Protein 7P41 (pdb70)

Structure (mmCIF, N/CA/C/O backbone):
data_7P41
#
_entry.id   7P41
#
_cell.length_a   61.063
_cell.length_b   74.887
_cell.length_c   111.164
_cell.angle_alpha   90.000
_cell.angle_beta   90.000
_cell.angle_gamma   90.000
#
_symmetry.space_group_name_H-M   'P 21 21 21'
#
loop_
_entity.id
_entity.type
_entity.pdbx_description
1 polymer 'Mitochondrial amidoxime-reducing component 1,Endolysin,Mitochondrial amidoxime-reducing component 1'
2 non-polymer oxidanyl(oxidanylidene)molybdenum
3 non-polymer 'PHOSPHONIC ACIDMONO-(2-AMINO-5,6-DIMERCAPTO-4-OXO-3,7,8A,9,10,10A-HEXAHYDRO-4H-8-OXA-1,3,9,10-TETRAAZA-ANTHRACEN-7-YLMETHYL)ESTER'
4 non-polymer 2-[3-(2-HYDROXY-1,1-DIHYDROXYMETHYL-ETHYLAMINO)-PROPYLAMINO]-2-HYDROXYMETHYL-PROPANE-1,3-DIOL
5 non-polymer 'CHLORIDE ION'
6 water water
#
loop_
_atom_site.group_PDB
_atom_site.id
_atom_site.type_symbol
_atom_site.label_atom_id
_atom_site.label_alt_id
_atom_site.label_comp_id
_atom_site.label_asym_id
_atom_site.label_entity_id
_atom_site.label_seq_id
_atom_site.pdbx_PDB_ins_code
_atom_site.Cartn_x
_atom_site.Cartn_y
_atom_site.Cartn_z
_atom_site.occupancy
_atom_site.B_iso_or_equiv
_atom_site.auth_seq_id
_atom_site.auth_comp_id
_atom_site.auth_asym_id
_atom_site.auth_atom_id
_atom_site.pdbx_PDB_model_num
ATOM 1 N N . MET A 1 5 ? 10.279 -29.647 -24.320 1.00 56.30 52 MET D N 1
ATOM 2 C CA . MET A 1 5 ? 11.032 -28.928 -25.339 1.00 61.17 52 MET D CA 1
ATOM 3 C C . MET A 1 5 ? 12.245 -28.242 -24.717 1.00 44.27 52 MET D C 1
ATOM 4 O O . MET A 1 5 ? 13.133 -28.882 -24.140 1.00 49.33 52 MET D O 1
ATOM 6 N N . GLN A 1 6 ? 12.255 -26.929 -24.820 1.00 39.74 53 GLN D N 1
ATOM 7 C CA . GLN A 1 6 ? 13.303 -26.091 -24.263 1.00 33.45 53 GLN D CA 1
ATOM 8 C C . GLN A 1 6 ? 12.712 -25.231 -23.147 1.00 27.40 53 GLN D C 1
ATOM 9 O O . GLN A 1 6 ? 11.698 -24.545 -23.338 1.00 26.38 53 GLN D O 1
ATOM 22 N N . GLN A 1 7 ? 13.348 -25.276 -21.985 1.00 23.43 54 GLN D N 1
ATOM 23 C CA . GLN A 1 7 ? 12.901 -24.464 -20.866 1.00 21.16 54 GLN D CA 1
ATOM 24 C C . GLN A 1 7 ? 13.236 -23.008 -21.128 1.00 24.16 54 GLN D C 1
ATOM 25 O O . GLN A 1 7 ? 14.372 -22.670 -21.466 1.00 22.36 54 GLN D O 1
ATOM 39 N N . VAL A 1 8 ? 12.256 -22.123 -20.930 1.00 20.97 55 VAL D N 1
ATOM 40 C CA . VAL A 1 8 ? 12.461 -20.702 -21.114 1.00 20.50 55 VAL D CA 1
ATOM 41 C C . VAL A 1 8 ? 12.245 -19.914 -19.835 1.00 23.62 55 VAL D C 1
ATOM 42 O O . VAL A 1 8 ? 12.517 -18.710 -19.819 1.00 22.21 55 VAL D O 1
ATOM 55 N N . GLY A 1 9 ? 11.816 -20.564 -18.756 1.00 22.43 56 GLY D N 1
ATOM 56 C CA . GLY A 1 9 ? 11.665 -19.880 -17.479 1.00 22.73 56 GLY D CA 1
ATOM 57 C C . GLY A 1 9 ? 11.170 -20.842 -16.422 1.00 19.06 56 GLY D C 1
ATOM 58 O O . GLY A 1 9 ? 11.130 -22.048 -16.630 1.00 18.66 56 GLY D O 1
ATOM 62 N N . THR A 1 10 ? 10.788 -20.278 -15.272 1.00 21.08 57 THR D N 1
ATOM 63 C CA . THR A 1 10 ? 10.256 -21.022 -14.140 1.00 18.44 57 THR D CA 1
ATOM 64 C C . THR A 1 10 ? 9.096 -20.207 -13.579 1.00 17.39 57 THR D C 1
ATOM 65 O O . THR A 1 10 ? 9.142 -18.982 -13.583 1.00 19.29 57 THR D O 1
ATOM 76 N N . VAL A 1 11 ? 8.052 -20.892 -13.131 1.00 17.65 58 VAL D N 1
ATOM 77 C CA . VAL A 1 11 ? 6.945 -20.208 -12.463 1.00 16.34 58 VAL D CA 1
ATOM 78 C C . VAL A 1 11 ? 7.449 -19.667 -11.136 1.00 15.44 58 VAL D C 1
ATOM 79 O O . VAL A 1 11 ? 7.938 -20.427 -10.301 1.00 17.90 58 VAL D O 1
ATOM 92 N N . ALA A 1 12 ? 7.309 -18.357 -10.934 1.00 16.19 59 ALA D N 1
ATOM 93 C CA . ALA A 1 12 ? 7.744 -17.674 -9.723 1.00 18.05 59 ALA D CA 1
ATOM 94 C C . ALA A 1 12 ? 6.593 -17.284 -8.819 1.00 16.96 59 ALA D C 1
ATOM 95 O O . ALA A 1 12 ? 6.696 -17.419 -7.601 1.00 19.05 59 ALA D O 1
ATOM 102 N N . GLN A 1 13 ? 5.498 -16.825 -9.397 1.00 17.04 60 GLN D N 1
ATOM 103 C CA . GLN A 1 13 ? 4.331 -16.458 -8.614 1.00 16.57 60 GLN D CA 1
ATOM 104 C C . GLN A 1 13 ? 3.057 -16.895 -9.314 1.00 13.76 60 GLN D C 1
ATOM 105 O O . GLN A 1 13 ? 2.962 -16.858 -10.538 1.00 15.06 60 GLN D O 1
ATOM 119 N N . LEU A 1 14 ? 2.047 -17.230 -8.510 1.00 13.80 61 LEU D N 1
ATOM 120 C CA . LEU A 1 14 ? 0.685 -17.475 -8.983 1.00 13.63 61 LEU D CA 1
ATOM 121 C C . LEU A 1 14 ? -0.248 -16.608 -8.154 1.00 13.97 61 LEU D C 1
ATOM 122 O O . LEU A 1 14 ? -0.134 -16.568 -6.928 1.00 14.97 61 LEU D O 1
ATOM 138 N N . TRP A 1 15 ? -1.159 -15.926 -8.829 1.00 14.23 62 TRP D N 1
ATOM 139 C CA . TRP A 1 15 ? -2.079 -14.996 -8.204 1.00 14.79 62 TRP D CA 1
ATOM 140 C C . TRP A 1 15 ? -3.493 -15.247 -8.700 1.00 12.81 62 TRP D C 1
ATOM 141 O O . TRP A 1 15 ? -3.732 -15.330 -9.917 1.00 14.39 62 TRP D O 1
ATOM 162 N N . ILE A 1 16 ? -4.423 -15.336 -7.754 1.00 12.43 63 ILE D N 1
ATOM 163 C CA . ILE A 1 16 ? -5.848 -15.380 -8.042 1.00 15.09 63 ILE D CA 1
ATOM 164 C C . ILE A 1 16 ? -6.457 -14.113 -7.464 1.00 12.74 63 ILE D C 1
ATOM 165 O O . ILE A 1 16 ? -6.147 -13.749 -6.321 1.00 13.81 63 ILE D O 1
ATOM 181 N N . TYR A 1 17 ? -7.282 -13.435 -8.255 1.00 13.79 64 TYR D N 1
ATOM 182 C CA . TYR A 1 17 ? -7.981 -12.232 -7.805 1.00 13.79 64 TYR D CA 1
ATOM 183 C C . TYR A 1 17 ? -9.457 -12.578 -7.687 1.00 14.30 64 TYR D C 1
ATOM 184 O O . TYR A 1 17 ? -10.207 -12.399 -8.656 1.00 15.01 64 TYR D O 1
ATOM 202 N N . PRO A 1 18 ? -9.893 -13.165 -6.561 1.00 12.49 65 PRO D N 1
ATOM 203 C CA . PRO A 1 18 ? -11.247 -13.731 -6.557 1.00 12.40 65 PRO D CA 1
ATOM 204 C C . PRO A 1 18 ? -12.288 -12.678 -6.845 1.00 13.28 65 PRO D C 1
ATOM 205 O O . PRO A 1 18 ? -13.238 -12.961 -7.602 1.00 13.43 65 PRO D O 1
ATOM 216 N N . VAL A 1 19 ? -12.191 -11.506 -6.202 1.00 13.51 66 VAL D N 1
ATOM 217 C CA . VAL A 1 19 ? -13.091 -10.404 -6.495 1.00 12.79 66 VAL D CA 1
ATOM 218 C C . VAL A 1 19 ? -12.442 -9.450 -7.493 1.00 12.26 66 VAL D C 1
ATOM 219 O O . VAL A 1 19 ? -11.319 -8.965 -7.295 1.00 13.54 66 VAL D O 1
ATOM 232 N N . LYS A 1 20 ? -13.179 -9.113 -8.526 1.00 12.60 67 LYS D N 1
ATOM 233 C CA . LYS A 1 20 ? -12.703 -8.156 -9.492 1.00 12.67 67 LYS D CA 1
ATOM 234 C C . LYS A 1 20 ? -12.263 -6.870 -8.790 1.00 15.06 67 LYS D C 1
ATOM 235 O O . LYS A 1 20 ? -12.974 -6.318 -7.942 1.00 15.07 67 LYS D O 1
ATOM 254 N N . SER A 1 21 ? -11.072 -6.414 -9.149 1.00 15.29 68 SER D N 1
ATOM 255 C CA . SER A 1 21 ? -10.427 -5.196 -8.697 1.00 13.41 68 SER D CA 1
ATOM 256 C C . SER A 1 21 ? -9.974 -5.211 -7.238 1.00 16.06 68 SER D C 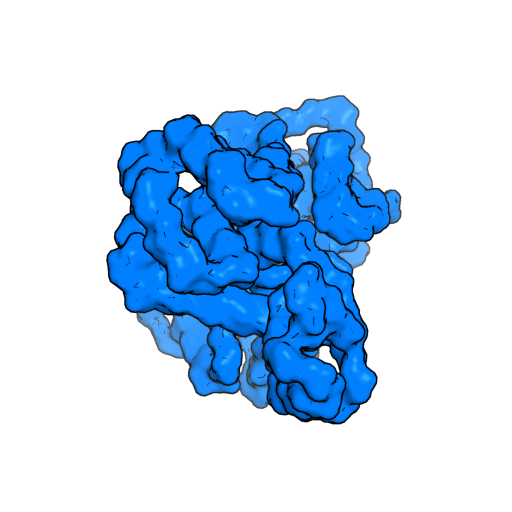1
ATOM 257 O O . SER A 1 21 ? -9.453 -4.193 -6.753 1.00 19.12 68 SER D O 1
ATOM 265 N N . CYS A 1 22 ? -10.105 -6.316 -6.536 1.00 13.20 69 CYS D N 1
ATOM 266 C CA . CYS A 1 22 ? -9.659 -6.404 -5.161 1.00 13.81 69 CYS D CA 1
ATOM 267 C C . CYS A 1 22 ? -8.300 -7.121 -5.064 1.00 14.20 69 CYS D C 1
ATOM 268 O O . CYS A 1 22 ? -7.643 -7.451 -6.057 1.00 15.52 69 CYS D O 1
ATOM 276 N N . LYS A 1 23 ? -7.845 -7.320 -3.831 1.00 14.29 70 LYS D N 1
ATOM 277 C CA . LYS A 1 23 ? -6.487 -7.799 -3.606 1.00 15.14 70 LYS D CA 1
ATOM 278 C C . LYS A 1 23 ? -6.298 -9.203 -4.145 1.00 14.70 70 LYS D C 1
ATOM 279 O O . LYS A 1 23 ? -7.206 -10.040 -4.107 1.00 15.58 70 LYS D O 1
ATOM 298 N N . GLY A 1 24 ? -5.089 -9.453 -4.646 1.00 16.30 71 GLY D N 1
ATOM 299 C CA . GLY A 1 24 ? -4.730 -10.780 -5.090 1.00 15.17 71 GLY D CA 1
ATOM 300 C C . GLY A 1 24 ? -4.413 -11.721 -3.938 1.00 14.40 71 GLY D C 1
ATOM 301 O O . GLY A 1 24 ? -3.963 -11.309 -2.854 1.00 16.56 71 GLY D O 1
ATOM 305 N N . VAL A 1 25 ? -4.651 -13.003 -4.187 1.00 15.10 72 VAL D N 1
ATOM 306 C CA . VAL A 1 25 ? -4.351 -14.104 -3.283 1.00 13.80 72 VAL D CA 1
ATOM 307 C C . VAL A 1 25 ? -3.155 -14.856 -3.850 1.00 12.97 72 VAL D C 1
ATOM 308 O O . VAL A 1 25 ? -3.262 -15.434 -4.936 1.00 14.23 72 VAL D O 1
ATOM 321 N N . PRO A 1 26 ? -1.998 -14.821 -3.187 1.00 14.50 73 PRO D N 1
ATOM 322 C CA . PRO A 1 26 ? -0.846 -15.597 -3.668 1.00 14.28 73 PRO D CA 1
ATOM 323 C C . PRO A 1 26 ? -1.045 -17.060 -3.332 1.00 16.24 73 PRO D C 1
ATOM 324 O O . PRO A 1 26 ? -1.469 -17.397 -2.225 1.00 16.14 73 PRO D O 1
ATOM 335 N N . VAL A 1 27 ? -0.686 -17.945 -4.271 1.00 13.97 74 VAL D N 1
ATOM 336 C CA . VAL A 1 27 ? -0.816 -19.374 -4.035 1.00 13.84 74 VAL D CA 1
ATOM 337 C C . VAL A 1 27 ? 0.411 -20.092 -4.577 1.00 14.02 74 VAL D C 1
ATOM 338 O O . VAL A 1 27 ? 1.087 -19.608 -5.476 1.00 16.06 74 VAL D O 1
ATOM 351 N N . SER A 1 28 ? 0.696 -21.271 -4.004 1.00 14.94 75 SER D N 1
ATOM 352 C CA . SER A 1 28 ? 1.837 -22.041 -4.449 1.00 14.70 75 SER D CA 1
ATOM 353 C C . SER A 1 28 ? 1.466 -23.004 -5.562 1.00 17.32 75 SER D C 1
ATOM 354 O O . SER A 1 28 ? 2.365 -23.503 -6.253 1.00 16.56 75 SER D O 1
ATOM 362 N N . GLU A 1 29 ? 0.169 -23.303 -5.723 1.00 16.97 76 GLU D N 1
ATOM 363 C CA A GLU A 1 29 ? -0.325 -24.248 -6.716 0.62 18.06 76 GLU D CA 1
ATOM 364 C CA B GLU A 1 29 ? -0.328 -24.255 -6.702 0.38 18.10 76 GLU D CA 1
ATOM 365 C C . GLU A 1 29 ? -1.706 -23.775 -7.127 1.00 16.90 76 GLU D C 1
ATOM 366 O O . GLU A 1 29 ? -2.434 -23.199 -6.314 1.00 16.10 76 GLU D O 1
ATOM 387 N N . ALA A 1 30 ? -2.072 -24.032 -8.387 1.00 13.72 77 ALA D N 1
ATOM 388 C CA . ALA A 1 30 ? -3.409 -23.675 -8.843 1.00 12.73 77 ALA D CA 1
ATOM 389 C C . ALA A 1 30 ? -3.814 -24.570 -9.998 1.00 17.40 77 ALA D C 1
ATOM 390 O O . ALA A 1 30 ? -2.975 -24.964 -10.809 1.00 17.93 77 ALA D O 1
ATOM 397 N N . GLU A 1 31 ? -5.114 -24.873 -10.073 1.00 15.15 78 GLU D N 1
ATOM 398 C CA . GLU A 1 31 ? -5.644 -25.486 -11.278 1.00 15.70 78 GLU D CA 1
ATOM 399 C C . GLU A 1 31 ? -5.822 -24.427 -12.364 1.00 16.49 78 GLU D C 1
ATOM 400 O O . GLU A 1 31 ? -6.243 -23.289 -12.094 1.00 17.76 78 GLU D O 1
ATOM 412 N N . CYS A 1 32 ? -5.463 -24.788 -13.597 1.00 15.98 79 CYS D N 1
ATOM 413 C CA . CYS A 1 32 ? -5.724 -23.955 -14.757 1.00 13.63 79 CYS D CA 1
ATOM 414 C C . CYS A 1 32 ? -7.001 -24.474 -15.383 1.00 17.46 79 CYS D C 1
ATOM 415 O O . CYS A 1 32 ? -7.024 -25.601 -15.890 1.00 20.97 79 CYS D O 1
ATOM 423 N N . THR A 1 33 ? -8.062 -23.681 -15.310 1.00 16.45 80 THR D N 1
ATOM 424 C CA . THR A 1 33 ? -9.324 -23.980 -15.968 1.00 15.64 80 THR D CA 1
ATOM 425 C C . THR A 1 33 ? -9.448 -23.107 -17.210 1.00 15.92 80 THR D C 1
ATOM 426 O O . THR A 1 33 ? -8.708 -22.151 -17.403 1.00 15.27 80 THR D O 1
ATOM 437 N N . ALA A 1 34 ? -10.424 -23.437 -18.061 1.00 17.52 81 ALA D N 1
ATOM 438 C CA . ALA A 1 34 ? -10.605 -22.648 -19.267 1.00 17.95 81 ALA D CA 1
ATOM 439 C C . ALA A 1 34 ? -10.921 -21.183 -18.962 1.00 17.51 81 ALA D C 1
ATOM 440 O O . ALA A 1 34 ? -10.633 -20.316 -19.789 1.00 18.88 81 ALA D O 1
ATOM 447 N N . MET A 1 35 ? -11.445 -20.896 -17.764 1.00 16.98 82 MET D N 1
ATOM 448 C CA . MET A 1 35 ? -11.837 -19.554 -17.394 1.00 14.80 82 MET D CA 1
ATOM 449 C C . MET A 1 35 ? -10.742 -18.837 -16.611 1.00 15.21 82 MET D C 1
ATOM 450 O O . MET A 1 35 ? -10.885 -17.643 -16.308 1.00 16.29 82 MET D O 1
ATOM 464 N N . GLY A 1 36 ? -9.654 -19.548 -16.260 1.00 14.84 83 GLY D N 1
ATOM 465 C CA . GLY A 1 36 ? -8.616 -18.945 -15.445 1.00 15.74 83 GLY D CA 1
ATOM 466 C C . GLY A 1 36 ? -8.200 -19.846 -14.288 1.00 14.63 83 GLY D C 1
ATOM 467 O O . GLY A 1 36 ? -8.573 -21.014 -14.198 1.00 15.46 83 GLY D O 1
ATOM 471 N N . LEU A 1 37 ? -7.430 -19.299 -13.362 1.00 13.12 84 LEU D N 1
ATOM 472 C CA . LEU A 1 37 ? -6.904 -20.082 -12.254 1.00 13.86 84 LEU D CA 1
ATOM 473 C C . LEU A 1 37 ? -7.979 -20.396 -11.223 1.00 15.07 84 LEU D C 1
ATOM 474 O O . LEU A 1 37 ? -8.902 -19.623 -10.994 1.00 14.08 84 LEU D O 1
ATOM 490 N N . ARG A 1 38 ? -7.818 -21.530 -10.549 1.00 13.31 85 ARG D N 1
ATOM 491 C CA . ARG A 1 38 ? -8.711 -21.969 -9.486 1.00 14.06 85 ARG D CA 1
ATOM 492 C C . ARG A 1 38 ? -7.830 -22.527 -8.384 1.00 15.90 85 ARG D C 1
ATOM 493 O O . ARG A 1 38 ? -6.910 -23.307 -8.660 1.00 17.51 85 ARG D O 1
ATOM 514 N N . SER A 1 39 ? -8.136 -22.172 -7.145 1.00 14.48 86 SER D N 1
ATOM 515 C CA . SER A 1 39 ? -7.544 -22.821 -5.974 1.00 13.89 86 SER D CA 1
ATOM 516 C C . SER A 1 39 ? -8.688 -23.120 -5.014 1.00 15.67 86 SER D C 1
ATOM 517 O O . SER A 1 39 ? -9.193 -22.221 -4.347 1.00 16.22 86 SER D O 1
ATOM 525 N N . GLY A 1 40 ? -9.104 -24.364 -4.951 1.00 16.40 87 GLY D N 1
ATOM 526 C CA . GLY A 1 40 ? -10.225 -24.698 -4.099 1.00 16.51 87 GLY D CA 1
ATOM 527 C C . GLY A 1 40 ? -11.452 -23.939 -4.525 1.00 17.46 87 GLY D C 1
ATOM 528 O O . GLY A 1 40 ? -11.893 -23.998 -5.675 1.00 19.34 87 GLY D O 1
ATOM 532 N N . ASN A 1 41 ? -11.998 -23.199 -3.574 1.00 17.23 88 ASN D N 1
ATOM 533 C CA . ASN A 1 41 ? -13.210 -22.434 -3.791 1.00 19.22 88 ASN D CA 1
ATOM 534 C C . ASN A 1 41 ? -12.963 -21.062 -4.377 1.00 18.51 88 ASN D C 1
ATOM 535 O O . ASN A 1 41 ? -13.929 -20.370 -4.722 1.00 18.67 88 ASN D O 1
ATOM 546 N N . LEU A 1 42 ? -11.715 -20.646 -4.515 1.00 15.76 89 LEU D N 1
ATOM 547 C CA . LEU A 1 42 ? -11.389 -19.361 -5.105 1.00 14.23 89 LEU D CA 1
ATOM 548 C C . LEU A 1 42 ? -11.105 -19.518 -6.592 1.00 15.29 89 LEU D C 1
ATOM 549 O O . LEU A 1 42 ? -10.246 -20.295 -7.002 1.00 18.26 89 LEU D O 1
ATOM 565 N N . ARG A 1 43 ? -11.831 -18.780 -7.401 1.00 12.93 90 ARG D N 1
ATOM 566 C CA . ARG A 1 43 ? -11.624 -18.739 -8.838 1.00 14.66 90 ARG D CA 1
ATOM 567 C C . ARG A 1 43 ? -11.430 -17.291 -9.253 1.00 13.25 90 ARG D C 1
ATOM 568 O O . ARG A 1 43 ? -11.998 -16.385 -8.639 1.00 13.39 90 ARG D O 1
ATOM 589 N N . ASP A 1 44 ? -10.618 -17.089 -10.290 1.00 13.91 91 ASP D N 1
ATOM 590 C CA . ASP A 1 44 ? -10.163 -15.771 -10.694 1.00 13.00 91 ASP D CA 1
ATOM 591 C C . ASP A 1 44 ? -11.327 -14.931 -11.206 1.00 13.92 91 ASP D C 1
ATOM 592 O O . ASP A 1 44 ? -11.998 -15.300 -12.168 1.00 15.40 91 ASP D O 1
ATOM 601 N N . ARG A 1 45 ? -11.524 -13.768 -10.586 1.00 13.15 92 ARG D N 1
ATOM 602 C CA . ARG A 1 45 ? -12.622 -12.846 -10.912 1.00 13.10 92 ARG D CA 1
ATOM 603 C C . ARG A 1 45 ? -13.947 -13.593 -11.050 1.00 13.19 92 ARG D C 1
ATOM 604 O O . ARG A 1 45 ? -14.708 -13.404 -12.002 1.00 14.86 92 ARG D O 1
ATOM 625 N N . PHE A 1 46 ? -14.262 -14.419 -10.043 1.00 12.10 93 PHE D N 1
ATOM 626 C CA . PHE A 1 46 ? -15.589 -15.025 -9.926 1.00 12.85 93 PHE D CA 1
ATOM 627 C C . PHE A 1 46 ? -16.511 -14.256 -8.973 1.00 11.19 93 PHE D C 1
ATOM 628 O O . PHE A 1 46 ? -17.658 -14.664 -8.801 1.00 13.73 93 PHE D O 1
ATOM 645 N N . TRP A 1 47 ? -16.019 -13.172 -8.350 1.00 11.17 94 TRP D N 1
ATOM 646 C CA . TRP A 1 47 ? -16.872 -12.260 -7.589 1.00 11.79 94 TRP D CA 1
ATOM 647 C C . TRP A 1 47 ? -16.736 -10.855 -8.159 1.00 12.66 94 TRP D C 1
ATOM 648 O O . TRP A 1 47 ? -15.722 -10.503 -8.754 1.00 12.89 94 TRP D O 1
ATOM 669 N N . LEU A 1 48 ? -17.789 -10.063 -7.977 1.00 13.73 95 LEU D N 1
ATOM 670 C CA . LEU A 1 48 ? -17.904 -8.744 -8.591 1.00 13.74 95 LEU D CA 1
ATOM 671 C C . LEU A 1 48 ? -18.659 -7.845 -7.632 1.00 12.36 95 LEU D C 1
ATOM 672 O O . LEU A 1 48 ? -19.688 -8.253 -7.089 1.00 14.67 95 LEU D O 1
ATOM 688 N N . VAL A 1 49 ? -18.173 -6.610 -7.472 1.00 11.96 96 VAL D N 1
ATOM 689 C CA . VAL A 1 49 ? -18.911 -5.558 -6.769 1.00 13.12 96 VAL D CA 1
ATOM 690 C C . VAL A 1 49 ? -19.753 -4.821 -7.809 1.00 13.91 96 VAL D C 1
ATOM 691 O O . VAL A 1 49 ? -19.250 -4.461 -8.877 1.00 14.73 96 VAL D O 1
ATOM 704 N N . ILE A 1 50 ? -21.040 -4.642 -7.522 1.00 12.81 97 ILE D N 1
ATOM 705 C CA . ILE A 1 50 ? -21.944 -3.917 -8.414 1.00 12.96 97 ILE D CA 1
ATOM 706 C C . ILE A 1 50 ? -22.625 -2.772 -7.694 1.00 16.42 97 ILE D C 1
ATOM 707 O O . ILE A 1 50 ? -22.811 -2.769 -6.479 1.00 15.52 97 ILE D O 1
ATOM 723 N N . ASN A 1 51 ? -23.044 -1.806 -8.485 1.00 15.20 98 ASN D N 1
ATOM 724 C CA . ASN A 1 51 ? -23.824 -0.702 -7.961 1.00 15.95 98 ASN D CA 1
ATOM 725 C C . ASN A 1 51 ? -25.316 -1.002 -8.143 1.00 17.41 98 ASN D C 1
ATOM 726 O O . ASN A 1 51 ? -25.734 -2.060 -8.606 1.00 19.37 98 ASN D O 1
ATOM 737 N N . GLN A 1 52 ? -26.149 -0.024 -7.761 1.00 19.03 99 GLN D N 1
ATOM 738 C CA . GLN A 1 52 ? -27.576 -0.277 -7.696 1.00 23.24 99 GLN D CA 1
ATOM 739 C C . GLN A 1 52 ? -28.179 -0.540 -9.077 1.00 22.01 99 GLN D C 1
ATOM 740 O O . GLN A 1 52 ? -29.232 -1.178 -9.167 1.00 24.18 99 GLN D O 1
ATOM 754 N N . GLU A 1 53 ? -27.536 -0.036 -10.120 1.00 22.60 100 GLU D N 1
ATOM 755 C CA . GLU A 1 53 ? -27.917 -0.227 -11.509 1.00 24.96 100 GLU D CA 1
ATOM 756 C C . GLU A 1 53 ? -27.422 -1.561 -12.063 1.00 23.81 100 GLU D C 1
ATOM 757 O O . GLU A 1 53 ? -27.696 -1.861 -13.231 1.00 28.10 100 GLU D O 1
ATOM 769 N N . GLY A 1 54 ? -26.695 -2.360 -11.269 1.00 21.28 101 GLY D N 1
ATOM 770 C CA . GLY A 1 54 ? -26.126 -3.596 -11.738 1.00 22.57 101 GLY D CA 1
ATOM 771 C C . GLY A 1 54 ? -24.808 -3.467 -12.465 1.00 19.19 101 GLY D C 1
ATOM 772 O O . GLY A 1 54 ? -24.289 -4.469 -12.972 1.00 20.22 101 GLY D O 1
ATOM 776 N N . ASN A 1 55 ? -24.230 -2.295 -12.528 1.00 18.95 102 ASN D N 1
ATOM 777 C CA A ASN A 1 55 ? -22.996 -2.125 -13.260 0.50 16.70 102 ASN D CA 1
ATOM 778 C CA B ASN A 1 55 ? -22.993 -2.109 -13.261 0.50 16.71 102 ASN D CA 1
ATOM 779 C C . ASN A 1 55 ? -21.802 -2.437 -12.373 1.00 15.46 102 ASN D C 1
ATOM 780 O O . ASN A 1 55 ? -21.820 -2.217 -11.149 1.00 14.87 102 ASN D O 1
ATOM 799 N N . MET A 1 56 ? -20.758 -2.949 -13.012 1.00 15.50 103 MET D N 1
ATOM 800 C CA . MET A 1 56 ? -19.548 -3.249 -12.299 1.00 15.58 103 MET D CA 1
ATOM 801 C C . MET A 1 56 ? -19.042 -2.013 -11.566 1.00 17.21 103 MET D C 1
ATOM 802 O O . MET A 1 56 ? -19.153 -0.881 -12.061 1.00 18.73 103 MET D O 1
ATOM 816 N N . VAL A 1 57 ? -18.377 -2.257 -10.441 1.00 15.52 104 VAL D N 1
ATOM 817 C CA . VAL A 1 57 ? -17.582 -1.253 -9.744 1.00 14.98 104 VAL D CA 1
ATOM 818 C C . VAL A 1 57 ? -16.162 -1.774 -9.747 1.00 15.42 104 VAL D C 1
ATOM 819 O O . VAL A 1 57 ? -15.906 -2.869 -9.223 1.00 17.25 104 VAL D O 1
ATOM 832 N N . THR A 1 58 ? -15.250 -1.025 -10.354 1.00 15.52 105 THR D N 1
ATOM 833 C CA . THR A 1 58 ? -13.861 -1.445 -10.462 1.00 14.51 105 THR D CA 1
ATOM 834 C C . THR A 1 58 ? -12.977 -0.440 -9.763 1.00 17.03 105 THR D C 1
ATOM 835 O O . THR A 1 58 ? -13.450 0.590 -9.291 1.00 17.42 105 THR D O 1
ATOM 846 N N . ALA A 1 59 ? -11.686 -0.736 -9.732 1.00 17.43 106 ALA D N 1
ATOM 847 C CA . ALA A 1 59 ? -10.758 0.168 -9.062 1.00 19.58 106 ALA D CA 1
ATOM 848 C C . ALA A 1 59 ? -10.565 1.458 -9.833 1.00 22.19 106 ALA D C 1
ATOM 849 O O . ALA A 1 59 ? -9.939 2.375 -9.294 1.00 23.92 106 ALA D O 1
ATOM 856 N N . ARG A 1 60 ? -11.079 1.567 -11.063 1.00 20.15 107 ARG D N 1
ATOM 857 C CA . ARG A 1 60 ? -11.109 2.881 -11.714 1.00 20.58 107 ARG D CA 1
ATOM 858 C C . ARG A 1 60 ? -12.079 3.826 -11.021 1.00 24.37 107 ARG D C 1
ATOM 859 O O . ARG A 1 60 ? -11.827 5.035 -10.976 1.00 29.92 107 ARG D O 1
ATOM 880 N N . GLN A 1 61 ? -13.188 3.302 -10.484 1.00 21.93 108 GLN D N 1
ATOM 881 C CA . GLN A 1 61 ? -14.209 4.050 -9.754 1.00 22.31 108 GLN D CA 1
ATOM 882 C C . GLN A 1 61 ? -13.866 4.127 -8.268 1.00 21.36 108 GLN D C 1
ATOM 883 O O . GLN A 1 61 ? -14.053 5.166 -7.609 1.00 21.27 108 GLN D O 1
ATOM 897 N N . GLU A 1 62 ? -13.368 3.020 -7.733 1.00 18.37 109 GLU D N 1
ATOM 898 C CA . GLU A 1 62 ? -13.153 2.848 -6.291 1.00 16.04 109 GLU D CA 1
ATOM 899 C C . GLU A 1 62 ? -11.788 2.211 -6.085 1.00 16.61 109 GLU D C 1
ATOM 900 O O . GLU A 1 62 ? -11.660 1.000 -5.878 1.00 17.84 109 GLU D O 1
ATOM 912 N N . PRO A 1 63 ? -10.723 2.987 -6.183 1.00 16.64 110 PRO D N 1
ATOM 913 C CA . PRO A 1 63 ? -9.387 2.388 -6.022 1.00 16.77 110 PRO D CA 1
ATOM 914 C C . PRO A 1 63 ? -9.172 1.674 -4.693 1.00 17.39 110 PRO D C 1
ATOM 915 O O . PRO A 1 63 ? -8.337 0.756 -4.634 1.00 17.18 110 PRO D O 1
ATOM 926 N N . ARG A 1 64 ? -9.932 2.009 -3.645 1.00 15.84 111 ARG D N 1
ATOM 927 C CA . ARG A 1 64 ? -9.783 1.300 -2.380 1.00 15.87 111 ARG D CA 1
ATOM 928 C C . ARG A 1 64 ? -10.291 -0.133 -2.429 1.00 14.52 111 ARG D C 1
ATOM 929 O O . ARG A 1 64 ? -10.036 -0.879 -1.482 1.00 15.05 111 ARG D O 1
ATOM 950 N N . LEU A 1 65 ? -10.923 -0.555 -3.529 1.00 15.27 112 LEU D N 1
ATOM 951 C CA . LEU A 1 65 ? -11.191 -1.991 -3.671 1.00 14.33 112 LEU D CA 1
ATOM 952 C C . LEU A 1 65 ? -9.924 -2.821 -3.541 1.00 15.00 112 LEU D C 1
ATOM 953 O O . LEU A 1 65 ? -9.996 -3.955 -3.088 1.00 14.66 112 LEU D O 1
ATOM 969 N N . VAL A 1 66 ? -8.764 -2.289 -3.941 1.00 15.16 113 VAL D N 1
ATOM 970 C CA . VAL A 1 66 ? -7.567 -3.110 -3.894 1.00 15.77 113 VAL D CA 1
ATOM 971 C C . VAL A 1 66 ? -7.171 -3.460 -2.465 1.00 17.91 113 VAL D C 1
ATOM 972 O O . VAL A 1 66 ? -6.383 -4.393 -2.260 1.00 16.08 113 VAL D O 1
ATOM 985 N N . LEU A 1 67 ? -7.728 -2.763 -1.477 1.00 13.91 114 LEU D N 1
ATOM 986 C CA . LEU A 1 67 ? -7.438 -3.046 -0.080 1.00 14.34 114 LEU D CA 1
ATOM 987 C C . LEU A 1 67 ? -8.237 -4.214 0.458 1.00 15.43 114 LEU D C 1
ATOM 988 O O . LEU A 1 67 ? -7.881 -4.746 1.519 1.00 15.53 114 LEU D O 1
ATOM 1004 N N . ILE A 1 68 ? -9.316 -4.583 -0.229 1.00 15.21 115 ILE D N 1
ATOM 1005 C CA . ILE A 1 68 ? -10.197 -5.662 0.216 1.00 15.08 115 ILE D CA 1
ATOM 1006 C C . ILE A 1 68 ? -9.616 -6.989 -0.206 1.00 14.79 115 ILE D C 1
ATOM 1007 O O . ILE A 1 68 ? -9.298 -7.171 -1.382 1.00 15.37 115 ILE D O 1
ATOM 1023 N N . SER A 1 69 ? -9.516 -7.936 0.740 1.00 14.34 116 SER D N 1
ATOM 1024 C CA . SER A 1 69 ? -9.130 -9.295 0.404 1.00 13.55 116 SER D CA 1
ATOM 1025 C C . SER A 1 69 ? -10.282 -10.248 0.721 1.00 16.35 116 SER D C 1
ATOM 1026 O O . SER A 1 69 ? -10.997 -10.083 1.717 1.00 15.85 116 SER D O 1
ATOM 1034 N N . LEU A 1 70 ? -10.479 -11.209 -0.170 1.00 15.73 117 LEU D N 1
ATOM 1035 C CA . LEU A 1 70 ? -11.352 -12.355 0.035 1.00 14.20 117 LEU D CA 1
ATOM 1036 C C . LEU A 1 70 ? -10.450 -13.582 0.029 1.00 16.05 117 LEU D C 1
ATOM 1037 O O . LEU A 1 70 ? -9.771 -13.843 -0.972 1.00 16.24 117 LEU D O 1
ATOM 1053 N N . THR A 1 71 ? -10.371 -14.270 1.156 1.00 15.16 118 THR D N 1
ATOM 1054 C CA . THR A 1 71 ? -9.517 -15.442 1.271 1.00 15.32 118 THR D CA 1
ATOM 1055 C C . THR A 1 71 ? -10.377 -16.593 1.739 1.00 16.58 118 THR D C 1
ATOM 1056 O O . THR A 1 71 ? -11.498 -16.397 2.196 1.00 16.75 118 THR D O 1
ATOM 1067 N N . CYS A 1 72 ? -9.851 -17.811 1.608 1.00 17.10 119 CYS D N 1
ATOM 1068 C CA . CYS A 1 72 ? -10.597 -19.000 1.988 1.00 18.65 119 CYS D CA 1
ATOM 1069 C C . CYS A 1 72 ? -9.694 -19.950 2.734 1.00 21.81 119 CYS D C 1
ATOM 1070 O O . CYS A 1 72 ? -8.590 -20.243 2.278 1.00 22.82 119 CYS D O 1
ATOM 1078 N N . ASP A 1 73 ? -10.194 -20.438 3.863 1.00 22.47 120 ASP D N 1
ATOM 1079 C CA . ASP A 1 73 ? -9.556 -21.464 4.686 1.00 31.88 120 ASP D CA 1
ATOM 1080 C C . ASP A 1 73 ? -10.549 -22.613 4.635 1.00 39.72 120 ASP D C 1
ATOM 1081 O O . ASP A 1 73 ? -11.439 -22.697 5.485 1.00 46.03 120 ASP D O 1
ATOM 1090 N N . GLY A 1 74 ? -10.464 -23.409 3.570 1.00 38.95 121 GLY D N 1
ATOM 1091 C CA . GLY A 1 74 ? -11.265 -24.604 3.420 1.00 46.99 121 GLY D CA 1
ATOM 1092 C C . GLY A 1 74 ? -12.757 -24.431 3.573 1.00 37.87 121 GLY D C 1
ATOM 1093 O O . GLY A 1 74 ? -13.513 -24.651 2.626 1.00 55.88 121 GLY D O 1
ATOM 1097 N N . ASP A 1 75 ? -13.192 -24.042 4.762 1.00 36.66 122 ASP D N 1
ATOM 1098 C CA . ASP A 1 75 ? -14.593 -24.083 5.135 1.00 41.34 122 ASP D CA 1
ATOM 1099 C C . ASP A 1 75 ? -15.247 -22.711 5.209 1.00 44.64 122 ASP D C 1
ATOM 1100 O O . ASP A 1 75 ? -16.480 -22.634 5.249 1.00 45.14 122 ASP D O 1
ATOM 1109 N N . THR A 1 76 ? -14.472 -21.636 5.157 1.00 26.41 123 THR D N 1
ATOM 1110 C CA . THR A 1 76 ? -14.982 -20.312 5.464 1.00 22.90 123 THR D CA 1
ATOM 1111 C C . THR A 1 76 ? -14.278 -19.300 4.570 1.00 19.54 123 THR D C 1
ATOM 1112 O O . THR A 1 76 ? -13.085 -19.441 4.310 1.00 23.39 123 THR D O 1
ATOM 1123 N N . LEU A 1 77 ? -15.032 -18.317 4.067 1.00 17.45 124 LEU D N 1
ATOM 1124 C CA . LEU A 1 77 ? -14.458 -17.190 3.358 1.00 17.31 124 LEU D CA 1
ATOM 1125 C C . LEU A 1 77 ? -14.293 -16.052 4.349 1.00 19.11 124 LEU D C 1
ATOM 1126 O O . LEU A 1 77 ? -15.113 -15.877 5.255 1.00 18.04 124 LEU D O 1
ATOM 1142 N N . THR A 1 78 ? -13.213 -15.302 4.210 1.00 14.38 125 THR D N 1
ATOM 1143 C CA . THR A 1 78 ? -13.000 -14.120 5.037 1.00 14.77 125 THR D CA 1
ATOM 1144 C C . THR A 1 78 ? -12.857 -12.910 4.137 1.00 16.28 125 THR D C 1
ATOM 1145 O O . THR A 1 78 ? -12.016 -12.911 3.233 1.00 15.86 125 THR D O 1
ATOM 1156 N N . LEU A 1 79 ? -13.628 -11.871 4.425 1.00 15.75 126 LEU D N 1
ATOM 1157 C CA . LEU A 1 79 ? -13.404 -10.541 3.858 1.00 12.82 126 LEU D CA 1
ATOM 1158 C C . LEU A 1 79 ? -12.678 -9.675 4.886 1.00 14.47 126 LEU D C 1
ATOM 1159 O O . LEU A 1 79 ? -13.109 -9.578 6.035 1.00 14.68 126 LEU D O 1
ATOM 1175 N N . SER A 1 80 ? -11.612 -9.014 4.454 1.00 14.08 127 SER D N 1
ATOM 1176 C CA . SER A 1 80 ? -10.788 -8.174 5.308 1.00 15.55 127 SER D CA 1
ATOM 1177 C C . SER A 1 80 ? -10.338 -6.969 4.503 1.00 13.58 127 SER D C 1
ATOM 1178 O O . SER A 1 80 ? -10.146 -7.056 3.291 1.00 15.75 127 SER D O 1
ATOM 1186 N N . ALA A 1 81 ? -10.170 -5.846 5.179 1.00 15.65 128 ALA D N 1
ATOM 1187 C CA . ALA A 1 81 ? -9.764 -4.631 4.495 1.00 15.36 128 ALA D CA 1
ATOM 1188 C C . ALA A 1 81 ? -8.713 -3.836 5.236 1.00 19.41 128 ALA D C 1
ATOM 1189 O O . ALA A 1 81 ? -8.380 -2.736 4.787 1.00 21.65 128 ALA D O 1
ATOM 1196 N N . MET A 1 82 ? -8.211 -4.329 6.356 1.00 15.63 129 MET D N 1
ATOM 1197 C CA . MET A 1 82 ? -7.385 -3.503 7.209 1.00 14.99 129 MET D CA 1
ATOM 1198 C C . MET A 1 82 ? -5.916 -3.753 6.907 1.00 15.48 129 MET D C 1
ATOM 1199 O O . MET A 1 82 ? -5.525 -4.848 6.515 1.00 17.63 129 MET D O 1
ATOM 1213 N N . ASN A 1 83 ? -5.106 -2.718 7.147 1.00 14.69 130 ASN D N 1
ATOM 1214 C CA . ASN A 1 83 ? -3.648 -2.769 7.158 1.00 15.57 130 ASN D CA 1
ATOM 1215 C C . ASN A 1 83 ? -3.203 -1.527 7.916 1.00 12.95 130 ASN D C 1
ATOM 1216 O O . ASN A 1 83 ? -4.039 -0.760 8.408 1.00 14.42 130 ASN D O 1
ATOM 1227 N N . ILE A 1 84 ? -1.890 -1.323 8.003 1.00 14.60 131 ILE D N 1
ATOM 1228 C CA . ILE A 1 84 ? -1.398 -0.225 8.845 1.00 14.27 131 ILE D CA 1
ATOM 1229 C C . ILE A 1 84 ? -1.918 1.130 8.364 1.00 15.19 131 ILE D C 1
ATOM 1230 O O . ILE A 1 84 ? -2.232 1.999 9.178 1.00 14.87 131 ILE D O 1
ATOM 1246 N N . PHE A 1 85 ? -2.002 1.346 7.049 1.00 13.84 132 PHE D N 1
ATOM 1247 C CA . PHE A 1 85 ? -2.416 2.651 6.553 1.00 12.92 132 PHE D CA 1
ATOM 1248 C C . PHE A 1 85 ? -3.858 2.917 6.944 1.00 15.36 132 PHE D C 1
ATOM 1249 O O . PHE A 1 85 ? -4.203 4.006 7.411 1.00 15.21 132 PHE D O 1
ATOM 1266 N N . GLU A 1 86 ? -4.735 1.928 6.766 1.00 14.32 133 GLU D N 1
ATOM 1267 C CA . GLU A 1 86 ? -6.119 2.141 7.145 1.00 15.07 133 GLU D CA 1
ATOM 1268 C C . GLU A 1 86 ? -6.278 2.330 8.654 1.00 15.04 133 GLU D C 1
ATOM 1269 O O . GLU A 1 86 ? -7.097 3.154 9.097 1.00 16.90 133 GLU D O 1
ATOM 1281 N N . MET A 1 87 ? -5.530 1.570 9.445 1.00 13.46 134 MET D N 1
ATOM 1282 C CA . MET A 1 87 ? -5.590 1.685 10.900 1.00 13.78 134 MET D CA 1
ATOM 1283 C C . MET A 1 87 ? -5.227 3.100 11.350 1.00 14.73 134 MET D C 1
ATOM 1284 O O . MET A 1 87 ? -5.929 3.726 12.157 1.00 14.11 134 MET D O 1
ATOM 1298 N N . LEU A 1 88 ? -4.157 3.652 10.780 1.00 13.93 135 LEU D N 1
ATOM 1299 C CA . LEU A 1 88 ? -3.744 4.990 11.156 1.00 14.66 135 LEU D CA 1
ATOM 1300 C C . LEU A 1 88 ? -4.644 6.074 10.568 1.00 17.44 135 LEU D C 1
ATOM 1301 O O . LEU A 1 88 ? -4.772 7.151 11.169 1.00 17.26 135 LEU D O 1
ATOM 1317 N N . ARG A 1 89 ? -5.253 5.846 9.397 1.00 14.66 136 ARG D N 1
ATOM 1318 C CA . ARG A 1 89 ? -6.245 6.800 8.914 1.00 15.44 136 ARG D CA 1
ATOM 1319 C C . ARG A 1 89 ? -7.353 6.947 9.941 1.00 14.64 136 ARG D C 1
ATOM 1320 O O . ARG A 1 89 ? -7.828 8.066 10.232 1.00 17.90 136 ARG D O 1
ATOM 1341 N N . ILE A 1 90 ? -7.825 5.817 10.478 1.00 15.16 137 ILE D N 1
ATOM 1342 C CA . ILE A 1 90 ? -8.897 5.855 11.450 1.00 15.13 137 ILE D CA 1
ATOM 1343 C C . ILE A 1 90 ? -8.459 6.607 12.704 1.00 16.14 137 ILE D C 1
ATOM 1344 O O . ILE A 1 90 ? -9.222 7.407 13.270 1.00 19.33 137 ILE D O 1
ATOM 1360 N N . ASP A 1 91 ? -7.240 6.353 13.166 1.00 15.05 138 ASP D N 1
ATOM 1361 C CA . ASP A 1 91 ? -6.805 6.897 14.443 1.00 15.77 138 ASP D CA 1
ATOM 1362 C C . ASP A 1 91 ? -6.275 8.311 14.337 1.00 16.15 138 ASP D C 1
ATOM 1363 O O . ASP A 1 91 ? -6.323 9.045 15.336 1.00 20.53 138 ASP D O 1
ATOM 1372 N N . GLU A 1 92 ? -5.756 8.695 13.172 1.00 16.39 139 GLU D N 1
ATOM 1373 C CA . GLU A 1 92 ? -5.144 10.023 13.005 1.00 16.69 139 GLU D CA 1
ATOM 1374 C C . GLU A 1 92 ? -6.051 11.051 12.326 1.00 18.18 139 GLU D C 1
ATOM 1375 O O . GLU A 1 92 ? -5.819 12.264 12.474 1.00 20.69 139 GLU D O 1
ATOM 1387 N N . GLY A 1 93 ? -7.049 10.636 11.589 1.00 18.68 140 GLY D N 1
ATOM 1388 C CA . GLY A 1 93 ? -7.898 11.569 10.893 1.00 22.18 140 GLY D CA 1
ATOM 1389 C C . GLY A 1 93 ? -7.243 12.227 9.691 1.00 19.42 140 GLY D C 1
ATOM 1390 O O . GLY A 1 93 ? -6.183 11.848 9.233 1.00 20.50 140 GLY D O 1
ATOM 1394 N N . LEU A 1 94 ? -7.936 13.239 9.173 1.00 19.76 141 LEU D N 1
ATOM 1395 C CA . LEU A 1 94 ? -7.491 13.925 7.964 1.00 16.79 141 LEU D CA 1
ATOM 1396 C C . LEU A 1 94 ? -7.894 15.386 8.077 1.00 19.00 141 LEU D C 1
ATOM 1397 O O . LEU A 1 94 ? -9.078 15.686 8.262 1.00 23.03 141 LEU D O 1
ATOM 1413 N N . ARG A 1 95 ? -6.909 16.286 7.982 1.00 20.63 142 ARG D N 1
ATOM 1414 C CA . ARG A 1 95 ? -7.171 17.726 7.952 1.00 22.24 142 ARG D CA 1
ATOM 1415 C C . ARG A 1 95 ? -6.323 18.328 6.846 1.00 21.52 142 ARG D C 1
ATOM 1416 O O . ARG A 1 95 ? -5.127 18.039 6.737 1.00 24.01 142 ARG D O 1
ATOM 1437 N N . LEU A 1 96 ? -6.959 19.137 5.988 1.00 22.39 143 LEU D N 1
ATOM 1438 C CA . LEU A 1 96 ? -6.303 19.649 4.794 1.00 20.27 143 LEU D CA 1
ATOM 1439 C C . LEU A 1 96 ? -5.721 21.041 5.009 1.00 23.24 143 LEU D C 1
ATOM 1440 O O . LEU A 1 96 ? -5.020 21.543 4.124 1.00 25.99 143 LEU D O 1
ATOM 1456 N N . LYS A 1 97 ? -5.986 21.640 6.163 1.00 19.68 144 LYS D N 1
ATOM 1457 C CA . LYS A 1 97 ? -5.470 22.952 6.555 1.00 22.25 144 LYS D CA 1
ATOM 1458 C C . LYS A 1 97 ? -4.595 22.809 7.793 1.00 24.01 144 LYS D C 1
ATOM 1459 O O . LYS A 1 97 ? -4.816 21.933 8.639 1.00 24.09 144 LYS D O 1
ATOM 1478 N N . ILE A 1 98 ? -3.591 23.679 7.911 1.00 21.07 145 ILE D N 1
ATOM 1479 C CA . ILE A 1 98 ? -2.759 23.659 9.097 1.00 18.82 145 ILE D CA 1
ATOM 1480 C C . ILE A 1 98 ? -3.629 23.801 10.338 1.00 20.48 145 ILE D C 1
ATOM 1481 O O . ILE A 1 98 ? -4.505 24.681 10.422 1.00 22.35 145 ILE D O 1
ATOM 1497 N N . TYR A 1 99 ? -3.385 22.935 11.311 1.00 22.10 146 TYR D N 1
ATOM 1498 C CA . TYR A 1 99 ? -4.081 22.960 12.582 1.00 22.47 146 TYR D CA 1
ATOM 1499 C C . TYR A 1 99 ? -3.062 22.731 13.685 1.00 19.36 146 TYR D C 1
ATOM 1500 O O . TYR A 1 99 ? -1.881 22.443 13.437 1.00 22.48 146 TYR D O 1
ATOM 1518 N N . LYS A 1 100 ? -3.503 22.892 14.937 1.00 22.23 147 LYS D N 1
ATOM 1519 C CA . LYS A 1 100 ? -2.661 22.614 16.091 1.00 24.11 147 LYS D CA 1
ATOM 1520 C C . LYS A 1 100 ? -3.085 21.284 16.705 1.00 21.81 147 LYS D C 1
ATOM 1521 O O . LYS A 1 100 ? -4.281 21.061 16.928 1.00 24.35 147 LYS D O 1
ATOM 1540 N N . ASP A 1 101 ? -2.121 20.390 16.919 1.00 22.67 148 ASP D N 1
ATOM 1541 C CA . ASP A 1 101 ? -2.418 19.116 17.567 1.00 24.92 148 ASP D CA 1
ATOM 1542 C C . ASP A 1 101 ? -2.720 19.334 19.050 1.00 27.72 148 ASP D C 1
ATOM 1543 O O . ASP A 1 101 ? -2.747 20.460 19.558 1.00 25.54 148 ASP D O 1
ATOM 1552 N N . THR A 1 102 ? -2.988 18.240 19.757 1.00 25.83 149 THR D N 1
ATOM 1553 C CA . THR A 1 102 ? -3.439 18.392 21.136 1.00 27.68 149 THR D CA 1
ATOM 1554 C C . THR A 1 102 ? -2.346 18.953 22.038 1.00 25.53 149 THR D C 1
ATOM 1555 O O . THR A 1 102 ? -2.644 19.380 23.161 1.00 29.70 149 THR D O 1
ATOM 1566 N N . GLU A 1 103 ? -1.092 18.940 21.590 1.00 27.30 150 GLU D N 1
ATOM 1567 C CA . GLU A 1 103 ? 0.013 19.583 22.283 1.00 25.96 150 GLU D CA 1
ATOM 1568 C C . GLU A 1 103 ? 0.296 20.993 21.758 1.00 26.75 150 GLU D C 1
ATOM 1569 O O . GLU A 1 103 ? 1.315 21.586 22.129 1.00 28.78 150 GLU D O 1
ATOM 1581 N N . GLY A 1 104 ? -0.531 21.502 20.854 1.00 24.85 151 GLY D N 1
ATOM 1582 C CA . GLY A 1 104 ? -0.388 22.857 20.363 1.00 27.26 151 GLY D CA 1
ATOM 1583 C C . GLY A 1 104 ? 0.554 23.041 19.198 1.00 29.75 151 GLY D C 1
ATOM 1584 O O . GLY A 1 104 ? 0.795 24.187 18.800 1.00 28.50 151 GLY D O 1
ATOM 1588 N N . TYR A 1 105 ? 1.064 21.952 18.616 1.00 23.67 152 TYR D N 1
ATOM 1589 C CA . TYR A 1 105 ? 2.048 22.040 17.552 1.00 22.25 152 TYR D CA 1
ATOM 1590 C C . TYR A 1 105 ? 1.414 22.040 16.172 1.00 22.45 152 TYR D C 1
ATOM 1591 O O . TYR A 1 105 ? 0.461 21.304 15.913 1.00 21.63 152 TYR D O 1
ATOM 1609 N N . TYR A 1 106 ? 1.965 22.865 15.269 1.00 18.04 153 TYR D N 1
ATOM 1610 C CA . TYR A 1 106 ? 1.422 22.963 13.930 1.00 18.20 153 TYR D CA 1
ATOM 1611 C C . TYR A 1 106 ? 1.591 21.648 13.171 1.00 17.58 153 TYR D C 1
ATOM 1612 O O . TYR A 1 106 ? 2.697 21.097 13.100 1.00 19.63 153 TYR D O 1
ATOM 1630 N N . THR A 1 107 ? 0.484 21.217 12.566 1.00 18.61 154 THR D N 1
ATOM 1631 C CA . THR A 1 107 ? 0.301 19.893 11.963 1.00 18.50 154 THR D CA 1
ATOM 1632 C C . THR A 1 107 ? -0.597 20.036 10.745 1.00 21.35 154 THR D C 1
ATOM 1633 O O . THR A 1 107 ? -1.351 21.001 10.609 1.00 18.28 154 THR D O 1
ATOM 1644 N N . ILE A 1 108 ? -0.546 19.052 9.853 1.00 17.60 155 ILE D N 1
ATOM 1645 C CA . ILE A 1 108 ? -1.436 19.040 8.703 1.00 17.34 155 ILE D CA 1
ATOM 1646 C C . ILE A 1 108 ? -1.648 17.591 8.263 1.00 18.60 155 ILE D C 1
ATOM 1647 O O . ILE A 1 108 ? -0.902 16.700 8.643 1.00 17.66 155 ILE D O 1
ATOM 1663 N N . GLY A 1 109 ? -2.693 17.369 7.488 1.00 17.70 156 GLY D N 1
ATOM 1664 C CA . GLY A 1 109 ? -2.863 16.057 6.825 1.00 18.05 156 GLY D CA 1
ATOM 1665 C C . GLY A 1 109 ? -3.256 14.957 7.802 1.00 17.63 156 GLY D C 1
ATOM 1666 O O . GLY A 1 109 ? -4.192 15.092 8.600 1.00 17.62 156 GLY D O 1
ATOM 1670 N N . ILE A 1 110 ? -2.550 13.821 7.720 1.00 16.74 157 ILE D N 1
ATOM 1671 C CA . ILE A 1 110 ? -2.831 12.656 8.560 1.00 17.51 157 ILE D CA 1
ATOM 1672 C C . ILE A 1 110 ? -1.829 12.671 9.701 1.00 17.18 157 ILE D C 1
ATOM 1673 O O . ILE A 1 110 ? -0.857 11.922 9.723 1.00 17.16 157 ILE D O 1
ATOM 1689 N N . GLY A 1 111 ? -2.001 13.613 10.629 1.00 17.45 158 GLY D N 1
ATOM 1690 C CA . GLY A 1 111 ? -1.099 13.651 11.767 1.00 16.98 158 GLY D CA 1
ATOM 1691 C C . GLY A 1 111 ? 0.332 14.043 11.442 1.00 16.88 158 GLY D C 1
ATOM 1692 O O . GLY A 1 111 ? 1.252 13.650 12.169 1.00 17.39 158 GLY D O 1
ATOM 1696 N N . HIS A 1 112 ? 0.558 14.818 10.374 1.00 16.81 159 HIS D N 1
ATOM 1697 C CA . HIS A 1 112 ? 1.923 15.168 9.977 1.00 16.37 159 HIS D CA 1
ATOM 1698 C C . HIS A 1 112 ? 2.369 16.442 10.706 1.00 16.31 159 HIS D C 1
ATOM 1699 O O . HIS A 1 112 ? 1.926 17.549 10.363 1.00 18.08 159 HIS D O 1
ATOM 1713 N N . LEU A 1 113 ? 3.225 16.270 11.707 1.00 17.77 160 LEU D N 1
ATOM 1714 C CA . LEU A 1 113 ? 3.797 17.406 12.441 1.00 18.19 160 LEU D CA 1
ATOM 1715 C C . LEU A 1 113 ? 4.681 18.238 11.520 1.00 17.57 160 LEU D C 1
ATOM 1716 O O . LEU A 1 113 ? 5.576 17.698 10.855 1.00 20.37 160 LEU D O 1
ATOM 1732 N N . LEU A 1 114 ? 4.423 19.555 11.476 1.00 17.56 161 LEU D N 1
ATOM 1733 C CA . LEU A 1 114 ? 5.226 20.449 10.650 1.00 22.50 161 LEU D CA 1
ATOM 1734 C C . LEU A 1 114 ? 6.391 21.047 11.424 1.00 19.39 161 LEU D C 1
ATOM 1735 O O . LEU A 1 114 ? 7.522 21.074 10.933 1.00 22.46 161 LEU D O 1
ATOM 1751 N N . THR A 1 115 ? 6.142 21.465 12.648 1.00 21.33 162 THR D N 1
ATOM 1752 C CA . THR A 1 115 ? 7.170 22.078 13.479 1.00 22.06 162 THR D CA 1
ATOM 1753 C C . THR A 1 115 ? 6.631 22.158 14.894 1.00 20.57 162 THR D C 1
ATOM 1754 O O . THR A 1 115 ? 5.414 22.217 15.107 1.00 20.41 162 THR D O 1
ATOM 1765 N N . LYS A 1 116 ? 7.550 22.238 15.860 1.00 21.81 163 LYS D N 1
ATOM 1766 C CA . LYS A 1 116 ? 7.174 22.569 17.229 1.00 21.13 163 LYS D CA 1
ATOM 1767 C C . LYS A 1 116 ? 7.315 24.054 17.515 1.00 23.75 163 LYS D C 1
ATOM 1768 O O . LYS A 1 116 ? 6.887 24.512 18.578 1.00 27.62 163 LYS D O 1
ATOM 1787 N N . SER A 1 117 ? 7.850 24.810 16.570 1.00 26.09 164 SER D N 1
ATOM 1788 C CA . SER A 1 117 ? 7.955 26.252 16.733 1.00 26.80 164 SER D CA 1
ATOM 1789 C C . SER A 1 117 ? 6.580 26.901 16.860 1.00 28.26 164 SER D C 1
ATOM 1790 O O . SER A 1 117 ? 5.620 26.484 16.209 1.00 26.39 164 SER D O 1
ATOM 1798 N N . PRO A 1 118 ? 6.457 27.971 17.652 1.00 25.71 165 PRO D N 1
ATOM 1799 C CA . PRO A 1 118 ? 5.185 28.704 17.688 1.00 27.36 165 PRO D CA 1
ATOM 1800 C C . PRO A 1 118 ? 4.951 29.585 16.473 1.00 26.71 165 PRO D C 1
ATOM 1801 O O . PRO A 1 118 ? 3.880 30.197 16.370 1.00 33.17 165 PRO D O 1
ATOM 1812 N N . SER A 1 119 ? 5.901 29.607 15.546 1.00 26.69 166 SER D N 1
ATOM 1813 C CA . SER A 1 119 ? 5.859 30.464 14.369 1.00 28.61 166 SER D CA 1
ATOM 1814 C C . SER A 1 119 ? 5.060 29.813 13.250 1.00 25.25 166 SER D C 1
ATOM 1815 O O . SER A 1 119 ? 5.480 28.798 12.680 1.00 26.25 166 SER D O 1
ATOM 1823 N N . LEU A 1 120 ? 3.907 30.398 12.923 1.00 26.75 167 LEU D N 1
ATOM 1824 C CA . LEU A 1 120 ? 3.199 29.952 11.731 1.00 23.17 167 LEU D CA 1
ATOM 1825 C C . LEU A 1 120 ? 4.082 30.058 10.481 1.00 29.49 167 LEU D C 1
ATOM 1826 O O . LEU A 1 120 ? 4.008 29.208 9.585 1.00 24.08 167 LEU D O 1
ATOM 1842 N N . ASN A 1 121 ? 4.952 31.070 10.397 1.00 24.27 168 ASN D N 1
ATOM 1843 C CA . ASN A 1 121 ? 5.829 31.150 9.237 1.00 24.05 168 ASN D CA 1
ATOM 1844 C C . ASN A 1 121 ? 6.675 29.896 9.114 1.00 26.76 168 ASN D C 1
ATOM 1845 O O . ASN A 1 121 ? 6.883 29.379 8.013 1.00 23.96 168 ASN D O 1
ATOM 1856 N N . ALA A 1 122 ? 7.173 29.391 10.238 1.00 25.35 169 ALA D N 1
ATOM 1857 C CA . ALA A 1 122 ? 7.997 28.191 10.211 1.00 25.94 169 ALA D CA 1
ATOM 1858 C C . ALA A 1 122 ? 7.179 26.989 9.766 1.00 21.20 169 ALA D C 1
ATOM 1859 O O . ALA A 1 122 ? 7.659 26.173 8.972 1.00 26.58 169 ALA D O 1
ATOM 1866 N N . ALA A 1 123 ? 5.927 26.903 10.226 1.00 22.03 170 ALA D N 1
ATOM 1867 C CA . ALA A 1 123 ? 5.075 25.786 9.810 1.00 22.89 170 ALA D CA 1
ATOM 1868 C C . ALA A 1 123 ? 4.826 25.808 8.309 1.00 24.08 170 ALA D C 1
ATOM 1869 O O . ALA A 1 123 ? 4.849 24.755 7.653 1.00 20.91 170 ALA D O 1
ATOM 1876 N N . LYS A 1 124 ? 4.541 26.998 7.751 1.00 20.20 171 LYS D N 1
ATOM 1877 C CA . LYS A 1 124 ? 4.260 27.122 6.326 1.00 19.05 171 LYS D CA 1
ATOM 1878 C C . LYS A 1 124 ? 5.503 26.912 5.488 1.00 21.26 171 LYS D C 1
ATOM 1879 O O . LYS A 1 124 ? 5.426 26.397 4.362 1.00 21.58 171 LYS D O 1
ATOM 1898 N N . SER A 1 125 ? 6.656 27.328 5.995 1.00 21.95 172 SER D N 1
ATOM 1899 C CA . SER A 1 125 ? 7.890 27.046 5.279 1.00 21.86 172 SER D CA 1
ATOM 1900 C C . SER A 1 125 ? 8.155 25.546 5.230 1.00 23.99 172 SER D C 1
ATOM 1901 O O . SER A 1 125 ? 8.528 25.020 4.184 1.00 25.41 172 SER D O 1
ATOM 1909 N N . GLU A 1 126 ? 7.929 24.846 6.341 1.00 24.24 173 GLU D N 1
ATOM 1910 C CA . GLU A 1 126 ? 8.079 23.394 6.340 1.00 22.75 173 GLU D CA 1
ATOM 1911 C C . GLU A 1 126 ? 7.070 22.742 5.400 1.00 22.05 173 GLU D C 1
ATOM 1912 O O . GLU A 1 126 ? 7.402 21.797 4.670 1.00 26.11 173 GLU D O 1
ATOM 1924 N N . LEU A 1 127 ? 5.838 23.238 5.394 1.00 19.86 174 LEU D N 1
ATOM 1925 C CA . LEU A 1 127 ? 4.814 22.672 4.514 1.00 19.21 174 LEU D CA 1
ATOM 1926 C C . LEU A 1 127 ? 5.210 22.811 3.054 1.00 23.05 174 LEU D C 1
ATOM 1927 O O . LEU A 1 127 ? 5.141 21.846 2.282 1.00 22.81 174 LEU D O 1
ATOM 1943 N N . ASP A 1 128 ? 5.628 24.015 2.652 1.00 20.51 175 ASP D N 1
ATOM 1944 C CA . ASP A 1 128 ? 5.949 24.226 1.245 1.00 21.15 175 ASP D CA 1
ATOM 1945 C C . ASP A 1 128 ? 7.163 23.412 0.834 1.00 24.75 175 ASP D C 1
ATOM 1946 O O . ASP A 1 128 ? 7.256 22.968 -0.321 1.00 28.70 175 ASP D O 1
ATOM 1955 N N . LYS A 1 129 ? 8.100 23.222 1.755 1.00 24.37 176 LYS D N 1
ATOM 1956 C CA . LYS A 1 129 ? 9.259 22.384 1.488 1.00 23.53 176 LYS D CA 1
ATOM 1957 C C . LYS A 1 129 ? 8.844 20.934 1.308 1.00 28.47 176 LYS D C 1
ATOM 1958 O O . LYS A 1 129 ? 9.285 20.267 0.359 1.00 29.87 176 LYS D O 1
ATOM 1977 N N . ALA A 1 130 ? 7.971 20.440 2.193 1.00 25.05 177 ALA D N 1
ATOM 1978 C CA . ALA A 1 130 ? 7.573 19.035 2.129 1.00 23.94 177 ALA D CA 1
ATOM 1979 C C . ALA A 1 130 ? 6.704 18.729 0.915 1.00 24.83 177 ALA D C 1
ATOM 1980 O O . ALA A 1 130 ? 6.734 17.599 0.415 1.00 28.69 177 ALA D O 1
ATOM 1987 N N . ILE A 1 131 ? 5.955 19.696 0.400 1.00 25.04 178 ILE D N 1
ATOM 1988 C CA . ILE A 1 131 ? 5.021 19.438 -0.687 1.00 26.39 178 ILE D CA 1
ATOM 1989 C C . ILE A 1 131 ? 5.639 19.848 -2.016 1.00 34.16 178 ILE D C 1
ATOM 1990 O O . ILE A 1 131 ? 5.329 19.269 -3.058 1.00 32.40 178 ILE D O 1
ATOM 2006 N N . GLY A 1 132 ? 6.521 20.845 -1.989 1.00 27.73 179 GLY D N 1
ATOM 2007 C CA . GLY A 1 132 ? 7.170 21.302 -3.203 1.00 32.74 179 GLY D CA 1
ATOM 2008 C C . GLY A 1 132 ? 6.422 22.370 -3.965 1.00 31.85 179 GLY D C 1
ATOM 2009 O O . GLY A 1 132 ? 6.646 22.526 -5.171 1.00 34.83 179 GLY D O 1
ATOM 2013 N N . ARG A 1 133 ? 5.527 23.096 -3.313 1.00 29.14 180 ARG D N 1
ATOM 2014 C CA . ARG A 1 133 ? 4.790 24.176 -3.946 1.00 28.75 180 ARG D CA 1
ATOM 2015 C C . ARG A 1 133 ? 4.369 25.154 -2.856 1.00 29.81 180 ARG D C 1
ATOM 2016 O O . ARG A 1 133 ? 4.506 24.879 -1.660 1.00 26.66 180 ARG D O 1
ATOM 2037 N N . ASN A 1 134 ? 3.877 26.317 -3.285 1.00 29.43 181 ASN D N 1
ATOM 2038 C CA . ASN A 1 134 ? 3.320 27.323 -2.391 1.00 28.83 181 ASN D CA 1
ATOM 2039 C C . ASN A 1 134 ? 1.911 26.916 -2.005 1.00 29.26 181 ASN D C 1
ATOM 2040 O O . ASN A 1 134 ? 0.946 27.192 -2.721 1.00 29.12 181 ASN D O 1
ATOM 2051 N N . CYS A 1 135 ? 1.762 26.251 -0.844 1.00 26.01 182 CYS D N 1
ATOM 2052 C CA . CYS A 1 135 ? 0.432 25.795 -0.473 1.00 24.97 182 CYS D CA 1
ATOM 2053 C C . CYS A 1 135 ? -0.400 26.776 0.320 1.00 26.49 182 CYS D C 1
ATOM 2054 O O . CYS A 1 135 ? -1.602 26.547 0.485 1.00 25.07 182 CYS D O 1
ATOM 2062 N N . ASN A 1 136 ? 0.186 27.874 0.805 1.00 25.62 183 ASN D N 1
ATOM 2063 C CA . ASN A 1 136 ? -0.522 28.798 1.686 1.00 29.12 183 ASN D CA 1
ATOM 2064 C C . ASN A 1 136 ? -1.321 28.088 2.771 1.00 29.56 183 ASN D C 1
ATOM 2065 O O . ASN A 1 136 ? -2.484 28.434 3.024 1.00 30.12 183 ASN D O 1
ATOM 2076 N N . GLY A 1 137 ? -0.715 27.087 3.409 1.00 25.28 184 GLY D N 1
ATOM 2077 C CA . GLY A 1 137 ? -1.339 26.408 4.524 1.00 24.74 184 GLY D CA 1
ATOM 2078 C C . GLY A 1 137 ? -2.422 25.396 4.200 1.00 23.30 184 GLY D C 1
ATOM 2079 O O . GLY A 1 137 ? -3.150 24.996 5.122 1.00 23.27 184 GLY D O 1
ATOM 2083 N N . VAL A 1 138 ? -2.564 24.986 2.937 1.00 22.34 185 VAL D N 1
ATOM 2084 C CA . VAL A 1 138 ? -3.652 24.113 2.516 1.00 23.07 185 VAL D CA 1
ATOM 2085 C C . VAL A 1 138 ? -3.114 23.098 1.535 1.00 25.01 185 VAL D C 1
ATOM 2086 O O . VAL A 1 138 ? -2.395 23.455 0.603 1.00 25.15 185 VAL D O 1
ATOM 2099 N N . ILE A 1 139 ? -3.464 21.822 1.732 1.00 22.02 186 ILE D N 1
ATOM 2100 C CA . ILE A 1 139 ? -3.047 20.762 0.826 1.00 21.66 186 ILE D CA 1
ATOM 2101 C C . ILE A 1 139 ? -4.278 19.991 0.369 1.00 21.97 186 ILE D C 1
ATOM 2102 O O . ILE A 1 139 ? -5.379 20.167 0.884 1.00 22.46 186 ILE D O 1
ATOM 2118 N N . THR A 1 140 ? -4.068 19.154 -0.637 1.00 23.88 187 THR D N 1
ATOM 2119 C CA . THR A 1 140 ? -5.093 18.243 -1.112 1.00 25.62 187 THR D CA 1
ATOM 2120 C C . THR A 1 140 ? -4.987 16.914 -0.362 1.00 21.15 187 THR D C 1
ATOM 2121 O O . THR A 1 140 ? -3.978 16.604 0.275 1.00 21.13 187 THR D O 1
ATOM 2132 N N . LYS A 1 141 ? -6.042 16.112 -0.479 1.00 25.64 188 LYS D N 1
ATOM 2133 C CA . LYS A 1 141 ? -6.012 14.778 0.118 1.00 23.55 188 LYS D CA 1
ATOM 2134 C C . LYS A 1 141 ? -4.902 13.928 -0.482 1.00 23.72 188 LYS D C 1
ATOM 2135 O O . LYS A 1 141 ? -4.229 13.170 0.237 1.00 20.99 188 LYS D O 1
ATOM 2154 N N . ASP A 1 142 ? -4.692 14.027 -1.803 1.00 21.03 189 ASP D N 1
ATOM 2155 C CA . ASP A 1 142 ? -3.602 13.284 -2.428 1.00 23.55 189 ASP D CA 1
ATOM 2156 C C . ASP A 1 142 ? -2.264 13.670 -1.797 1.00 21.47 189 ASP D C 1
ATOM 2157 O O . ASP A 1 142 ? -1.406 12.815 -1.551 1.00 21.60 189 ASP D O 1
ATOM 2166 N N . GLU A 1 143 ? -2.054 14.971 -1.550 1.00 21.66 190 GLU D N 1
ATOM 2167 C CA . GLU A 1 143 ? -0.815 15.396 -0.910 1.00 19.88 190 GLU D CA 1
ATOM 2168 C C . GLU A 1 143 ? -0.723 14.903 0.528 1.00 18.12 190 GLU D C 1
ATOM 2169 O O . GLU A 1 143 ? 0.358 14.515 0.992 1.00 19.91 190 GLU D O 1
ATOM 2181 N N . ALA A 1 144 ? -1.840 14.910 1.246 1.00 19.30 191 ALA D N 1
ATOM 2182 C CA . ALA A 1 144 ? -1.843 14.386 2.609 1.00 16.04 191 ALA D CA 1
ATOM 2183 C C . ALA A 1 144 ? -1.498 12.897 2.608 1.00 18.22 191 ALA D C 1
ATOM 2184 O O . ALA A 1 144 ? -0.718 12.424 3.443 1.00 17.46 191 ALA D O 1
ATOM 2191 N N . GLU A 1 145 ? -2.032 12.150 1.640 1.00 19.62 192 GLU D N 1
ATOM 2192 C CA . GLU A 1 145 ? -1.708 10.717 1.574 1.00 19.65 192 GLU D CA 1
ATOM 2193 C C . GLU A 1 145 ? -0.246 10.476 1.198 1.00 18.51 192 GLU D C 1
ATOM 2194 O O . GLU A 1 145 ? 0.356 9.501 1.652 1.00 18.78 192 GLU D O 1
ATOM 2206 N N . LYS A 1 146 ? 0.340 11.325 0.352 1.00 20.60 193 LYS D N 1
ATOM 2207 C CA . LYS A 1 146 ? 1.758 11.185 0.037 1.00 20.79 193 LYS D CA 1
ATOM 2208 C C . LYS A 1 146 ? 2.625 11.377 1.273 1.00 18.31 193 LYS D C 1
ATOM 2209 O O . LYS A 1 146 ? 3.516 10.568 1.560 1.00 19.67 193 LYS D O 1
ATOM 2228 N N . LEU A 1 147 ? 2.378 12.452 2.039 1.00 16.89 194 LEU D N 1
ATOM 2229 C CA . LEU A 1 147 ? 3.142 12.635 3.259 1.00 18.05 194 LEU D CA 1
ATOM 2230 C C . LEU A 1 147 ? 2.937 11.457 4.211 1.00 17.62 194 LEU D C 1
ATOM 2231 O O . LEU A 1 147 ? 3.865 11.032 4.895 1.00 17.63 194 LEU D O 1
ATOM 2247 N N . PHE A 1 148 ? 1.697 10.952 4.282 1.00 17.32 195 PHE D N 1
ATOM 2248 C CA . PHE A 1 148 ? 1.367 9.838 5.167 1.00 18.13 195 PHE D CA 1
ATOM 2249 C C . PHE A 1 148 ? 2.165 8.596 4.809 1.00 17.21 195 PHE D C 1
ATOM 2250 O O . PHE A 1 148 ? 2.723 7.925 5.695 1.00 17.06 195 PHE D O 1
ATOM 2267 N N . ASN A 1 149 ? 2.247 8.277 3.514 1.00 18.21 196 ASN D N 1
ATOM 2268 C CA . ASN A 1 149 ? 3.009 7.091 3.111 1.00 17.03 196 ASN D CA 1
ATOM 2269 C C . ASN A 1 149 ? 4.464 7.254 3.499 1.00 20.02 196 ASN D C 1
ATOM 2270 O O . ASN A 1 149 ? 5.087 6.323 4.019 1.00 19.45 196 ASN D O 1
ATOM 2281 N N . GLN A 1 150 ? 5.005 8.471 3.328 1.00 18.71 197 GLN D N 1
ATOM 2282 C CA . GLN A 1 150 ? 6.380 8.721 3.743 1.00 19.42 197 GLN D CA 1
ATOM 2283 C C . GLN A 1 150 ? 6.545 8.521 5.237 1.00 17.62 197 GLN D C 1
ATOM 2284 O O . GLN A 1 150 ? 7.522 7.925 5.691 1.00 18.52 197 GLN D O 1
ATOM 2298 N N . ASP A 1 151 ? 5.600 9.039 6.025 1.00 18.71 198 ASP D N 1
ATOM 2299 C CA . ASP A 1 151 ? 5.707 8.963 7.474 1.00 19.33 198 ASP D CA 1
ATOM 2300 C C . ASP A 1 151 ? 5.597 7.525 7.986 1.00 16.50 198 ASP D C 1
ATOM 2301 O O . ASP A 1 151 ? 6.267 7.159 8.950 1.00 20.34 198 ASP D O 1
ATOM 2310 N N . VAL A 1 152 ? 4.712 6.719 7.392 1.00 16.69 199 VAL D N 1
ATOM 2311 C CA . VAL A 1 152 ? 4.583 5.331 7.815 1.00 17.25 199 VAL D CA 1
ATOM 2312 C C . VAL A 1 152 ? 5.858 4.563 7.481 1.00 18.11 199 VAL D C 1
ATOM 2313 O O . VAL A 1 152 ? 6.395 3.821 8.317 1.00 18.24 199 VAL D O 1
ATOM 2326 N N . ASP A 1 153 ? 6.375 4.746 6.267 1.00 19.26 200 ASP D N 1
ATOM 2327 C CA . ASP A 1 153 ? 7.617 4.061 5.906 1.00 22.69 200 ASP D CA 1
ATOM 2328 C C . ASP A 1 153 ? 8.735 4.453 6.854 1.00 23.75 200 ASP D C 1
ATOM 2329 O O . ASP A 1 153 ? 9.545 3.615 7.254 1.00 23.79 200 ASP D O 1
ATOM 2338 N N . ALA A 1 154 ? 8.800 5.734 7.226 1.00 21.39 201 ALA D N 1
ATOM 2339 C CA . ALA A 1 154 ? 9.829 6.170 8.162 1.00 25.68 201 ALA D CA 1
ATOM 2340 C C . ALA A 1 154 ? 9.671 5.524 9.533 1.00 24.86 201 ALA D C 1
ATOM 2341 O O . ALA A 1 154 ? 10.667 5.219 10.197 1.00 25.76 201 ALA D O 1
ATOM 2348 N N . ALA A 1 155 ? 8.429 5.342 9.993 1.00 19.71 202 ALA D N 1
ATOM 2349 C CA . ALA A 1 155 ? 8.207 4.723 11.282 1.00 17.43 202 ALA D CA 1
ATOM 2350 C C . ALA A 1 155 ? 8.709 3.290 11.269 1.00 19.82 202 ALA D C 1
ATOM 2351 O O . ALA A 1 155 ? 9.324 2.838 12.244 1.00 21.92 202 ALA D O 1
ATOM 2358 N N . VAL A 1 156 ? 8.436 2.557 10.183 1.00 18.33 203 VAL D N 1
ATOM 2359 C CA . VAL A 1 156 ? 8.851 1.155 10.104 1.00 17.54 203 VAL D CA 1
ATOM 2360 C C . VAL A 1 156 ? 10.369 1.065 10.002 1.00 22.04 203 VAL D C 1
ATOM 2361 O O . VAL A 1 156 ? 11.002 0.309 10.733 1.00 24.06 203 VAL D O 1
ATOM 2374 N N . ARG A 1 157 ? 10.975 1.840 9.096 1.00 26.69 204 ARG D N 1
ATOM 2375 C CA . ARG A 1 157 ? 12.438 1.873 9.027 1.00 28.54 204 ARG D CA 1
ATOM 2376 C C . ARG A 1 157 ? 13.044 2.155 10.400 1.00 27.04 204 ARG D C 1
ATOM 2377 O O . ARG A 1 157 ? 14.040 1.537 10.796 1.00 31.89 204 ARG D O 1
ATOM 2398 N N . GLY A 1 158 ? 12.456 3.099 11.145 1.00 22.49 205 GLY D N 1
ATOM 2399 C CA . GLY A 1 158 ? 12.939 3.406 12.473 1.00 27.80 205 GLY D CA 1
ATOM 2400 C C . GLY A 1 158 ? 12.830 2.248 13.447 1.00 34.26 205 GLY D C 1
ATOM 2401 O O . GLY A 1 158 ? 13.745 2.004 14.233 1.00 34.27 205 GLY D O 1
ATOM 2405 N N . ILE A 1 159 ? 11.700 1.539 13.437 1.00 24.56 206 ILE D N 1
ATOM 2406 C CA . ILE A 1 159 ? 11.560 0.376 14.302 1.00 22.68 206 ILE D CA 1
ATOM 2407 C C . ILE A 1 159 ? 12.657 -0.633 14.019 1.00 20.96 206 ILE D C 1
ATOM 2408 O O . ILE A 1 159 ? 13.217 -1.246 14.942 1.00 24.82 206 ILE D O 1
ATOM 2424 N N . LEU A 1 160 ? 12.936 -0.866 12.738 1.00 23.92 207 LEU D N 1
ATOM 2425 C CA . LEU A 1 160 ? 13.882 -1.907 12.348 1.00 23.00 207 LEU D CA 1
ATOM 2426 C C . LEU A 1 160 ? 15.317 -1.530 12.689 1.00 32.48 207 LEU D C 1
ATOM 2427 O O . LEU A 1 160 ? 16.178 -2.413 12.757 1.00 32.57 207 LEU D O 1
ATOM 2443 N N . ARG A 1 161 ? 15.591 -0.258 12.923 1.00 28.63 208 ARG D N 1
ATOM 2444 C CA . ARG A 1 161 ? 16.915 0.200 13.323 1.00 33.61 208 ARG D CA 1
ATOM 2445 C C . ARG A 1 161 ? 17.044 0.353 14.834 1.00 34.36 208 ARG D C 1
ATOM 2446 O O . ARG A 1 161 ? 18.138 0.651 15.327 1.00 36.58 208 ARG D O 1
ATOM 2467 N N . ASN A 1 162 ? 15.973 0.106 15.586 1.00 27.88 209 ASN D N 1
ATOM 2468 C CA . ASN A 1 162 ? 15.947 0.295 17.025 1.00 28.15 209 ASN D CA 1
ATOM 2469 C C . ASN A 1 162 ? 16.157 -1.041 17.721 1.00 32.70 209 ASN D C 1
ATOM 2470 O O . ASN A 1 162 ? 15.367 -1.978 17.548 1.00 26.48 209 ASN D O 1
ATOM 2481 N N . ALA A 1 163 ? 17.211 -1.130 18.523 1.00 31.26 210 ALA D N 1
ATOM 2482 C CA . ALA A 1 163 ? 17.553 -2.413 19.128 1.00 32.07 210 ALA D CA 1
ATOM 2483 C C . ALA A 1 163 ? 16.554 -2.867 20.183 1.00 24.50 210 ALA D C 1
ATOM 2484 O O . ALA A 1 163 ? 16.521 -4.061 20.505 1.00 28.64 210 ALA D O 1
ATOM 2491 N N . LYS A 1 164 ? 15.772 -1.957 20.750 1.00 25.54 211 LYS D N 1
ATOM 2492 C CA . LYS A 1 164 ? 14.755 -2.342 21.719 1.00 27.56 211 LYS D CA 1
ATOM 2493 C C . LYS A 1 164 ? 13.460 -2.767 21.036 1.00 25.31 211 LYS D C 1
ATOM 2494 O O . LYS A 1 164 ? 12.762 -3.654 21.543 1.00 28.87 211 LYS D O 1
ATOM 2513 N N . LEU A 1 165 ? 13.128 -2.152 19.903 1.00 23.42 212 LEU D N 1
ATOM 2514 C CA . LEU A 1 165 ? 11.843 -2.427 19.251 1.00 19.86 212 LEU D CA 1
ATOM 2515 C C . LEU A 1 165 ? 11.914 -3.545 18.212 1.00 20.63 212 LEU D C 1
ATOM 2516 O O . LEU A 1 165 ? 10.947 -4.318 18.082 1.00 19.08 212 LEU D O 1
ATOM 2532 N N . LYS A 1 166 ? 13.039 -3.686 17.503 1.00 20.50 213 LYS D N 1
ATOM 2533 C CA . LYS A 1 166 ? 13.106 -4.687 16.441 1.00 19.41 213 LYS D CA 1
ATOM 2534 C C . LYS A 1 166 ? 12.830 -6.092 16.958 1.00 17.93 213 LYS D C 1
ATOM 2535 O O . LYS A 1 166 ? 12.066 -6.814 16.302 1.00 19.21 213 LYS D O 1
ATOM 2554 N N . PRO A 1 167 ? 13.411 -6.557 18.069 1.00 18.00 214 PRO D N 1
ATOM 2555 C CA . PRO A 1 167 ? 13.096 -7.921 18.506 1.00 19.30 214 PRO D CA 1
ATOM 2556 C C . PRO A 1 167 ? 11.617 -8.140 18.777 1.00 21.56 214 PRO D C 1
ATOM 2557 O O . PRO A 1 167 ? 11.079 -9.206 18.464 1.00 19.15 214 PRO D O 1
ATOM 2568 N N . VAL A 1 168 ? 10.941 -7.152 19.363 1.00 19.21 215 VAL D N 1
ATOM 2569 C CA . VAL A 1 168 ? 9.519 -7.301 19.606 1.00 16.77 215 VAL D CA 1
ATOM 2570 C C . VAL A 1 168 ? 8.761 -7.307 18.284 1.00 14.99 215 VAL D C 1
ATOM 2571 O O . VAL A 1 168 ? 7.910 -8.168 18.034 1.00 15.29 215 VAL D O 1
ATOM 2584 N N . TYR A 1 169 ? 9.021 -6.305 17.437 1.00 17.10 216 TYR D N 1
ATOM 2585 C CA . TYR A 1 169 ? 8.382 -6.231 16.129 1.00 14.80 216 TYR D CA 1
ATOM 2586 C C . TYR A 1 169 ? 8.525 -7.528 15.345 1.00 15.06 216 TYR D C 1
ATOM 2587 O O . TYR A 1 169 ? 7.543 -8.079 14.835 1.00 15.66 216 TYR D O 1
ATOM 2605 N N . ASP A 1 170 ? 9.742 -8.044 15.272 1.00 16.88 217 ASP D N 1
ATOM 2606 C CA . ASP A 1 170 ? 9.978 -9.253 14.496 1.00 19.53 217 ASP D CA 1
ATOM 2607 C C . ASP A 1 170 ? 9.172 -10.417 15.046 1.00 15.68 217 ASP D C 1
ATOM 2608 O O . ASP A 1 170 ? 8.696 -11.279 14.294 1.00 18.07 217 ASP D O 1
ATOM 2617 N N . SER A 1 171 ? 8.998 -10.453 16.374 1.00 15.61 218 SER D N 1
ATOM 2618 C CA . SER A 1 171 ? 8.273 -11.542 17.019 1.00 15.43 218 SER D CA 1
ATOM 2619 C C . SER A 1 171 ? 6.770 -11.482 16.792 1.00 15.98 218 SER D C 1
ATOM 2620 O O . SER A 1 171 ? 6.084 -12.486 17.051 1.00 15.39 218 SER D O 1
ATOM 2628 N N . LEU A 1 172 ? 6.236 -10.325 16.386 1.00 15.74 219 LEU D N 1
ATOM 2629 C CA . LEU A 1 172 ? 4.796 -10.150 16.299 1.00 14.57 219 LEU D CA 1
ATOM 2630 C C . LEU A 1 172 ? 4.275 -10.626 14.949 1.00 14.74 219 LEU D C 1
ATOM 2631 O O . LEU A 1 172 ? 4.940 -10.506 13.921 1.00 16.38 219 LEU D O 1
ATOM 2647 N N . ASP A 1 173 ? 3.055 -11.143 14.971 1.00 14.42 220 ASP D N 1
ATOM 2648 C CA . ASP A 1 173 ? 2.307 -11.441 13.776 1.00 15.56 220 ASP D CA 1
ATOM 2649 C C . ASP A 1 173 ? 1.943 -10.162 13.035 1.00 15.89 220 ASP D C 1
ATOM 2650 O O . ASP A 1 173 ? 2.096 -9.050 13.539 1.00 15.88 220 ASP D O 1
ATOM 2659 N N . ALA A 1 174 ? 1.451 -10.335 11.810 1.00 16.87 221 ALA D N 1
ATOM 2660 C CA . ALA A 1 174 ? 1.234 -9.182 10.946 1.00 15.31 221 ALA D CA 1
ATOM 2661 C C . ALA A 1 174 ? 0.290 -8.166 11.567 1.00 16.06 221 ALA D C 1
ATOM 2662 O O . ALA A 1 174 ? 0.530 -6.953 11.482 1.00 17.85 221 ALA D O 1
ATOM 2669 N N . VAL A 1 175 ? -0.813 -8.622 12.149 1.00 15.13 222 VAL D N 1
ATOM 2670 C CA . VAL A 1 175 ? -1.758 -7.649 12.701 1.00 14.33 222 VAL D CA 1
ATOM 2671 C C . VAL A 1 175 ? -1.151 -6.926 13.894 1.00 15.74 222 VAL D C 1
ATOM 2672 O O . VAL A 1 175 ? -1.282 -5.703 14.023 1.00 15.97 222 VAL D O 1
ATOM 2685 N N . ARG A 1 176 ? -0.494 -7.652 14.799 1.00 14.61 223 ARG D N 1
ATOM 2686 C CA . ARG A 1 176 ? 0.068 -7.001 15.982 1.00 15.53 223 ARG D CA 1
ATOM 2687 C C . ARG A 1 176 ? 1.235 -6.097 15.618 1.00 15.05 223 ARG D C 1
ATOM 2688 O O . ARG A 1 176 ? 1.469 -5.081 16.283 1.00 14.40 223 ARG D O 1
ATOM 2709 N N . ARG A 1 177 ? 1.949 -6.412 14.537 1.00 14.10 224 ARG D N 1
ATOM 2710 C CA . ARG A 1 177 ? 2.968 -5.485 14.052 1.00 14.05 224 ARG D CA 1
ATOM 2711 C C . ARG A 1 177 ? 2.360 -4.131 13.736 1.00 15.85 224 ARG D C 1
ATOM 2712 O O . ARG A 1 177 ? 2.976 -3.095 13.985 1.00 16.14 224 ARG D O 1
ATOM 2733 N N . CYS A 1 178 ? 1.160 -4.111 13.169 1.00 15.09 225 CYS D N 1
ATOM 2734 C CA . CYS A 1 178 ? 0.518 -2.830 12.878 1.00 14.98 225 CYS D CA 1
ATOM 2735 C C . CYS A 1 178 ? 0.234 -2.044 14.144 1.00 12.77 225 CYS D C 1
ATOM 2736 O O . CYS A 1 178 ? 0.355 -0.820 14.160 1.00 14.93 225 CYS D O 1
ATOM 2744 N N . ALA A 1 179 ? -0.177 -2.726 15.207 1.00 14.53 226 ALA D N 1
ATOM 2745 C CA . ALA A 1 179 ? -0.427 -2.016 16.461 1.00 17.19 226 ALA D CA 1
ATOM 2746 C C . ALA A 1 179 ? 0.845 -1.378 16.988 1.00 15.78 226 ALA D C 1
ATOM 2747 O O . ALA A 1 179 ? 0.805 -0.254 17.497 1.00 15.37 226 ALA D O 1
ATOM 2754 N N . LEU A 1 180 ? 1.993 -2.056 16.841 1.00 14.51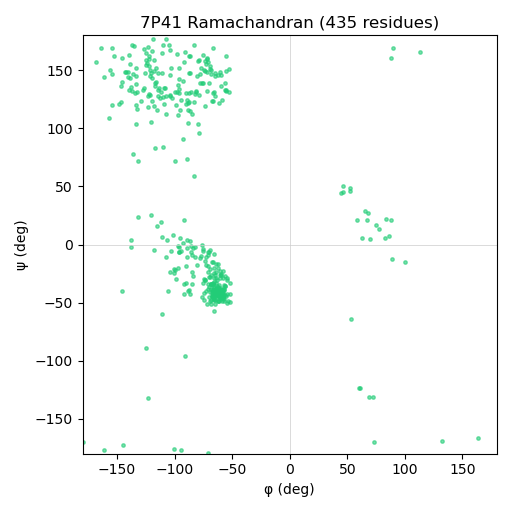 227 LEU D N 1
ATOM 2755 C CA . LEU A 1 180 ? 3.241 -1.452 17.301 1.00 16.17 227 LEU D CA 1
ATOM 2756 C C . LEU A 1 180 ? 3.623 -0.267 16.419 1.00 15.33 227 LEU D C 1
ATOM 2757 O O . LEU A 1 180 ? 4.029 0.794 16.934 1.00 14.73 227 LEU D O 1
ATOM 2773 N N . ILE A 1 181 ? 3.445 -0.380 15.090 1.00 13.79 228 ILE D N 1
ATOM 2774 C CA . ILE A 1 181 ? 3.730 0.771 14.234 1.00 13.22 228 ILE D CA 1
ATOM 2775 C C . ILE A 1 181 ? 2.828 1.947 14.607 1.00 13.63 228 ILE D C 1
ATOM 2776 O O . ILE A 1 181 ? 3.236 3.109 14.576 1.00 15.80 228 ILE D O 1
ATOM 2792 N N . ASN A 1 182 ? 1.561 1.653 14.909 1.00 14.04 229 ASN D N 1
ATOM 2793 C CA . ASN A 1 182 ? 0.595 2.675 15.303 1.00 14.53 229 ASN D CA 1
ATOM 2794 C C . ASN A 1 182 ? 1.132 3.480 16.483 1.00 16.61 229 ASN D C 1
ATOM 2795 O O . ASN A 1 182 ? 1.178 4.710 16.424 1.00 15.79 229 ASN D O 1
ATOM 2806 N N . MET A 1 183 ? 1.583 2.797 17.530 1.00 13.76 230 MET D N 1
ATOM 2807 C CA . MET A 1 183 ? 2.114 3.505 18.705 1.00 13.85 230 MET D CA 1
ATOM 2808 C C . MET A 1 183 ? 3.318 4.347 18.324 1.00 16.23 230 MET D C 1
ATOM 2809 O O . MET A 1 183 ? 3.467 5.470 18.818 1.00 16.09 230 MET D O 1
ATOM 2823 N N . VAL A 1 184 ? 4.216 3.814 17.488 1.00 14.93 231 VAL D N 1
ATOM 2824 C CA . VAL A 1 184 ? 5.410 4.577 17.116 1.00 16.60 231 VAL D CA 1
ATOM 2825 C C . VAL A 1 184 ? 5.024 5.806 16.302 1.00 19.19 231 VAL D C 1
ATOM 2826 O O . VAL A 1 184 ? 5.585 6.888 16.480 1.00 18.92 231 VAL D O 1
ATOM 2839 N N . PHE A 1 185 ? 4.050 5.671 15.401 1.00 16.20 232 PHE D N 1
ATOM 2840 C CA . PHE A 1 185 ? 3.561 6.811 14.643 1.00 14.86 232 PHE D CA 1
ATOM 2841 C C . PHE A 1 185 ? 3.032 7.873 15.582 1.00 16.54 232 PHE D C 1
ATOM 2842 O O . PHE A 1 185 ? 3.306 9.077 15.390 1.00 17.37 232 PHE D O 1
ATOM 2859 N N . GLN A 1 186 ? 2.313 7.458 16.623 1.00 15.30 233 GLN D N 1
ATOM 2860 C CA . GLN A 1 186 ? 1.686 8.437 17.502 1.00 17.90 233 GLN D CA 1
ATOM 2861 C C . GLN A 1 186 ? 2.725 9.154 18.361 1.00 17.59 233 GLN D C 1
ATOM 2862 O O . GLN A 1 186 ? 2.742 10.401 18.417 1.00 18.39 233 GLN D O 1
ATOM 2876 N N . MET A 1 187 ? 3.589 8.389 19.036 1.00 18.11 234 MET D N 1
ATOM 2877 C CA A MET A 1 187 ? 4.423 8.933 20.101 0.68 18.30 234 MET D CA 1
ATOM 2878 C CA B MET A 1 187 ? 4.428 8.862 20.128 0.32 18.41 234 MET D CA 1
ATOM 2879 C C . MET A 1 187 ? 5.918 8.893 19.829 1.00 22.21 234 MET D C 1
ATOM 2880 O O . MET A 1 187 ? 6.675 9.451 20.642 1.00 24.95 234 MET D O 1
ATOM 2905 N N . GLY A 1 188 ? 6.369 8.297 18.722 1.00 19.05 235 GLY D N 1
ATOM 2906 C CA . GLY A 1 188 ? 7.777 8.211 18.384 1.00 20.83 235 GLY D CA 1
ATOM 2907 C C . GLY A 1 188 ? 8.474 6.992 18.978 1.00 20.84 235 GLY D C 1
ATOM 2908 O O . GLY A 1 188 ? 8.018 6.385 19.948 1.00 21.86 235 GLY D O 1
ATOM 2912 N N . GLU A 1 189 ? 9.632 6.648 18.376 1.00 22.53 236 GLU D N 1
ATOM 2913 C CA . GLU A 1 189 ? 10.373 5.449 18.780 1.00 22.68 236 GLU D CA 1
ATOM 2914 C C . GLU A 1 189 ? 10.784 5.475 20.247 1.00 24.55 236 GLU D C 1
ATOM 2915 O O . GLU A 1 189 ? 10.678 4.469 20.963 1.00 25.34 236 GLU D O 1
ATOM 2927 N N . THR A 1 190 ? 11.378 6.588 20.688 1.00 26.53 237 THR D N 1
ATOM 2928 C CA . THR A 1 190 ? 11.888 6.644 22.057 1.00 26.88 237 THR D CA 1
ATOM 2929 C C . THR A 1 190 ? 10.777 6.460 23.073 1.00 23.22 237 THR D C 1
ATOM 2930 O O . THR A 1 190 ? 10.958 5.775 24.082 1.00 29.35 237 THR D O 1
ATOM 2941 N N . GLY A 1 191 ? 9.618 7.071 22.831 1.00 23.47 238 GLY D N 1
ATOM 2942 C CA . GLY A 1 191 ? 8.495 6.879 23.724 1.00 25.16 238 GLY D CA 1
ATOM 2943 C C . GLY A 1 191 ? 8.064 5.427 23.803 1.00 26.89 238 GLY D C 1
ATOM 2944 O O . GLY A 1 191 ? 7.817 4.899 24.886 1.00 24.80 238 GLY D O 1
ATOM 2948 N N . VAL A 1 192 ? 7.960 4.761 22.652 1.00 21.14 239 VAL D N 1
ATOM 2949 C CA . VAL A 1 192 ? 7.481 3.383 22.668 1.00 19.42 239 VAL D CA 1
ATOM 2950 C C . VAL A 1 192 ? 8.525 2.458 23.291 1.00 21.66 239 VAL D C 1
ATOM 2951 O O . VAL A 1 192 ? 8.190 1.493 23.994 1.00 21.05 239 VAL D O 1
ATOM 2964 N N . ALA A 1 193 ? 9.797 2.737 23.040 1.00 21.25 240 ALA D N 1
ATOM 2965 C CA . ALA A 1 193 ? 10.876 1.952 23.618 1.00 25.18 240 ALA D CA 1
ATOM 2966 C C . ALA A 1 193 ? 10.899 2.031 25.135 1.00 25.02 240 ALA D C 1
ATOM 2967 O O . ALA A 1 193 ? 11.543 1.188 25.774 1.00 30.07 240 ALA D O 1
ATOM 2974 N N . GLY A 1 194 ? 10.219 3.012 25.725 1.00 27.30 241 GLY D N 1
ATOM 2975 C CA . GLY A 1 194 ? 10.094 3.138 27.163 1.00 27.04 241 GLY D CA 1
ATOM 2976 C C . GLY A 1 194 ? 9.115 2.200 27.817 1.00 29.06 241 GLY D C 1
ATOM 2977 O O . GLY A 1 194 ? 9.082 2.101 29.051 1.00 27.86 241 GLY D O 1
ATOM 2981 N N . PHE A 1 195 ? 8.307 1.497 27.019 1.00 21.95 242 PHE D N 1
ATOM 2982 C CA . PHE A 1 195 ? 7.314 0.569 27.545 1.00 21.70 242 PHE D CA 1
ATOM 2983 C C . PHE A 1 195 ? 7.956 -0.789 27.842 1.00 26.38 242 PHE D C 1
ATOM 2984 O O . PHE A 1 195 ? 7.552 -1.824 27.329 1.00 24.45 242 PHE D O 1
ATOM 3001 N N . THR A 1 196 ? 8.959 -0.781 28.722 1.00 23.50 243 THR D N 1
ATOM 3002 C CA . THR A 1 196 ? 9.802 -1.967 28.893 1.00 28.32 243 THR D CA 1
ATOM 3003 C C . THR A 1 196 ? 8.998 -3.211 29.262 1.00 26.35 243 THR D C 1
ATOM 3004 O O . THR A 1 196 ? 9.189 -4.289 28.670 1.00 25.54 243 THR D O 1
ATOM 3015 N N . ASN A 1 197 ? 8.106 -3.097 30.247 1.00 27.22 244 ASN D N 1
ATOM 3016 C CA . ASN A 1 197 ? 7.387 -4.277 30.704 1.00 25.76 244 ASN D CA 1
ATOM 3017 C C . ASN A 1 197 ? 6.381 -4.760 29.667 1.00 21.40 244 ASN D C 1
ATOM 3018 O O . ASN A 1 197 ? 6.260 -5.966 29.430 1.00 21.30 244 ASN D O 1
ATOM 3029 N N . SER A 1 198 ? 5.616 -3.845 29.076 1.00 23.45 245 SER D N 1
ATOM 3030 C CA . SER A 1 198 ? 4.623 -4.270 28.099 1.00 18.45 245 SER D CA 1
ATOM 3031 C C . SER A 1 198 ? 5.302 -4.889 26.891 1.00 18.93 245 SER D C 1
ATOM 3032 O O . SER A 1 198 ? 4.793 -5.848 26.313 1.00 19.05 245 SER D O 1
ATOM 3040 N N . LEU A 1 199 ? 6.433 -4.336 26.488 1.00 18.64 246 LEU D N 1
ATOM 3041 C CA . LEU A 1 199 ? 7.134 -4.889 25.326 1.00 19.97 246 LEU D CA 1
ATOM 3042 C C . LEU A 1 199 ? 7.631 -6.296 25.629 1.00 19.21 246 LEU D C 1
ATOM 3043 O O . LEU A 1 199 ? 7.566 -7.178 24.770 1.00 19.84 246 LEU D O 1
ATOM 3059 N N . ARG A 1 200 ? 8.159 -6.516 26.838 1.00 19.85 247 ARG D N 1
ATOM 3060 C CA . ARG A 1 200 ? 8.526 -7.879 27.241 1.00 21.37 247 ARG D CA 1
ATOM 3061 C C . ARG A 1 200 ? 7.335 -8.826 27.172 1.00 22.17 247 ARG D C 1
ATOM 3062 O O . ARG A 1 200 ? 7.443 -9.940 26.630 1.00 20.17 247 ARG D O 1
ATOM 3083 N N . MET A 1 201 ? 6.182 -8.407 27.719 1.00 19.25 248 MET D N 1
ATOM 3084 C CA . MET A 1 201 ? 5.018 -9.262 27.685 1.00 16.47 248 MET D CA 1
ATOM 3085 C C . MET A 1 201 ? 4.606 -9.571 26.238 1.00 15.33 248 MET D C 1
ATOM 3086 O O . MET A 1 201 ? 4.177 -10.686 25.926 1.00 18.45 248 MET D O 1
ATOM 3100 N N . LEU A 1 202 ? 4.658 -8.565 25.365 1.00 17.44 249 LEU D N 1
ATOM 3101 C CA . LEU A 1 202 ? 4.289 -8.791 23.961 1.00 15.62 249 LEU D CA 1
ATOM 3102 C C . LEU A 1 202 ? 5.231 -9.786 23.291 1.00 17.01 249 LEU D C 1
ATOM 3103 O O . LEU A 1 202 ? 4.783 -10.694 22.574 1.00 17.71 249 LEU D O 1
ATOM 3119 N N . GLN A 1 203 ? 6.535 -9.628 23.512 1.00 17.13 250 GLN D N 1
ATOM 3120 C CA . GLN A 1 203 ? 7.497 -10.539 22.900 1.00 18.46 250 GLN D CA 1
ATOM 3121 C C . GLN A 1 203 ? 7.306 -11.965 23.418 1.00 19.81 250 GLN D C 1
ATOM 3122 O O . GLN A 1 203 ? 7.569 -12.926 22.684 1.00 20.23 250 GLN D O 1
ATOM 3136 N N . GLN A 1 204 ? 6.808 -12.108 24.659 1.00 19.26 251 GLN D N 1
ATOM 3137 C CA . GLN A 1 204 ? 6.490 -13.400 25.252 1.00 17.32 251 GLN D CA 1
ATOM 3138 C C . GLN A 1 204 ? 5.096 -13.904 24.899 1.00 16.20 251 GLN D C 1
ATOM 3139 O O . GLN A 1 204 ? 4.720 -15.003 25.343 1.00 20.29 251 GLN D O 1
ATOM 3153 N N . LYS A 1 205 ? 4.312 -13.131 24.131 1.00 16.88 252 LYS D N 1
ATOM 3154 C CA . LYS A 1 205 ? 2.966 -13.499 23.683 1.00 18.54 252 LYS D CA 1
ATOM 3155 C C . LYS A 1 205 ? 1.995 -13.617 24.858 1.00 16.70 252 LYS D C 1
ATOM 3156 O O . LYS A 1 205 ? 1.012 -14.359 24.809 1.00 18.65 252 LYS D O 1
ATOM 3175 N N . ARG A 1 206 ? 2.283 -12.852 25.895 1.00 18.95 253 ARG D N 1
ATOM 3176 C CA . ARG A 1 206 ? 1.397 -12.756 27.054 1.00 17.42 253 ARG D CA 1
ATOM 3177 C C . ARG A 1 206 ? 0.402 -11.630 26.806 1.00 17.98 253 ARG D C 1
ATOM 3178 O O . ARG A 1 206 ? 0.510 -10.554 27.374 1.00 18.93 253 ARG D O 1
ATOM 3199 N N . TRP A 1 207 ? -0.551 -11.918 25.913 1.00 18.33 254 TRP D N 1
ATOM 3200 C CA . TRP A 1 207 ? -1.386 -10.873 25.321 1.00 16.32 254 TRP D CA 1
ATOM 3201 C C . TRP A 1 207 ? -2.284 -10.216 26.362 1.00 19.28 254 TRP D C 1
ATOM 3202 O O . TRP A 1 207 ? -2.387 -8.986 26.409 1.00 19.87 254 TRP D O 1
ATOM 3223 N N . ASP A 1 208 ? -2.960 -11.014 27.178 1.00 21.09 255 ASP D N 1
ATOM 3224 C CA . ASP A 1 208 ? -3.856 -10.417 28.172 1.00 22.40 255 ASP D CA 1
ATOM 3225 C C . ASP A 1 208 ? -3.068 -9.599 29.188 1.00 22.04 255 ASP D C 1
ATOM 3226 O O . ASP A 1 208 ? -3.479 -8.487 29.575 1.00 20.79 255 ASP D O 1
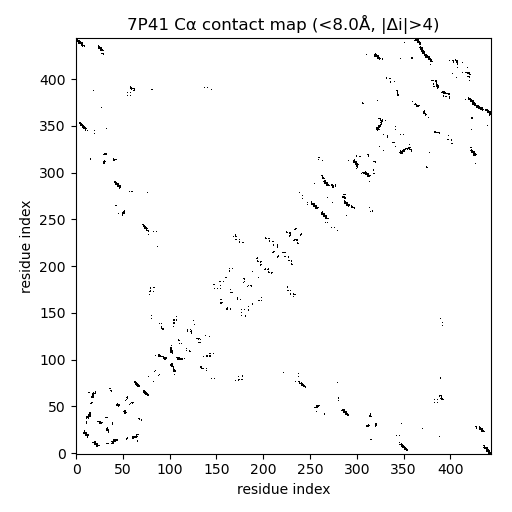ATOM 3235 N N . GLU A 1 209 ? -1.920 -10.110 29.624 1.00 20.55 256 GLU D N 1
ATOM 3236 C CA . GLU A 1 209 ? -1.093 -9.355 30.561 1.00 22.08 256 GLU D CA 1
ATOM 3237 C C . GLU A 1 209 ? -0.576 -8.060 29.942 1.00 20.10 256 GLU D C 1
ATOM 3238 O O . GLU A 1 209 ? -0.542 -7.016 30.589 1.00 20.20 256 GLU D O 1
ATOM 3250 N N . ALA A 1 210 ? -0.127 -8.119 28.690 1.00 18.05 257 ALA D N 1
ATOM 3251 C CA . ALA A 1 210 ? 0.314 -6.904 28.023 1.00 17.29 257 ALA D CA 1
ATOM 3252 C C . ALA A 1 210 ? -0.810 -5.893 27.933 1.00 18.38 257 ALA D C 1
ATOM 3253 O O . ALA A 1 210 ? -0.585 -4.699 28.123 1.00 20.17 257 ALA D O 1
ATOM 3260 N N . ALA A 1 211 ? -2.016 -6.356 27.606 1.00 20.17 258 ALA D N 1
ATOM 3261 C CA . ALA A 1 211 ? -3.147 -5.449 27.457 1.00 17.28 258 ALA D CA 1
ATOM 3262 C C . ALA A 1 211 ? -3.473 -4.795 28.785 1.00 19.54 258 ALA D C 1
ATOM 3263 O O . ALA A 1 211 ? -3.755 -3.599 28.837 1.00 18.45 258 ALA D O 1
ATOM 3270 N N . VAL A 1 212 ? -3.456 -5.569 29.870 1.00 20.48 259 VAL D N 1
ATOM 3271 C CA . VAL A 1 212 ? -3.708 -5.002 31.196 1.00 22.09 259 VAL D CA 1
ATOM 3272 C C . VAL A 1 212 ? -2.642 -3.965 31.519 1.00 19.83 259 VAL D C 1
ATOM 3273 O O . VAL A 1 212 ? -2.934 -2.856 32.002 1.00 22.14 259 VAL D O 1
ATOM 3286 N N . ASN A 1 213 ? -1.379 -4.284 31.222 1.00 20.27 260 ASN D N 1
ATOM 3287 C CA . ASN A 1 213 ? -0.309 -3.358 31.564 1.00 18.27 260 ASN D CA 1
ATOM 3288 C C . ASN A 1 213 ? -0.336 -2.109 30.688 1.00 23.58 260 ASN D C 1
ATOM 3289 O O . ASN A 1 213 ? -0.085 -0.999 31.174 1.00 21.97 260 ASN D O 1
ATOM 3300 N N . LEU A 1 214 ? -0.646 -2.250 29.399 1.00 19.07 261 LEU D N 1
ATOM 3301 C CA . LEU A 1 214 ? -0.656 -1.061 28.542 1.00 18.98 261 LEU D CA 1
ATOM 3302 C C . LEU A 1 214 ? -1.717 -0.061 28.983 1.00 18.09 261 LEU D C 1
ATOM 3303 O O . LEU A 1 214 ? -1.548 1.137 28.773 1.00 19.49 261 LEU D O 1
ATOM 3319 N N . ALA A 1 215 ? -2.813 -0.526 29.554 1.00 16.29 262 ALA D N 1
ATOM 3320 C CA . ALA A 1 215 ? -3.905 0.368 29.931 1.00 16.23 262 ALA D CA 1
ATOM 3321 C C . ALA A 1 215 ? -3.588 1.158 31.176 1.00 21.66 262 ALA D C 1
ATOM 3322 O O . ALA A 1 215 ? -4.382 2.040 31.525 1.00 24.54 262 ALA D O 1
ATOM 3329 N N . LYS A 1 216 ? -2.463 0.883 31.834 1.00 20.05 263 LYS D N 1
ATOM 3330 C CA . LYS A 1 216 ? -2.037 1.626 33.025 1.00 22.73 263 LYS D CA 1
ATOM 3331 C C . LYS A 1 216 ? -1.110 2.786 32.703 1.00 22.33 263 LYS D C 1
ATOM 3332 O O . LYS A 1 216 ? -0.691 3.516 33.621 1.00 29.23 263 LYS D O 1
ATOM 3351 N N . SER A 1 217 ? -0.813 3.005 31.434 1.00 24.37 264 SER D N 1
ATOM 3352 C CA . SER A 1 217 ? 0.196 3.955 31.001 1.00 23.08 264 SER D CA 1
ATOM 3353 C C . SER A 1 217 ? -0.349 5.365 30.856 1.00 21.09 264 SER D C 1
ATOM 3354 O O . SER A 1 217 ? -1.553 5.601 30.747 1.00 20.12 264 SER D O 1
ATOM 3362 N N . ARG A 1 218 ? 0.571 6.325 30.828 1.00 23.94 265 ARG D N 1
ATOM 3363 C CA . ARG A 1 218 ? 0.156 7.692 30.548 1.00 22.03 265 ARG D CA 1
ATOM 3364 C C . ARG A 1 218 ? -0.502 7.793 29.182 1.00 20.30 265 ARG D C 1
ATOM 3365 O O . ARG A 1 218 ? -1.424 8.589 28.961 1.00 21.09 265 ARG D O 1
ATOM 3386 N N . TRP A 1 219 ? 0.023 7.033 28.224 1.00 20.28 266 TRP D N 1
ATOM 3387 C CA . TRP A 1 219 ? -0.542 7.010 26.886 1.00 18.20 266 TRP D CA 1
ATOM 3388 C C . TRP A 1 219 ? -2.021 6.699 26.919 1.00 16.98 266 TRP D C 1
ATOM 3389 O O . TRP A 1 219 ? -2.813 7.377 26.255 1.00 17.90 266 TRP D O 1
ATOM 3410 N N . TYR A 1 220 ? -2.409 5.653 27.656 1.00 18.52 267 TYR D N 1
ATOM 3411 C CA . TYR A 1 220 ? -3.817 5.297 27.716 1.00 17.73 267 TYR D CA 1
ATOM 3412 C C . TYR A 1 220 ? -4.616 6.460 28.294 1.00 19.01 267 TYR D C 1
ATOM 3413 O O . TYR A 1 220 ? -5.694 6.799 27.803 1.00 19.01 267 TYR D O 1
ATOM 3431 N N . ASN A 1 221 ? -4.103 7.082 29.361 1.00 19.13 268 ASN D N 1
ATOM 3432 C CA . ASN A 1 221 ? -4.879 8.144 29.992 1.00 17.82 268 ASN D CA 1
ATOM 3433 C C . ASN A 1 221 ? -5.025 9.359 29.063 1.00 21.03 268 ASN D C 1
ATOM 3434 O O . ASN A 1 221 ? -6.073 10.025 29.069 1.00 23.01 268 ASN D O 1
ATOM 3445 N N . GLN A 1 222 ? -4.007 9.659 28.244 1.00 21.70 269 GLN D N 1
ATOM 3446 C CA . GLN A 1 222 ? -4.087 10.824 27.369 1.00 21.91 269 GLN D CA 1
ATOM 3447 C C . GLN A 1 222 ? -5.029 10.582 26.188 1.00 22.28 269 GLN D C 1
ATOM 3448 O O . GLN A 1 222 ? -5.784 11.483 25.791 1.00 22.35 269 GLN D O 1
ATOM 3462 N N . THR A 1 223 ? -4.970 9.393 25.583 1.00 18.48 270 THR D N 1
ATOM 3463 C CA . THR A 1 223 ? -5.821 9.056 24.444 1.00 17.57 270 THR D CA 1
ATOM 3464 C C . THR A 1 223 ? -6.447 7.690 24.679 1.00 18.50 270 THR D C 1
ATOM 3465 O O . THR A 1 223 ? -6.063 6.685 24.049 1.00 17.98 270 THR D O 1
ATOM 3476 N N . PRO A 1 224 ? -7.407 7.608 25.602 1.00 15.92 271 PRO D N 1
ATOM 3477 C CA . PRO A 1 224 ? -7.937 6.290 25.980 1.00 17.38 271 PRO D CA 1
ATOM 3478 C C . PRO A 1 224 ? -8.735 5.593 24.907 1.00 17.62 271 PRO D C 1
ATOM 3479 O O . PRO A 1 224 ? -8.712 4.360 24.869 1.00 20.74 271 PRO D O 1
ATOM 3490 N N . ASN A 1 225 ? -9.484 6.310 24.070 1.00 16.23 272 ASN D N 1
ATOM 3491 C CA . ASN A 1 225 ? -10.279 5.598 23.081 1.00 16.77 272 ASN D CA 1
ATOM 3492 C C . ASN A 1 225 ? -9.383 5.034 21.988 1.00 16.61 272 ASN D C 1
ATOM 3493 O O . ASN A 1 225 ? -9.562 3.886 21.566 1.00 17.32 272 ASN D O 1
ATOM 3504 N N . ARG A 1 226 ? -8.381 5.796 21.559 1.00 16.49 273 ARG D N 1
ATOM 3505 C CA . ARG A 1 226 ? -7.425 5.234 20.593 1.00 18.55 273 ARG D CA 1
ATOM 3506 C C . ARG A 1 226 ? -6.605 4.112 21.215 1.00 18.03 273 ARG D C 1
ATOM 3507 O O . ARG A 1 226 ? -6.405 3.054 20.596 1.00 17.08 273 ARG D O 1
ATOM 3528 N N . ALA A 1 227 ? -6.125 4.309 22.447 1.00 17.77 274 ALA D N 1
ATOM 3529 C CA . ALA A 1 227 ? -5.338 3.264 23.091 1.00 15.64 274 ALA D CA 1
ATOM 3530 C C . ALA A 1 227 ? -6.150 1.994 23.264 1.00 17.99 274 ALA D C 1
ATOM 3531 O O . ALA A 1 227 ? -5.620 0.894 23.101 1.00 17.48 274 ALA D O 1
ATOM 3538 N N . LYS A 1 228 ? -7.440 2.116 23.594 1.00 16.26 275 LYS D N 1
ATOM 3539 C CA . LYS A 1 228 ? -8.277 0.936 23.726 1.00 17.02 275 LYS D CA 1
ATOM 3540 C C . LYS A 1 228 ? -8.311 0.145 22.415 1.00 15.78 275 LYS D C 1
ATOM 3541 O O . LYS A 1 228 ? -8.270 -1.091 22.428 1.00 17.30 275 LYS D O 1
ATOM 3560 N N . ARG A 1 229 ? -8.388 0.840 21.281 1.00 15.76 276 ARG D N 1
ATOM 3561 C CA . ARG A 1 229 ? -8.399 0.160 19.988 1.00 15.51 276 ARG D CA 1
ATOM 3562 C C . ARG A 1 229 ? -7.072 -0.539 19.721 1.00 17.07 276 ARG D C 1
ATOM 3563 O O . ARG A 1 229 ? -7.048 -1.684 19.273 1.00 15.96 276 ARG D O 1
ATOM 3584 N N . VAL A 1 230 ? -5.966 0.167 19.943 1.00 14.78 277 VAL D N 1
ATOM 3585 C CA . VAL A 1 230 ? -4.641 -0.420 19.740 1.00 13.77 277 VAL D CA 1
ATOM 3586 C C . VAL A 1 230 ? -4.440 -1.603 20.677 1.00 16.30 277 VAL D C 1
ATOM 3587 O O . VAL A 1 230 ? -3.933 -2.660 20.267 1.00 15.50 277 VAL D O 1
ATOM 3600 N N . ILE A 1 231 ? -4.900 -1.475 21.926 1.00 15.33 278 ILE D N 1
ATOM 3601 C CA . ILE A 1 231 ? -4.707 -2.543 22.887 1.00 13.89 278 ILE D CA 1
ATOM 3602 C C . ILE A 1 231 ? -5.523 -3.769 22.514 1.00 15.51 278 ILE D C 1
ATOM 3603 O O . ILE A 1 231 ? -5.035 -4.893 22.634 1.00 16.98 278 ILE D O 1
ATOM 3619 N N . THR A 1 232 ? -6.760 -3.575 22.043 1.00 16.13 279 THR D N 1
ATOM 3620 C CA . THR A 1 232 ? -7.565 -4.692 21.557 1.00 14.33 279 THR D CA 1
ATOM 3621 C C . THR A 1 232 ? -6.843 -5.418 20.440 1.00 15.78 279 THR D C 1
ATOM 3622 O O . THR A 1 232 ? -6.898 -6.658 20.346 1.00 16.85 279 THR D O 1
ATOM 3633 N N . THR A 1 233 ? -6.154 -4.657 19.586 1.00 15.10 280 THR D N 1
ATOM 3634 C CA . THR A 1 233 ? -5.415 -5.261 18.482 1.00 14.39 280 THR D CA 1
ATOM 3635 C C . THR A 1 233 ? -4.264 -6.099 19.011 1.00 15.65 280 THR D C 1
ATOM 3636 O O . THR A 1 233 ? -4.046 -7.228 18.544 1.00 16.31 280 THR D O 1
ATOM 3647 N N . PHE A 1 234 ? -3.540 -5.589 20.017 1.00 14.63 281 PHE D N 1
ATOM 3648 C CA . PHE A 1 234 ? -2.496 -6.402 20.649 1.00 14.39 281 PHE D CA 1
ATOM 3649 C C . PHE A 1 234 ? -3.093 -7.600 21.376 1.00 17.06 281 PHE D C 1
ATOM 3650 O O . PHE A 1 234 ? -2.474 -8.666 21.447 1.00 19.37 281 PHE D O 1
ATOM 3667 N N . ARG A 1 235 ? -4.237 -7.425 22.048 1.00 16.16 282 ARG D N 1
ATOM 3668 C CA . ARG A 1 235 ? -4.770 -8.526 22.858 1.00 16.09 282 ARG D CA 1
ATOM 3669 C C . ARG A 1 235 ? -5.218 -9.693 21.987 1.00 18.91 282 ARG D C 1
ATOM 3670 O O . ARG A 1 235 ? -4.981 -10.869 22.320 1.00 20.24 282 ARG D O 1
ATOM 3691 N N . THR A 1 236 ? -5.882 -9.382 20.868 1.00 17.29 283 THR D N 1
ATOM 3692 C CA . THR A 1 236 ? -6.580 -10.381 20.068 1.00 16.73 283 THR D CA 1
ATOM 3693 C C . THR A 1 236 ? -5.856 -10.767 18.784 1.00 17.67 283 THR D C 1
ATOM 3694 O O . THR A 1 236 ? -6.107 -11.865 18.255 1.00 20.09 283 THR D O 1
ATOM 3705 N N . GLY A 1 237 ? -4.988 -9.908 18.266 1.00 16.91 284 GLY D N 1
ATOM 3706 C CA . GLY A 1 237 ? -4.427 -10.165 16.960 1.00 15.26 284 GLY D CA 1
ATOM 3707 C C . GLY A 1 237 ? -5.427 -10.080 15.836 1.00 15.83 284 GLY D C 1
ATOM 3708 O O . GLY A 1 237 ? -5.195 -10.672 14.766 1.00 16.70 284 GLY D O 1
ATOM 3712 N N . THR A 1 238 ? -6.544 -9.389 16.066 1.00 16.73 285 THR D N 1
ATOM 3713 C CA . THR A 1 238 ? -7.605 -9.187 15.097 1.00 14.22 285 THR D CA 1
ATOM 3714 C C . THR A 1 238 ? -7.848 -7.704 14.885 1.00 16.58 285 THR D C 1
ATOM 3715 O O . THR A 1 238 ? -7.377 -6.854 15.641 1.00 15.65 285 THR D O 1
ATOM 3726 N N . TRP A 1 239 ? -8.654 -7.421 13.866 1.00 15.78 286 TRP D N 1
ATOM 3727 C CA . TRP A 1 239 ? -9.113 -6.097 13.509 1.00 14.52 286 TRP D CA 1
ATOM 3728 C C . TRP A 1 239 ? -10.441 -5.733 14.156 1.00 15.49 286 TRP D C 1
ATOM 3729 O O . TRP A 1 239 ? -11.121 -4.811 13.680 1.00 15.24 286 TRP D O 1
ATOM 3750 N N . ASP A 1 240 ? -10.804 -6.407 15.245 1.00 15.47 287 ASP D N 1
ATOM 3751 C CA . ASP A 1 240 ? -12.109 -6.175 15.851 1.00 17.73 287 ASP D CA 1
ATOM 3752 C C . ASP A 1 240 ? -12.361 -4.726 16.223 1.00 17.60 287 ASP D C 1
ATOM 3753 O O . ASP A 1 240 ? -13.527 -4.310 16.252 1.00 18.62 287 ASP D O 1
ATOM 3762 N N . ALA A 1 241 ? -11.309 -3.924 16.503 1.00 15.87 288 ALA D N 1
ATOM 3763 C CA . ALA A 1 241 ? -11.523 -2.544 16.935 1.00 15.71 288 ALA D CA 1
ATOM 3764 C C . ALA A 1 241 ? -11.595 -1.556 15.782 1.00 17.70 288 ALA D C 1
ATOM 3765 O O . ALA A 1 241 ? -11.804 -0.349 16.016 1.00 17.33 288 ALA D O 1
ATOM 3772 N N . TYR A 1 242 ? -11.394 -2.019 14.548 1.00 15.69 289 TYR D N 1
ATOM 3773 C CA . TYR A 1 242 ? -11.383 -1.163 13.363 1.00 14.93 289 TYR D CA 1
ATOM 3774 C C . TYR A 1 242 ? -12.456 -1.712 12.416 1.00 17.22 289 TYR D C 1
ATOM 3775 O O . TYR A 1 242 ? -13.587 -1.947 12.855 1.00 20.41 289 TYR D O 1
ATOM 3793 N N . THR A 1 243 ? -12.154 -1.897 11.131 1.00 16.71 290 THR D N 1
ATOM 3794 C CA . THR A 1 243 ? -13.086 -2.605 10.242 1.00 15.94 290 THR D CA 1
ATOM 3795 C C . THR A 1 243 ? -12.914 -4.098 10.489 1.00 19.25 290 THR D C 1
ATOM 3796 O O . THR A 1 243 ? -11.911 -4.688 10.087 1.00 16.99 290 THR D O 1
ATOM 3807 N N . LYS A 1 244 ? -13.861 -4.690 11.215 1.00 18.76 291 LYS D N 1
ATOM 3808 C CA . LYS A 1 244 ? -13.775 -6.087 11.607 1.00 16.19 291 LYS D CA 1
ATOM 3809 C C . LYS A 1 244 ? -13.957 -6.986 10.388 1.00 16.63 291 LYS D C 1
ATOM 3810 O O . LYS A 1 244 ? -14.796 -6.712 9.520 1.00 18.15 291 LYS D O 1
ATOM 3829 N N . ASP A 1 245 ? -13.155 -8.049 10.312 1.00 16.04 292 ASP D N 1
ATOM 3830 C CA . ASP A 1 245 ? -13.269 -9.011 9.217 1.00 14.30 292 ASP D CA 1
ATOM 3831 C C . ASP A 1 245 ? -14.655 -9.643 9.238 1.00 17.01 292 ASP D C 1
ATOM 3832 O O . ASP A 1 245 ? -15.236 -9.861 10.304 1.00 18.76 292 ASP D O 1
ATOM 3841 N N . LEU A 1 246 ? -15.162 -9.999 8.058 1.00 16.25 293 LEU D N 1
ATOM 3842 C CA . LEU A 1 246 ? -16.456 -10.657 7.919 1.00 16.36 293 LEU D CA 1
ATOM 3843 C C . LEU A 1 246 ? -16.214 -12.097 7.485 1.00 18.38 293 LEU D C 1
ATOM 3844 O O . LEU A 1 246 ? -15.535 -12.345 6.488 1.00 16.49 293 LEU D O 1
ATOM 3860 N N . LEU A 1 247 ? -16.789 -13.038 8.227 1.00 17.31 294 LEU D N 1
ATOM 3861 C CA . LEU A 1 247 ? -16.617 -14.461 7.996 1.00 17.25 294 LEU D CA 1
ATOM 3862 C C . LEU A 1 247 ? -17.898 -15.030 7.414 1.00 22.53 294 LEU D C 1
ATOM 3863 O O . LEU A 1 247 ? -18.986 -14.815 7.971 1.00 24.79 294 LEU D O 1
ATOM 3879 N N . LEU A 1 248 ? -17.770 -15.734 6.298 1.00 19.80 295 LEU D N 1
ATOM 3880 C CA . LEU A 1 248 ? -18.902 -16.232 5.538 1.00 21.87 295 LEU D CA 1
ATOM 3881 C C . LEU A 1 248 ? -18.674 -17.692 5.174 1.00 20.81 295 LEU D C 1
ATOM 3882 O O . LEU A 1 248 ? -17.539 -18.141 5.050 1.00 22.72 295 LEU D O 1
ATOM 3898 N N . PRO A 1 249 ? -19.743 -18.457 5.007 1.00 24.07 296 PRO D N 1
ATOM 3899 C CA . PRO A 1 249 ? -19.588 -19.799 4.425 1.00 24.21 296 PRO D CA 1
ATOM 3900 C C . PRO A 1 249 ? -19.280 -19.716 2.932 1.00 23.48 296 PRO D C 1
ATOM 3901 O O . PRO A 1 249 ? -19.591 -18.750 2.248 1.00 26.57 296 PRO D O 1
ATOM 3912 N N . ILE A 1 250 ? -18.712 -20.806 2.410 1.00 21.42 297 ILE D N 1
ATOM 3913 C CA . ILE A 1 250 ? -18.423 -20.886 0.984 1.00 22.57 297 ILE D CA 1
ATOM 3914 C C . ILE A 1 250 ? -19.699 -20.953 0.161 1.00 22.95 297 ILE D C 1
ATOM 3915 O O . ILE A 1 250 ? -19.770 -20.400 -0.937 1.00 33.64 297 ILE D O 1
ATOM 3931 N N . LYS A 1 251 ? -20.707 -21.671 0.644 1.00 21.35 298 LYS D N 1
ATOM 3932 C CA . LYS A 1 251 ? -21.925 -21.867 -0.122 1.00 20.05 298 LYS D CA 1
ATOM 3933 C C . LYS A 1 251 ? -22.921 -20.743 0.149 1.00 22.94 298 LYS D C 1
ATOM 3934 O O . LYS A 1 251 ? -23.417 -20.606 1.271 1.00 24.80 298 LYS D O 1
ATOM 3953 N N . THR A 1 252 ? -23.238 -19.957 -0.878 1.00 19.30 299 THR D N 1
ATOM 3954 C CA . THR A 1 252 ? -24.293 -18.952 -0.742 1.00 17.98 299 THR D CA 1
ATOM 3955 C C . THR A 1 252 ? -25.659 -19.598 -0.924 1.00 18.37 299 THR D C 1
ATOM 3956 O O . THR A 1 252 ? -25.864 -20.337 -1.896 1.00 20.14 299 THR D O 1
ATOM 3967 N N . PRO A 1 253 ? -26.613 -19.347 -0.025 1.00 17.16 300 PRO D N 1
ATOM 3968 C CA . PRO A 1 253 ? -27.952 -19.927 -0.208 1.00 20.15 300 PRO D CA 1
ATOM 3969 C C . PRO A 1 253 ? -28.573 -19.567 -1.549 1.00 22.17 300 PRO D C 1
ATOM 3970 O O . PRO A 1 253 ? -28.506 -18.425 -2.001 1.00 22.44 300 PRO D O 1
ATOM 3981 N N . THR A 1 254 ? -29.228 -20.554 -2.167 1.00 24.93 301 THR D N 1
ATOM 3982 C CA . THR A 1 254 ? -29.876 -20.330 -3.458 1.00 28.66 301 THR D CA 1
ATOM 3983 C C . THR A 1 254 ? -31.115 -19.457 -3.351 1.00 25.59 301 THR D C 1
ATOM 3984 O O . THR A 1 254 ? -31.669 -19.050 -4.385 1.00 26.24 301 THR D O 1
ATOM 3995 N N . THR A 1 255 ? -31.549 -19.119 -2.138 1.00 21.06 302 THR D N 1
ATOM 3996 C CA . THR A 1 255 ? -32.578 -18.101 -1.975 1.00 21.47 302 THR D CA 1
ATOM 3997 C C . THR A 1 255 ? -32.083 -16.684 -2.211 1.00 27.65 302 THR D C 1
ATOM 3998 O O . THR A 1 255 ? -32.909 -15.765 -2.287 1.00 25.72 302 THR D O 1
ATOM 4009 N N . ASN A 1 256 ? -30.771 -16.467 -2.254 1.00 22.93 303 ASN D N 1
ATOM 4010 C CA . ASN A 1 256 ? -30.241 -15.156 -2.571 1.00 19.94 303 ASN D CA 1
ATOM 4011 C C . ASN A 1 256 ? -30.538 -14.837 -4.037 1.00 16.73 303 ASN D C 1
ATOM 4012 O O . ASN A 1 256 ? -30.584 -15.721 -4.889 1.00 18.83 303 ASN D O 1
ATOM 4023 N N . ALA A 1 257 ? -30.770 -13.556 -4.308 1.00 18.38 304 ALA D N 1
ATOM 4024 C CA . ALA A 1 257 ? -31.194 -13.118 -5.623 1.00 19.27 304 ALA D CA 1
ATOM 4025 C C . ALA A 1 257 ? -30.068 -13.267 -6.626 1.00 21.35 304 ALA D C 1
ATOM 4026 O O . ALA A 1 257 ? -28.893 -13.136 -6.293 1.00 20.41 304 ALA D O 1
ATOM 4033 N N . VAL A 1 258 ? -30.448 -13.487 -7.881 1.00 18.38 305 VAL D N 1
ATOM 4034 C CA . VAL A 1 258 ? -29.518 -13.442 -9.006 1.00 17.57 305 VAL D CA 1
ATOM 4035 C C . VAL A 1 258 ? -29.719 -12.111 -9.700 1.00 18.28 305 VAL D C 1
ATOM 4036 O O . VAL A 1 258 ? -30.846 -11.768 -10.074 1.00 22.98 305 VAL D O 1
ATOM 4049 N N . HIS A 1 259 ? -28.643 -11.363 -9.878 1.00 16.80 306 HIS D N 1
ATOM 4050 C CA . HIS A 1 259 ? -28.695 -10.067 -10.528 1.00 18.04 306 HIS D CA 1
ATOM 4051 C C . HIS A 1 259 ? -28.163 -10.122 -11.950 1.00 17.11 306 HIS D C 1
ATOM 4052 O O . HIS A 1 259 ? -27.225 -10.859 -12.259 1.00 17.51 306 HIS D O 1
ATOM 4066 N N . LYS A 1 260 ? -28.768 -9.304 -12.821 1.00 18.03 307 LYS D N 1
ATOM 4067 C CA . LYS A 1 260 ? -28.251 -9.097 -14.188 1.00 22.54 307 LYS D CA 1
ATOM 4068 C C . LYS A 1 260 ? -27.233 -7.975 -14.039 1.00 19.70 307 LYS D C 1
ATOM 4069 O O . LYS A 1 260 ? -27.647 -6.878 -13.682 1.00 20.95 307 LYS D O 1
ATOM 4088 N N . CYS A 1 261 ? -25.966 -8.251 -14.273 1.00 16.23 308 CYS D N 1
ATOM 4089 C CA . CYS A 1 261 ? -24.865 -7.343 -14.090 1.00 14.26 308 CYS D CA 1
ATOM 4090 C C . CYS A 1 261 ? -24.296 -6.974 -15.440 1.00 19.17 308 CYS D C 1
ATOM 4091 O O . CYS A 1 261 ? -24.579 -7.616 -16.456 1.00 19.09 308 CYS D O 1
ATOM 4099 N N . ARG A 1 262 ? -23.494 -5.923 -15.439 1.00 17.82 309 ARG D N 1
ATOM 4100 C CA . ARG A 1 262 ? -22.831 -5.449 -16.649 1.00 17.22 309 ARG D CA 1
ATOM 4101 C C . ARG A 1 262 ? -21.349 -5.286 -16.361 1.00 19.65 309 ARG D C 1
ATOM 4102 O O . ARG A 1 262 ? -20.969 -4.571 -15.428 1.00 20.38 309 ARG D O 1
ATOM 4123 N N . VAL A 1 263 ? -20.513 -5.954 -17.147 1.00 17.61 310 VAL D N 1
ATOM 4124 C CA . VAL A 1 263 ? -19.059 -5.857 -17.021 1.00 14.67 310 VAL D CA 1
ATOM 4125 C C . VAL A 1 263 ? -18.517 -5.410 -18.369 1.00 16.55 310 VAL D C 1
ATOM 4126 O O . VAL A 1 263 ? -18.699 -6.100 -19.384 1.00 17.44 310 VAL D O 1
ATOM 4139 N N . HIS A 1 264 ? -17.872 -4.263 -18.396 1.00 17.79 311 HIS D N 1
ATOM 4140 C CA . HIS A 1 264 ? -17.365 -3.680 -19.643 1.00 21.67 311 HIS D CA 1
ATOM 4141 C C . HIS A 1 264 ? -18.413 -3.724 -20.751 1.00 20.96 311 HIS D C 1
ATOM 4142 O O . HIS A 1 264 ? -18.133 -4.068 -21.908 1.00 23.38 311 HIS D O 1
ATOM 4156 N N . GLY A 1 265 ? -19.634 -3.344 -20.387 1.00 18.99 312 GLY D N 1
ATOM 4157 C CA . GLY A 1 265 ? -20.693 -3.192 -21.360 1.00 19.44 312 GLY D CA 1
ATOM 4158 C C . GLY A 1 265 ? -21.514 -4.416 -21.654 1.00 22.80 312 GLY D C 1
ATOM 4159 O O . GLY A 1 265 ? -22.564 -4.289 -22.300 1.00 22.18 312 GLY D O 1
ATOM 4163 N N . LEU A 1 266 ? -21.087 -5.602 -21.213 1.00 17.13 313 LEU D N 1
ATOM 4164 C CA . LEU A 1 266 ? -21.768 -6.830 -21.575 1.00 16.27 313 LEU D CA 1
ATOM 4165 C C . LEU A 1 266 ? -22.400 -7.479 -20.350 1.00 20.50 313 LEU D C 1
ATOM 4166 O O . LEU A 1 266 ? -21.885 -7.369 -19.225 1.00 19.29 313 LEU D O 1
ATOM 4182 N N . GLU A 1 267 ? -23.528 -8.148 -20.582 1.00 15.67 314 GLU D N 1
ATOM 4183 C CA . GLU A 1 267 ? -24.327 -8.690 -19.496 1.00 16.57 314 GLU D CA 1
ATOM 4184 C C . GLU A 1 267 ? -23.757 -10.001 -18.986 1.00 17.10 314 GLU D C 1
ATOM 4185 O O . GLU A 1 267 ? -23.275 -10.844 -19.758 1.00 18.69 314 GLU D O 1
ATOM 4197 N N . ILE A 1 268 ? -23.884 -10.195 -17.684 1.00 16.47 315 ILE D N 1
ATOM 4198 C CA . ILE A 1 268 ? -23.514 -11.436 -17.032 1.00 13.92 315 ILE D CA 1
ATOM 4199 C C . ILE A 1 268 ? -24.217 -11.463 -15.680 1.00 15.24 315 ILE D C 1
ATOM 4200 O O . ILE A 1 268 ? -24.357 -10.433 -15.020 1.00 16.82 315 ILE D O 1
ATOM 4216 N N . GLU A 1 269 ? -24.633 -12.653 -15.265 1.00 13.22 316 GLU D N 1
ATOM 4217 C CA . GLU A 1 269 ? -25.312 -12.803 -13.987 1.00 13.02 316 GLU D CA 1
ATOM 4218 C C . GLU A 1 269 ? -24.331 -13.013 -12.825 1.00 14.05 316 GLU D C 1
ATOM 4219 O O . GLU A 1 269 ? -23.145 -13.329 -13.013 1.00 14.99 316 GLU D O 1
ATOM 4231 N N . GLY A 1 270 ? -24.850 -12.784 -11.620 1.00 15.31 317 GLY D N 1
ATOM 4232 C CA . GLY A 1 270 ? -24.157 -13.170 -10.401 1.00 14.46 317 GLY D CA 1
ATOM 4233 C C . GLY A 1 270 ? -25.169 -13.330 -9.293 1.00 13.31 317 GLY D C 1
ATOM 4234 O O . GLY A 1 270 ? -26.169 -12.609 -9.235 1.00 16.09 317 GLY D O 1
ATOM 4238 N N . ARG A 1 271 ? -24.861 -14.207 -8.358 1.00 13.32 318 ARG D N 1
ATOM 4239 C CA . ARG A 1 271 ? -25.705 -14.468 -7.193 1.00 14.63 318 ARG D CA 1
ATOM 4240 C C . ARG A 1 271 ? -25.289 -13.520 -6.081 1.00 14.88 318 ARG D C 1
ATOM 4241 O O . ARG A 1 271 ? -24.107 -13.461 -5.721 1.00 14.52 318 ARG D O 1
ATOM 4262 N N . ASP A 1 272 ? -26.254 -12.744 -5.570 1.00 15.58 319 ASP D N 1
ATOM 4263 C CA . ASP A 1 272 ? -25.995 -11.845 -4.457 1.00 15.98 319 ASP D CA 1
ATOM 4264 C C . ASP A 1 272 ? -25.423 -12.619 -3.270 1.00 17.36 319 ASP D C 1
ATOM 4265 O O . ASP A 1 272 ? -25.974 -13.635 -2.852 1.00 15.94 319 ASP D O 1
ATOM 4274 N N . CYS A 1 273 ? -24.353 -12.093 -2.684 1.00 15.87 320 CYS D N 1
ATOM 4275 C CA . CYS A 1 273 ? -23.734 -12.768 -1.563 1.00 16.60 320 CYS D CA 1
ATOM 4276 C C . CYS A 1 273 ? -24.393 -12.453 -0.226 1.00 16.36 320 CYS D C 1
ATOM 4277 O O . CYS A 1 273 ? -23.991 -13.057 0.784 1.00 18.23 320 CYS D O 1
ATOM 4285 N N . GLY A 1 274 ? -25.385 -11.580 -0.207 1.00 15.27 321 GLY D N 1
ATOM 4286 C CA . GLY A 1 274 ? -26.156 -11.324 0.995 1.00 18.09 321 GLY D CA 1
ATOM 4287 C C . GLY A 1 274 ? -25.962 -9.925 1.549 1.00 18.22 321 GLY D C 1
ATOM 4288 O O . GLY A 1 274 ? -25.066 -9.174 1.171 1.00 17.06 321 GLY D O 1
ATOM 4292 N N . GLU A 1 275 ? -26.873 -9.561 2.453 1.00 17.93 322 GLU D N 1
ATOM 4293 C CA . GLU A 1 275 ? -26.871 -8.205 2.976 1.00 19.33 322 GLU D CA 1
ATOM 4294 C C . GLU A 1 275 ? -25.626 -7.903 3.810 1.00 16.87 322 GLU D C 1
ATOM 4295 O O . GLU A 1 275 ? -25.139 -6.762 3.795 1.00 18.56 322 GLU D O 1
ATOM 4307 N N . ALA A 1 276 ? -25.118 -8.893 4.543 1.00 16.66 323 ALA D N 1
ATOM 4308 C CA . ALA A 1 276 ? -23.916 -8.660 5.358 1.00 17.62 323 ALA D CA 1
ATOM 4309 C C . ALA A 1 276 ? -22.745 -8.190 4.500 1.00 19.12 323 ALA D C 1
ATOM 4310 O O . ALA A 1 276 ? -22.041 -7.236 4.863 1.00 16.86 323 ALA D O 1
ATOM 4317 N N . THR A 1 277 ? -22.541 -8.826 3.351 1.00 18.24 324 THR D N 1
ATOM 4318 C CA A THR A 1 277 ? -21.451 -8.422 2.481 0.61 15.85 324 THR D CA 1
ATOM 4319 C CA B THR A 1 277 ? -21.448 -8.426 2.470 0.39 15.87 324 THR D CA 1
ATOM 4320 C C . THR A 1 277 ? -21.702 -7.066 1.842 1.00 15.31 324 THR D C 1
ATOM 4321 O O . THR A 1 277 ? -20.780 -6.271 1.695 1.00 16.56 324 THR D O 1
ATOM 4340 N N . ALA A 1 278 ? -22.946 -6.798 1.436 1.00 16.15 325 ALA D N 1
ATOM 4341 C CA . ALA A 1 278 ? -23.273 -5.514 0.844 1.00 14.70 325 ALA D CA 1
ATOM 4342 C C . ALA A 1 278 ? -22.985 -4.390 1.825 1.00 15.99 325 ALA D C 1
ATOM 4343 O O . ALA A 1 278 ? -22.377 -3.383 1.469 1.00 17.39 325 ALA D O 1
ATOM 4350 N N . GLN A 1 279 ? -23.434 -4.557 3.074 1.00 16.11 326 GLN D N 1
ATOM 4351 C CA . GLN A 1 279 ? -23.208 -3.539 4.099 1.00 15.37 326 GLN D CA 1
ATOM 4352 C C . GLN A 1 279 ? -21.724 -3.372 4.386 1.00 17.56 326 GLN D C 1
ATOM 4353 O O . GLN A 1 279 ? -21.243 -2.261 4.581 1.00 17.61 326 GLN D O 1
ATOM 4367 N N . TRP A 1 280 ? -20.982 -4.467 4.389 1.00 16.73 327 TRP D N 1
ATOM 4368 C CA . TRP A 1 280 ? -19.569 -4.411 4.769 1.00 15.81 327 TRP D CA 1
ATOM 4369 C C . TRP A 1 280 ? -18.765 -3.657 3.724 1.00 15.67 327 TRP D C 1
ATOM 4370 O O . TRP A 1 280 ? -17.974 -2.766 4.054 1.00 15.87 327 TRP D O 1
ATOM 4391 N N . ILE A 1 281 ? -18.962 -3.993 2.450 1.00 14.69 328 ILE D N 1
ATOM 4392 C CA . ILE A 1 281 ? -18.267 -3.304 1.369 1.00 12.41 328 ILE D CA 1
ATOM 4393 C C . ILE A 1 281 ? -18.650 -1.829 1.344 1.00 14.63 328 ILE D C 1
ATOM 4394 O O . ILE A 1 281 ? -17.797 -0.945 1.223 1.00 15.57 328 ILE D O 1
ATOM 4410 N N . THR A 1 282 ? -19.953 -1.550 1.400 1.00 15.94 329 THR D N 1
ATOM 4411 C CA . THR A 1 282 ? -20.435 -0.175 1.312 1.00 16.04 329 THR D CA 1
ATOM 4412 C C . THR A 1 282 ? -19.896 0.663 2.449 1.00 16.74 329 THR D C 1
ATOM 4413 O O . THR A 1 282 ? -19.487 1.807 2.239 1.00 18.83 329 THR D O 1
ATOM 4424 N N . SER A 1 283 ? -19.887 0.100 3.658 1.00 15.61 330 SER D N 1
ATOM 4425 C CA . SER A 1 283 ? -19.351 0.834 4.804 1.00 17.85 330 SER D CA 1
ATOM 4426 C C . SER A 1 283 ? -17.861 1.107 4.651 1.00 20.15 330 SER D C 1
ATOM 4427 O O . SER A 1 283 ? -17.384 2.203 4.954 1.00 21.94 330 SER D O 1
ATOM 4435 N N . PHE A 1 284 ? -17.101 0.121 4.199 1.00 17.10 331 PHE D N 1
ATOM 4436 C CA . PHE A 1 284 ? -15.670 0.338 4.079 1.00 14.62 331 PHE D CA 1
ATOM 4437 C C . PHE A 1 284 ? -15.339 1.401 3.046 1.00 17.96 331 PHE D C 1
ATOM 4438 O O . PHE A 1 284 ? -14.428 2.227 3.251 1.00 19.02 331 PHE D O 1
ATOM 4455 N N . LEU A 1 285 ? -16.042 1.383 1.919 1.00 15.34 332 LEU D N 1
ATOM 4456 C CA . LEU A 1 285 ? -15.777 2.336 0.852 1.00 18.38 332 LEU D CA 1
ATOM 4457 C C . LEU A 1 285 ? -16.465 3.662 1.103 1.00 19.49 332 LEU D C 1
ATOM 4458 O O . LEU A 1 285 ? -16.192 4.626 0.366 1.00 20.81 332 LEU D O 1
ATOM 4474 N N . LYS A 1 286 ? -17.359 3.722 2.081 1.00 19.33 333 LYS D N 1
ATOM 4475 C CA . LYS A 1 286 ? -18.172 4.922 2.341 1.00 19.46 333 LYS D CA 1
ATOM 4476 C C . LYS A 1 286 ? -18.857 5.362 1.055 1.00 22.95 333 LYS D C 1
ATOM 4477 O O . LYS A 1 286 ? -18.887 6.545 0.688 1.00 24.79 333 LYS D O 1
ATOM 4496 N N . SER A 1 287 ? -19.424 4.384 0.367 1.00 20.24 334 SER D N 1
ATOM 4497 C CA . SER A 1 287 ? -19.897 4.557 -1.001 1.00 20.90 334 SER D CA 1
ATOM 4498 C C . SER A 1 287 ? -21.418 4.599 -1.079 1.00 19.53 334 SER D C 1
ATOM 4499 O O . SER A 1 287 ? -22.141 4.453 -0.087 1.00 20.68 334 SER D O 1
ATOM 4507 N N . GLN A 1 288 ? -21.897 4.822 -2.293 1.00 18.23 335 GLN D N 1
ATOM 4508 C CA . GLN A 1 288 ? -23.263 4.457 -2.612 1.00 18.54 335 GLN D CA 1
ATOM 4509 C C . GLN A 1 288 ? -23.489 2.977 -2.303 1.00 19.31 335 GLN D C 1
ATOM 4510 O O . GLN A 1 288 ? -22.527 2.204 -2.158 1.00 19.70 335 GLN D O 1
ATOM 4524 N N . PRO A 1 289 ? -24.738 2.547 -2.191 1.00 17.43 336 PRO D N 1
ATOM 4525 C CA . PRO A 1 289 ? -24.979 1.131 -1.880 1.00 16.03 336 PRO D CA 1
ATOM 4526 C C . PRO A 1 289 ? -24.436 0.204 -2.960 1.00 19.95 336 PRO D C 1
ATOM 4527 O O . PRO A 1 289 ? -24.866 0.252 -4.112 1.00 19.02 336 PRO D O 1
ATOM 4538 N N . TYR A 1 290 ? -23.533 -0.694 -2.563 1.00 16.23 337 TYR D N 1
ATOM 4539 C CA . TYR A 1 290 ? -23.008 -1.707 -3.464 1.00 16.18 337 TYR D CA 1
ATOM 4540 C C . TYR A 1 290 ? -23.375 -3.097 -2.950 1.00 16.17 337 TYR D C 1
ATOM 4541 O O . TYR A 1 290 ? -23.637 -3.302 -1.764 1.00 16.87 337 TYR D O 1
ATOM 4559 N N . ARG A 1 291 ? -23.360 -4.070 -3.859 1.00 15.70 338 ARG D N 1
ATOM 4560 C CA . ARG A 1 291 ? -23.569 -5.470 -3.542 1.00 14.13 338 ARG D CA 1
ATOM 4561 C C . ARG A 1 291 ? -22.345 -6.251 -4.012 1.00 12.85 338 ARG D C 1
ATOM 4562 O O . ARG A 1 291 ? -21.650 -5.833 -4.928 1.00 15.41 338 ARG D O 1
ATOM 4583 N N . LEU A 1 292 ? -22.151 -7.440 -3.453 1.00 13.60 339 LEU D N 1
ATOM 4584 C CA . LEU A 1 292 ? -21.195 -8.411 -3.982 1.00 13.87 339 LEU D CA 1
ATOM 4585 C C . LEU A 1 292 ? -21.973 -9.548 -4.605 1.00 14.64 339 LEU D C 1
ATOM 4586 O O . LEU A 1 292 ? -22.910 -10.050 -3.988 1.00 14.66 339 LEU D O 1
ATOM 4602 N N . VAL A 1 293 ? -21.561 -9.972 -5.800 1.00 13.59 340 VAL D N 1
ATOM 4603 C CA . VAL A 1 293 ? -22.161 -11.135 -6.433 1.00 12.82 340 VAL D CA 1
ATOM 4604 C C . VAL A 1 293 ? -21.077 -12.136 -6.770 1.00 13.74 340 VAL D C 1
ATOM 4605 O O . VAL A 1 293 ? -19.894 -11.796 -6.905 1.00 13.29 340 VAL D O 1
ATOM 4618 N N . HIS A 1 294 ? -21.521 -13.384 -6.937 1.00 14.07 341 HIS D N 1
ATOM 4619 C CA . HIS A 1 294 ? -20.676 -14.519 -7.280 1.00 13.74 341 HIS D CA 1
ATOM 4620 C C . HIS A 1 294 ? -21.182 -15.261 -8.501 1.00 14.52 341 HIS D C 1
ATOM 4621 O O . HIS A 1 294 ? -22.379 -15.536 -8.626 1.00 15.39 341 HIS D O 1
ATOM 4635 N N . PHE A 1 295 ? -20.264 -15.585 -9.398 1.00 13.61 342 PHE D N 1
ATOM 4636 C CA . PHE A 1 295 ? -20.616 -16.327 -10.613 1.00 13.64 342 PHE D CA 1
ATOM 4637 C C . PHE A 1 295 ? -20.706 -17.809 -10.302 1.00 14.19 342 PHE D C 1
ATOM 4638 O O . PHE A 1 295 ? -19.819 -18.368 -9.669 1.00 16.08 342 PHE D O 1
ATOM 4655 N N . GLU A 1 296 ? -21.760 -18.453 -10.728 1.00 13.41 343 GLU D N 1
ATOM 4656 C CA . GLU A 1 296 ? -21.999 -19.864 -10.558 1.00 13.54 343 GLU D CA 1
ATOM 4657 C C . GLU A 1 296 ? -21.903 -20.532 -11.923 1.00 14.22 343 GLU D C 1
ATOM 4658 O O . GLU A 1 296 ? -22.218 -19.916 -12.933 1.00 13.79 343 GLU D O 1
ATOM 4670 N N . PRO A 1 297 ? -21.434 -21.778 -11.993 1.00 15.50 344 PRO D N 1
ATOM 4671 C CA . PRO A 1 297 ? -20.996 -22.321 -13.287 1.00 15.92 344 PRO D CA 1
ATOM 4672 C C . PRO A 1 297 ? -22.119 -22.645 -14.260 1.00 15.83 344 PRO D C 1
ATOM 4673 O O . PRO A 1 297 ? -21.807 -22.891 -15.438 1.00 17.12 344 PRO D O 1
ATOM 4684 N N . HIS A 1 298 ? -23.370 -22.626 -13.824 1.00 16.03 345 HIS D N 1
ATOM 4685 C CA . HIS A 1 298 ? -24.486 -22.778 -14.759 1.00 16.57 345 HIS D CA 1
ATOM 4686 C C . HIS A 1 298 ? -24.898 -21.465 -15.395 1.00 18.21 345 HIS D C 1
ATOM 4687 O O . HIS A 1 298 ? -25.766 -21.460 -16.288 1.00 16.76 345 HIS D O 1
ATOM 4701 N N . MET A 1 299 ? -24.357 -20.339 -14.923 1.00 14.99 346 MET D N 1
ATOM 4702 C CA . MET A 1 299 ? -24.647 -19.062 -15.555 1.00 14.37 346 MET D CA 1
ATOM 4703 C C . MET A 1 299 ? -23.916 -18.917 -16.901 1.00 14.49 346 MET D C 1
ATOM 4704 O O . MET A 1 299 ? -22.917 -19.587 -17.188 1.00 15.81 346 MET D O 1
ATOM 4718 N N . ARG A 1 300 ? -24.449 -18.043 -17.752 1.00 15.25 347 ARG D N 1
ATOM 4719 C CA . ARG A 1 300 ? -23.831 -17.808 -19.049 1.00 15.95 347 ARG D CA 1
ATOM 4720 C C . ARG A 1 300 ? -22.560 -16.986 -18.887 1.00 14.66 347 ARG D C 1
ATOM 4721 O O . ARG A 1 300 ? -22.628 -15.834 -18.426 1.00 16.25 347 ARG D O 1
ATOM 4742 N N . PRO A 1 301 ? -21.407 -17.500 -19.280 1.00 15.87 348 PRO D N 1
ATOM 4743 C CA . PRO A 1 301 ? -20.180 -16.727 -19.151 1.00 14.77 348 PRO D CA 1
ATOM 4744 C C . PRO A 1 301 ? -20.081 -15.645 -20.204 1.00 15.72 348 PRO D C 1
ATOM 4745 O O . PRO A 1 301 ? -20.768 -15.667 -21.233 1.00 19.66 348 PRO D O 1
ATOM 4756 N N . ARG A 1 302 ? -19.189 -14.709 -19.941 1.00 14.67 349 ARG D N 1
ATOM 4757 C CA . ARG A 1 302 ? -18.825 -13.727 -20.951 1.00 14.50 349 ARG D CA 1
ATOM 4758 C C . ARG A 1 302 ? -17.853 -14.351 -21.930 1.00 16.45 349 ARG D C 1
ATOM 4759 O O . ARG A 1 302 ? -17.205 -15.351 -21.635 1.00 14.99 349 ARG D O 1
ATOM 4780 N N . ARG A 1 303 ? -17.767 -13.760 -23.127 1.00 17.11 350 ARG D N 1
ATOM 4781 C CA . ARG A 1 303 ? -17.098 -14.397 -24.267 1.00 16.27 350 ARG D CA 1
ATOM 4782 C C . ARG A 1 303 ? -15.964 -13.517 -24.744 1.00 20.11 350 ARG D C 1
ATOM 4783 O O . ARG A 1 303 ? -16.202 -12.485 -25.399 1.00 20.15 350 ARG D O 1
ATOM 4804 N N . PRO A 1 304 ? -14.712 -13.864 -24.462 1.00 18.28 351 PRO D N 1
ATOM 4805 C CA . PRO A 1 304 ? -13.619 -12.998 -24.912 1.00 16.30 351 PRO D CA 1
ATOM 4806 C C . PRO A 1 304 ? -13.638 -12.702 -26.417 1.00 18.73 351 PRO D C 1
ATOM 4807 O O . PRO A 1 304 ? -13.188 -11.629 -26.799 1.00 21.33 351 PRO D O 1
ATOM 4818 N N . HIS A 1 305 ? -14.163 -13.597 -27.236 1.00 21.48 352 HIS D N 1
ATOM 4819 C CA . HIS A 1 305 ? -14.168 -13.378 -28.684 1.00 20.84 352 HIS D CA 1
ATOM 4820 C C . HIS A 1 305 ? -15.052 -12.202 -29.062 1.00 26.86 352 HIS D C 1
ATOM 4821 O O . HIS A 1 305 ? -14.803 -11.536 -30.085 1.00 24.93 352 HIS D O 1
ATOM 4835 N N . GLN A 1 306 ? -16.094 -11.936 -28.264 1.00 22.61 353 GLN D N 1
ATOM 4836 C CA . GLN A 1 306 ? -16.900 -10.738 -28.515 1.00 25.79 353 GLN D CA 1
ATOM 4837 C C . GLN A 1 306 ? -16.162 -9.462 -28.159 1.00 28.51 353 GLN D C 1
ATOM 4838 O O . GLN A 1 306 ? -16.488 -8.395 -28.698 1.00 33.65 353 GLN D O 1
ATOM 4852 N N . ILE A 1 307 ? -15.176 -9.540 -27.275 1.00 22.89 354 ILE D N 1
ATOM 4853 C CA . ILE A 1 307 ? -14.384 -8.393 -26.851 1.00 21.07 354 ILE D CA 1
ATOM 4854 C C . ILE A 1 307 ? -13.213 -8.141 -27.785 1.00 30.44 354 ILE D C 1
ATOM 4855 O O . ILE A 1 307 ? -12.909 -6.993 -28.103 1.00 32.47 354 ILE D O 1
ATOM 4871 N N . ALA A 1 308 ? -12.530 -9.201 -28.206 1.00 27.46 3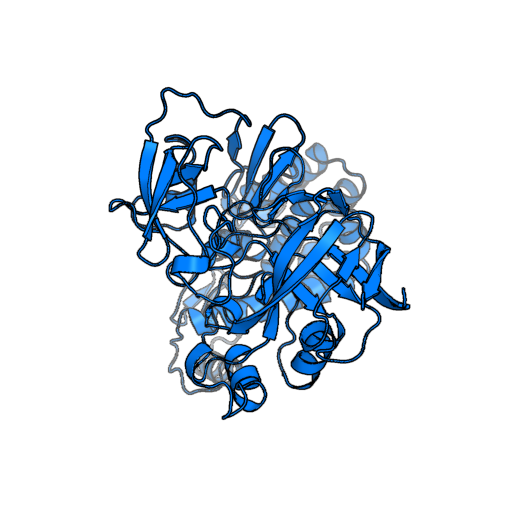55 ALA D N 1
ATOM 4872 C CA . ALA A 1 308 ? -11.399 -9.117 -29.122 1.00 28.80 355 ALA D CA 1
ATOM 4873 C C . ALA A 1 308 ? -11.402 -10.387 -29.953 1.00 30.00 355 ALA D C 1
ATOM 4874 O O . ALA A 1 308 ? -11.347 -11.493 -29.407 1.00 26.43 355 ALA D O 1
ATOM 4881 N N . ASP A 1 309 ? -11.493 -10.252 -31.275 1.00 26.99 356 ASP D N 1
ATOM 4882 C CA . ASP A 1 309 ? -11.760 -11.427 -32.089 1.00 27.74 356 ASP D CA 1
ATOM 4883 C C . ASP A 1 309 ? -10.549 -12.340 -32.251 1.00 24.12 356 ASP D C 1
ATOM 4884 O O . ASP A 1 309 ? -10.690 -13.426 -32.804 1.00 29.38 356 ASP D O 1
ATOM 4893 N N . LEU A 1 310 ? -9.389 -11.950 -31.729 1.00 27.46 357 LEU D N 1
ATOM 4894 C CA . LEU A 1 310 ? -8.270 -12.893 -31.697 1.00 29.55 357 LEU D CA 1
ATOM 4895 C C . LEU A 1 310 ? -8.537 -14.051 -30.728 1.00 30.63 357 LEU D C 1
ATOM 4896 O O . LEU A 1 310 ? -7.991 -15.143 -30.906 1.00 27.51 357 LEU D O 1
ATOM 4912 N N . PHE A 1 311 ? -9.372 -13.849 -29.703 1.00 25.71 358 PHE D N 1
ATOM 4913 C CA . PHE A 1 311 ? -9.738 -14.970 -28.840 1.00 24.34 358 PHE D CA 1
ATOM 4914 C C . PHE A 1 311 ? -10.654 -15.930 -29.586 1.00 26.03 358 PHE D C 1
ATOM 4915 O O . PHE A 1 311 ? -11.270 -15.572 -30.599 1.00 33.11 358 PHE D O 1
ATOM 4932 N N . ARG A 1 312 ? -10.682 -17.181 -29.141 1.00 24.23 359 ARG D N 1
ATOM 4933 C CA . ARG A 1 312 ? -11.439 -18.229 -29.840 1.00 25.15 359 ARG D CA 1
ATOM 4934 C C . ARG A 1 312 ? -12.912 -18.066 -29.493 1.00 24.87 359 ARG D C 1
ATOM 4935 O O . ARG A 1 312 ? -13.192 -17.547 -28.435 1.00 23.09 359 ARG D O 1
ATOM 4956 N N . PRO A 1 313 ? -13.849 -18.377 -30.402 1.00 25.31 360 PRO D N 1
ATOM 4957 C CA . PRO A 1 313 ? -15.273 -18.354 -30.050 1.00 24.56 360 PRO D CA 1
ATOM 4958 C C . PRO A 1 313 ? -15.620 -19.152 -28.802 1.00 25.08 360 PRO D C 1
ATOM 4959 O O . PRO A 1 313 ? -16.520 -18.755 -28.052 1.00 25.37 360 PRO D O 1
ATOM 4970 N N . LYS A 1 314 ? -14.924 -20.253 -28.533 1.00 22.44 361 LYS D N 1
ATOM 4971 C CA . LYS A 1 314 ? -15.248 -21.094 -27.399 1.00 19.23 361 LYS D CA 1
ATOM 4972 C C . LYS A 1 314 ? -14.761 -20.535 -26.075 1.00 19.89 361 LYS D C 1
ATOM 4973 O O . LYS A 1 314 ? -15.158 -21.065 -25.032 1.00 21.39 361 LYS D O 1
ATOM 4992 N N . ASP A 1 315 ? -13.919 -19.512 -26.097 1.00 20.83 362 ASP D N 1
ATOM 4993 C CA . ASP A 1 315 ? -13.350 -19.003 -24.845 1.00 17.50 362 ASP D CA 1
ATOM 4994 C C . ASP A 1 315 ? -14.456 -18.413 -23.960 1.00 20.16 362 ASP D C 1
ATOM 4995 O O . ASP A 1 315 ? -15.466 -17.885 -24.445 1.00 19.06 362 ASP D O 1
ATOM 5004 N N . GLN A 1 316 ? -14.264 -18.544 -22.641 1.00 17.74 363 GLN D N 1
ATOM 5005 C CA . GLN A 1 316 ? -15.222 -18.087 -21.640 1.00 16.92 363 GLN D CA 1
ATOM 5006 C C . GLN A 1 316 ? -14.494 -17.463 -20.460 1.00 17.40 363 GLN D C 1
ATOM 5007 O O . GLN A 1 316 ? -13.436 -17.955 -20.058 1.00 18.30 363 GLN D O 1
ATOM 5021 N N . ILE A 1 317 ? -15.088 -16.409 -19.878 1.00 15.77 364 ILE D N 1
ATOM 5022 C CA . ILE A 1 317 ? -14.602 -15.797 -18.644 1.00 15.66 364 ILE D CA 1
ATOM 5023 C C . ILE A 1 317 ? -15.807 -15.456 -17.782 1.00 16.19 364 ILE D C 1
ATOM 5024 O O . ILE A 1 317 ? -16.954 -15.456 -18.238 1.00 16.46 364 ILE D O 1
ATOM 5040 N N . ALA A 1 318 ? -15.550 -15.214 -16.493 1.00 14.44 365 ALA D N 1
ATOM 5041 C CA . ALA A 1 318 ? -16.575 -14.685 -15.605 1.00 14.88 365 ALA D CA 1
ATOM 5042 C C . ALA A 1 318 ? -16.483 -13.163 -15.622 1.00 13.92 365 ALA D C 1
ATOM 5043 O O . ALA A 1 318 ? -16.967 -12.522 -16.571 1.00 15.03 365 ALA D O 1
ATOM 5050 N N . TYR A 1 319 ? -15.789 -12.553 -14.668 1.00 13.80 366 TYR D N 1
ATOM 5051 C CA . TYR A 1 319 ? -15.787 -11.103 -14.532 1.00 13.70 366 TYR D CA 1
ATOM 5052 C C . TYR A 1 319 ? -14.435 -10.465 -14.882 1.00 13.91 366 TYR D C 1
ATOM 5053 O O . TYR A 1 319 ? -14.258 -9.260 -14.682 1.00 14.39 366 TYR D O 1
ATOM 5071 N N . SER A 1 320 ? -13.467 -11.234 -15.395 1.00 13.70 367 SER D N 1
ATOM 5072 C CA A SER A 1 320 ? -12.200 -10.656 -15.822 0.59 14.86 367 SER D CA 1
ATOM 5073 C CA B SER A 1 320 ? -12.204 -10.625 -15.793 0.41 14.85 367 SER D CA 1
ATOM 5074 C C . SER A 1 320 ? -12.417 -9.657 -16.957 1.00 15.00 367 SER D C 1
ATOM 5075 O O . SER A 1 320 ? -13.441 -9.666 -17.633 1.00 15.19 367 SER D O 1
ATOM 5088 N N . ASP A 1 321 ? -11.422 -8.796 -17.171 1.00 15.92 368 ASP D N 1
ATOM 5089 C CA A ASP A 1 321 ? -11.563 -7.755 -18.196 0.67 16.45 368 ASP D CA 1
ATOM 5090 C CA B ASP A 1 321 ? -11.567 -7.759 -18.192 0.33 16.56 368 ASP D CA 1
ATOM 5091 C C . ASP A 1 321 ? -11.743 -8.375 -19.578 1.00 17.94 368 ASP D C 1
ATOM 5092 O O . ASP A 1 321 ? -12.693 -8.055 -20.303 1.00 18.64 368 ASP D O 1
ATOM 5107 N N . THR A 1 322 ? -10.845 -9.283 -19.961 1.00 17.62 369 THR D N 1
ATOM 5108 C CA . THR A 1 322 ? -10.822 -9.779 -21.332 1.00 19.06 369 THR D CA 1
ATOM 5109 C C . THR A 1 322 ? -10.413 -11.235 -21.453 1.00 17.60 369 THR D C 1
ATOM 5110 O O . THR A 1 322 ? -10.988 -11.978 -22.236 1.00 18.63 369 THR D O 1
ATOM 5121 N N . SER A 1 323 ? -9.429 -11.651 -20.655 1.00 16.87 370 SER D N 1
ATOM 5122 C CA . SER A 1 323 ? -8.734 -12.916 -20.871 1.00 13.81 370 SER D CA 1
ATOM 5123 C C . SER A 1 323 ? -8.838 -13.864 -19.682 1.00 16.42 370 SER D C 1
ATOM 5124 O O . SER A 1 323 ? -8.879 -13.421 -18.528 1.00 17.74 370 SER D O 1
ATOM 5132 N N . PRO A 1 324 ? -8.814 -15.163 -19.931 1.00 14.34 371 PRO D N 1
ATOM 5133 C CA . PRO A 1 324 ? -8.730 -16.101 -18.795 1.00 15.38 371 PRO D CA 1
ATOM 5134 C C . PRO A 1 324 ? -7.433 -15.979 -18.016 1.00 15.70 371 PRO D C 1
ATOM 5135 O O . PRO A 1 324 ? -7.463 -16.177 -16.787 1.00 15.40 371 PRO D O 1
ATOM 5146 N N . PHE A 1 325 ? -6.302 -15.658 -18.679 1.00 15.98 372 PHE D N 1
ATOM 5147 C CA . PHE A 1 325 ? -5.011 -15.559 -18.006 1.00 16.34 372 PHE D CA 1
ATOM 5148 C C . PHE A 1 325 ? -4.227 -14.335 -18.455 1.00 17.28 372 PHE D C 1
ATOM 5149 O O . PHE A 1 325 ? -4.254 -13.958 -19.632 1.00 16.80 372 PHE D O 1
ATOM 5166 N N . LEU A 1 326 ? -3.454 -13.778 -17.525 1.00 14.21 373 LEU D N 1
ATOM 5167 C CA . LEU A 1 326 ? -2.433 -12.768 -17.821 1.00 15.49 373 LEU D CA 1
ATOM 5168 C C . LEU A 1 326 ? -1.094 -13.286 -17.314 1.00 16.15 373 LEU D C 1
ATOM 5169 O O . LEU A 1 326 ? -0.980 -13.692 -16.155 1.00 16.62 373 LEU D O 1
ATOM 5185 N N . ILE A 1 327 ? -0.082 -13.274 -18.196 1.00 17.41 374 ILE D N 1
ATOM 5186 C CA . ILE A 1 327 ? 1.262 -13.726 -17.871 1.00 17.47 374 ILE D CA 1
ATOM 5187 C C . ILE A 1 327 ? 2.232 -12.564 -17.985 1.00 18.42 374 ILE D C 1
ATOM 5188 O O . ILE A 1 327 ? 2.139 -11.764 -18.920 1.00 19.87 374 ILE D O 1
ATOM 5204 N N . LEU A 1 328 ? 3.167 -12.483 -17.040 1.00 17.50 375 LEU D N 1
ATOM 5205 C CA . LEU A 1 328 ? 4.188 -11.444 -17.003 1.00 18.33 375 LEU D CA 1
ATOM 5206 C C . LEU A 1 328 ? 5.479 -12.076 -16.525 1.00 20.27 375 LEU D C 1
ATOM 5207 O O . LEU A 1 328 ? 5.461 -13.017 -15.730 1.00 20.50 375 LEU D O 1
ATOM 5223 N N . SER A 1 329 ? 6.618 -11.566 -17.007 1.00 22.60 376 SER D N 1
ATOM 5224 C CA . SER A 1 329 ? 7.889 -12.046 -16.497 1.00 20.76 376 SER D CA 1
ATOM 5225 C C . SER A 1 329 ? 8.507 -11.049 -15.533 1.00 22.92 376 SER D C 1
ATOM 5226 O O . SER A 1 329 ? 8.209 -9.855 -15.578 1.00 25.10 376 SER D O 1
ATOM 5234 N N . GLU A 1 330 ? 9.292 -11.588 -14.601 1.00 22.99 377 GLU D N 1
ATOM 5235 C CA . GLU A 1 330 ? 10.089 -10.751 -13.720 1.00 26.12 377 GLU D CA 1
ATOM 5236 C C . GLU A 1 330 ? 10.963 -9.796 -14.516 1.00 30.27 377 GLU D C 1
ATOM 5237 O O . GLU A 1 330 ? 11.107 -8.620 -14.157 1.00 29.59 377 GLU D O 1
ATOM 5249 N N . ALA A 1 331 ? 11.579 -10.287 -15.593 1.00 32.93 378 ALA D N 1
ATOM 5250 C CA . ALA A 1 331 ? 12.468 -9.426 -16.374 1.00 30.43 378 ALA D CA 1
ATOM 5251 C C . ALA A 1 331 ? 11.728 -8.206 -16.895 1.00 33.17 378 ALA D C 1
ATOM 5252 O O . ALA A 1 331 ? 12.239 -7.081 -16.822 1.00 38.69 378 ALA D O 1
ATOM 5259 N N . SER A 1 332 ? 10.520 -8.406 -17.430 1.00 30.66 379 SER D N 1
ATOM 5260 C CA . SER A 1 332 ? 9.718 -7.273 -17.867 1.00 29.94 379 SER D CA 1
ATOM 5261 C C . SER A 1 332 ? 9.505 -6.284 -16.730 1.00 33.82 379 SER D C 1
ATOM 5262 O O . SER A 1 332 ? 9.619 -5.067 -16.930 1.00 32.15 379 SER D O 1
ATOM 5270 N N . LEU A 1 333 ? 9.210 -6.790 -15.527 1.00 28.00 380 LEU D N 1
ATOM 5271 C CA . LEU A 1 333 ? 8.959 -5.925 -14.385 1.00 28.06 380 LEU D CA 1
ATOM 5272 C C . LEU A 1 333 ? 10.224 -5.193 -13.957 1.00 38.46 380 LEU D C 1
ATOM 5273 O O . LEU A 1 333 ? 10.185 -3.995 -13.659 1.00 36.25 380 LEU D O 1
ATOM 5289 N N . ALA A 1 334 ? 11.348 -5.902 -13.897 1.00 35.21 381 ALA D N 1
ATOM 5290 C CA . ALA A 1 334 ? 12.603 -5.248 -13.539 1.00 45.06 381 ALA D CA 1
ATOM 5291 C C . ALA A 1 334 ? 12.978 -4.179 -14.561 1.00 39.55 381 ALA D C 1
ATOM 5292 O O . ALA A 1 334 ? 13.499 -3.116 -14.197 1.00 45.36 381 ALA D O 1
ATOM 5299 N N . ASP A 1 335 ? 12.701 -4.426 -15.841 1.00 36.53 382 ASP D N 1
ATOM 5300 C CA . ASP A 1 335 ? 13.059 -3.448 -16.864 1.00 41.29 382 ASP D CA 1
ATOM 5301 C C . ASP A 1 335 ? 12.269 -2.162 -16.678 1.00 50.58 382 ASP D C 1
ATOM 5302 O O . ASP A 1 335 ? 12.827 -1.060 -16.719 1.00 46.69 382 ASP D O 1
ATOM 5311 N N . LEU A 1 336 ? 10.956 -2.283 -16.484 1.00 40.13 383 LEU D N 1
ATOM 5312 C CA . LEU A 1 336 ? 10.155 -1.112 -16.143 1.00 38.75 383 LEU D CA 1
ATOM 5313 C C . LEU A 1 336 ? 10.704 -0.411 -14.907 1.00 40.38 383 LEU D C 1
ATOM 5314 O O . LEU A 1 336 ? 10.799 0.820 -14.876 1.00 43.16 383 LEU D O 1
ATOM 5330 N N . ASN A 1 337 ? 11.060 -1.171 -13.871 1.00 39.56 384 ASN D N 1
ATOM 5331 C CA . ASN A 1 337 ? 11.436 -0.533 -12.614 1.00 42.59 384 ASN D CA 1
ATOM 5332 C C . ASN A 1 337 ? 12.719 0.278 -12.747 1.00 52.11 384 ASN D C 1
ATOM 5333 O O . ASN A 1 337 ? 12.870 1.306 -12.076 1.00 51.04 384 ASN D O 1
ATOM 5344 N N . SER A 1 338 ? 13.643 -0.150 -13.611 1.00 47.60 385 SER D N 1
ATOM 5345 C CA . SER A 1 338 ? 14.855 0.631 -13.834 1.00 55.02 385 SER D CA 1
ATOM 5346 C C . SER A 1 338 ? 14.568 1.978 -14.490 1.00 46.76 385 SER D C 1
ATOM 5347 O O . SER A 1 338 ? 15.481 2.803 -14.596 1.00 61.05 385 SER D O 1
ATOM 5355 N N . ARG A 1 339 ? 13.333 2.222 -14.922 1.00 45.30 386 ARG D N 1
ATOM 5356 C CA . ARG A 1 339 ? 12.941 3.480 -15.537 1.00 48.56 386 ARG D CA 1
ATOM 5357 C C . ARG A 1 339 ? 12.085 4.341 -14.621 1.00 49.81 386 ARG D C 1
ATOM 5358 O O . ARG A 1 339 ? 11.632 5.414 -15.048 1.00 43.80 386 ARG D O 1
ATOM 5379 N N . LEU A 1 340 ? 11.862 3.908 -13.378 1.00 45.11 387 LEU D N 1
ATOM 5380 C CA . LEU A 1 340 ? 10.926 4.545 -12.463 1.00 42.89 387 LEU D CA 1
ATOM 5381 C C . LEU A 1 340 ? 11.645 5.035 -11.217 1.00 42.68 387 LEU D C 1
ATOM 5382 O O . LEU A 1 340 ? 12.551 4.363 -10.709 1.00 50.55 387 LEU D O 1
ATOM 5398 N N . GLU A 1 341 ? 11.205 6.191 -10.702 1.00 50.83 388 GLU D N 1
ATOM 5399 C CA . GLU A 1 341 ? 11.681 6.649 -9.397 1.00 58.30 388 GLU D CA 1
ATOM 5400 C C . GLU A 1 341 ? 11.044 5.839 -8.272 1.00 48.89 388 GLU D C 1
ATOM 5401 O O . GLU A 1 341 ? 11.730 5.389 -7.349 1.00 45.26 388 GLU D O 1
ATOM 5413 N N . LYS A 1 342 ? 9.725 5.660 -8.322 1.00 52.98 389 LYS D N 1
ATOM 5414 C CA . LYS A 1 342 ? 9.006 4.839 -7.353 1.00 39.57 389 LYS D CA 1
ATOM 5415 C C . LYS A 1 342 ? 8.848 3.433 -7.930 1.00 36.66 389 LYS D C 1
ATOM 5416 O O . LYS A 1 342 ? 8.190 3.249 -8.963 1.00 35.29 389 LYS D O 1
ATOM 5435 N N . LYS A 1 343 ? 9.473 2.461 -7.276 1.00 36.79 390 LYS D N 1
ATOM 5436 C CA . LYS A 1 343 ? 9.436 1.083 -7.746 1.00 39.49 390 LYS D CA 1
ATOM 5437 C C . LYS A 1 343 ? 8.050 0.482 -7.534 1.00 41.59 390 LYS D C 1
ATOM 5438 O O . LYS A 1 343 ? 7.346 0.802 -6.571 1.00 35.89 390 LYS D O 1
ATOM 5457 N N . VAL A 1 344 ? 7.680 -0.430 -8.425 1.00 31.73 391 VAL D N 1
ATOM 5458 C CA . VAL A 1 344 ? 6.375 -1.078 -8.363 1.00 27.74 391 VAL D CA 1
ATOM 5459 C C . VAL A 1 344 ? 6.600 -2.582 -8.270 1.00 27.36 391 VAL D C 1
ATOM 5460 O O . VAL A 1 344 ? 7.679 -3.099 -8.562 1.00 33.79 391 VAL D O 1
ATOM 5464 N N . LYS A 1 345 ? 5.552 -3.277 -7.847 1.00 29.95 392 LYS D N 1
ATOM 5465 C CA . LYS A 1 345 ? 5.551 -4.733 -7.749 1.00 29.12 392 LYS D CA 1
ATOM 5466 C C . LYS A 1 345 ? 4.638 -5.303 -8.824 1.00 23.87 392 LYS D C 1
ATOM 5467 O O . LYS A 1 345 ? 3.938 -4.571 -9.521 1.00 22.91 392 LYS D O 1
ATOM 5486 N N . ALA A 1 346 ? 4.668 -6.634 -8.969 1.00 23.53 393 ALA D N 1
ATOM 5487 C CA . ALA A 1 346 ? 3.822 -7.267 -9.963 1.00 24.00 393 ALA D CA 1
ATOM 5488 C C . ALA A 1 346 ? 2.355 -7.003 -9.681 1.00 17.72 393 ALA D C 1
ATOM 5489 O O . ALA A 1 346 ? 1.552 -6.991 -10.619 1.00 18.65 393 ALA D O 1
ATOM 5496 N N . THR A 1 347 ? 2.016 -6.761 -8.404 1.00 21.65 394 THR D N 1
ATOM 5497 C CA . THR A 1 347 ? 0.640 -6.552 -7.968 1.00 20.32 394 THR D CA 1
ATOM 5498 C C . THR A 1 347 ? -0.034 -5.404 -8.721 1.00 20.60 394 THR D C 1
ATOM 5499 O O . THR A 1 347 ? -1.234 -5.460 -8.997 1.00 20.92 394 THR D O 1
ATOM 5510 N N . ASN A 1 348 ? 0.708 -4.347 -9.051 1.00 19.80 395 ASN D N 1
ATOM 5511 C CA . ASN A 1 348 ? 0.101 -3.247 -9.789 1.00 21.24 395 ASN D CA 1
ATOM 5512 C C . ASN A 1 348 ? -0.469 -3.689 -11.134 1.00 19.29 395 ASN D C 1
ATOM 5513 O O . ASN A 1 348 ? -1.380 -3.047 -11.670 1.00 21.68 395 ASN D O 1
ATOM 5524 N N . PHE A 1 349 ? 0.060 -4.765 -11.712 1.00 18.69 396 PHE D N 1
ATOM 5525 C CA . PHE A 1 349 ? -0.303 -5.206 -13.048 1.00 18.41 396 PHE D CA 1
ATOM 5526 C C . PHE A 1 349 ? -1.233 -6.404 -13.051 1.00 19.52 396 PHE D C 1
ATOM 5527 O O . PHE A 1 349 ? -1.725 -6.784 -14.116 1.00 19.67 396 PHE D O 1
ATOM 5544 N N . ARG A 1 350 ? -1.504 -6.958 -11.877 1.00 17.75 397 ARG D N 1
ATOM 5545 C CA . ARG A 1 350 ? -2.533 -7.976 -11.682 1.00 16.31 397 ARG D CA 1
ATOM 5546 C C . ARG A 1 350 ? -2.387 -9.150 -12.648 1.00 15.40 397 ARG D C 1
ATOM 5547 O O . ARG A 1 350 ? -3.384 -9.642 -13.201 1.00 15.95 397 ARG D O 1
ATOM 5568 N N . PRO A 1 351 ? -1.185 -9.703 -12.777 1.00 17.17 398 PRO D N 1
ATOM 5569 C CA . PRO A 1 351 ? -1.013 -10.950 -13.527 1.00 16.41 398 PRO D CA 1
ATOM 5570 C C . PRO A 1 351 ? -1.404 -12.162 -12.699 1.00 15.41 398 PRO D C 1
ATOM 5571 O O . PRO A 1 351 ? -1.407 -12.138 -11.468 1.00 14.69 398 PRO D O 1
ATOM 5582 N N . ASN A 1 352 ? -1.720 -13.241 -13.406 1.00 14.40 399 ASN D N 1
ATOM 5583 C CA . ASN A 1 352 ? -1.958 -14.527 -12.764 1.00 14.19 399 ASN D CA 1
ATOM 5584 C C . ASN A 1 352 ? -0.716 -15.385 -12.629 1.00 14.22 399 ASN D C 1
ATOM 5585 O O . ASN A 1 352 ? -0.610 -16.160 -11.678 1.00 14.21 399 ASN D O 1
ATOM 5596 N N . ILE A 1 353 ? 0.200 -15.297 -13.586 1.00 15.66 400 ILE D N 1
ATOM 5597 C CA . ILE A 1 353 ? 1.374 -16.169 -13.635 1.00 12.98 400 ILE D CA 1
ATOM 5598 C C . ILE A 1 353 ? 2.563 -15.269 -13.895 1.00 17.45 400 ILE D C 1
ATOM 5599 O O . ILE A 1 353 ? 2.572 -14.529 -14.885 1.00 17.57 400 ILE D O 1
ATOM 5615 N N . VAL A 1 354 ? 3.515 -15.264 -12.978 1.00 16.67 401 VAL D N 1
ATOM 5616 C CA . VAL A 1 354 ? 4.749 -14.490 -13.110 1.00 17.24 401 VAL D CA 1
ATOM 5617 C C . VAL A 1 354 ? 5.879 -15.493 -13.262 1.00 16.13 401 VAL D C 1
ATOM 5618 O O . VAL A 1 354 ? 5.999 -16.416 -12.449 1.00 18.17 401 VAL D O 1
ATOM 5631 N N . ILE A 1 355 ? 6.660 -15.333 -14.332 1.00 17.45 402 ILE D N 1
ATOM 5632 C CA . ILE A 1 355 ? 7.712 -16.271 -14.723 1.00 16.95 402 ILE D CA 1
ATOM 5633 C C . ILE A 1 355 ? 9.065 -15.590 -14.569 1.00 19.27 402 ILE D C 1
ATOM 5634 O O . ILE A 1 355 ? 9.234 -14.428 -14.951 1.00 22.56 402 ILE D O 1
ATOM 5650 N N . SER A 1 356 ? 10.010 -16.320 -13.979 1.00 21.05 403 SER D N 1
ATOM 5651 C CA . SER A 1 356 ? 11.391 -15.881 -13.826 1.00 25.67 403 SER D CA 1
ATOM 5652 C C . SER A 1 356 ? 12.295 -16.616 -14.810 1.00 26.58 403 SER D C 1
ATOM 5653 O O . SER A 1 356 ? 11.885 -17.548 -15.490 1.00 24.21 403 SER D O 1
ATOM 5661 N N . GLY A 1 357 ? 13.544 -16.170 -14.880 1.00 29.30 404 GLY D N 1
ATOM 5662 C CA . GLY A 1 357 ? 14.539 -16.905 -15.648 1.00 29.06 404 GLY D CA 1
ATOM 5663 C C . GLY A 1 357 ? 14.579 -16.630 -17.139 1.00 31.95 404 GLY D C 1
ATOM 5664 O O . GLY A 1 357 ? 15.076 -17.475 -17.899 1.00 31.84 404 GLY D O 1
ATOM 5668 N N . CYS A 1 358 ? 14.068 -15.490 -17.597 1.00 28.05 405 CYS D N 1
ATOM 5669 C CA . CYS A 1 358 ? 14.059 -15.160 -19.013 1.00 31.38 405 CYS D CA 1
ATOM 5670 C C . CYS A 1 358 ? 14.510 -13.716 -19.193 1.00 30.83 405 CYS D C 1
ATOM 5671 O O . CYS A 1 358 ? 14.664 -12.966 -18.228 1.00 35.33 405 CYS D O 1
ATOM 5679 N N . ASP A 1 359 ? 14.740 -13.336 -20.450 1.00 37.30 406 ASP D N 1
ATOM 5680 C CA . ASP A 1 359 ? 15.126 -11.963 -20.739 1.00 41.62 406 ASP D CA 1
ATOM 5681 C C . ASP A 1 359 ? 13.882 -11.074 -20.810 1.00 42.15 406 ASP D C 1
ATOM 5682 O O . ASP A 1 359 ? 12.747 -11.551 -20.808 1.00 32.58 406 ASP D O 1
ATOM 5691 N N . VAL A 1 360 ? 14.108 -9.758 -20.890 1.00 35.38 407 VAL D N 1
ATOM 5692 C CA . VAL A 1 360 ? 12.997 -8.817 -20.815 1.00 30.77 407 VAL D CA 1
ATOM 5693 C C . VAL A 1 360 ? 11.991 -9.067 -21.929 1.00 31.58 407 VAL D C 1
ATOM 5694 O O . VAL A 1 360 ? 12.348 -9.295 -23.094 1.00 29.81 407 VAL D O 1
ATOM 5707 N N . TYR A 1 361 ? 10.702 -9.037 -21.569 1.00 29.58 408 TYR D N 1
ATOM 5708 C CA . TYR A 1 361 ? 9.609 -9.152 -22.528 1.00 30.18 408 TYR D CA 1
ATOM 5709 C C . TYR A 1 361 ? 9.676 -10.441 -23.335 1.00 23.37 408 TYR D C 1
ATOM 5710 O O . TYR A 1 361 ? 9.023 -10.566 -24.375 1.00 30.05 408 TYR D O 1
ATOM 5728 N N . ALA A 1 362 ? 10.391 -11.445 -22.820 1.00 31.06 409 ALA D N 1
ATOM 5729 C CA . ALA A 1 362 ? 10.430 -12.731 -23.505 1.00 28.79 409 ALA D CA 1
ATOM 5730 C C . ALA A 1 362 ? 9.027 -13.283 -23.720 1.00 25.63 409 ALA D C 1
ATOM 5731 O O . ALA A 1 362 ? 8.743 -13.910 -24.745 1.00 25.77 409 ALA D O 1
ATOM 5738 N N . GLU A 1 363 ? 8.123 -13.054 -22.760 1.00 26.00 410 GLU D N 1
ATOM 5739 C CA . GLU A 1 363 ? 6.795 -13.629 -22.881 1.00 24.06 410 GLU D CA 1
ATOM 5740 C C . GLU A 1 363 ? 6.054 -13.118 -24.109 1.00 22.08 410 GLU D C 1
ATOM 5741 O O . GLU A 1 363 ? 5.130 -13.774 -24.571 1.00 25.57 410 GLU D O 1
ATOM 5753 N N . ASP A 1 364 ? 6.466 -11.970 -24.656 1.00 28.79 411 ASP D N 1
ATOM 5754 C CA . ASP A 1 364 ? 5.774 -11.424 -25.813 1.00 28.78 411 ASP D CA 1
ATOM 5755 C C . ASP A 1 364 ? 5.922 -12.328 -27.042 1.00 29.09 411 ASP D C 1
ATOM 5756 O O . ASP A 1 364 ? 5.101 -12.243 -27.969 1.00 31.02 411 ASP D O 1
ATOM 5765 N N . SER A 1 365 ? 6.927 -13.204 -27.061 1.00 30.65 412 SER D N 1
ATOM 5766 C CA . SER A 1 365 ? 7.154 -14.099 -28.183 1.00 33.45 412 SER D CA 1
ATOM 5767 C C . SER A 1 365 ? 6.979 -15.571 -27.827 1.00 36.09 412 SER D C 1
ATOM 5768 O O . SER A 1 365 ? 7.410 -16.438 -28.595 1.00 34.23 412 SER D O 1
ATOM 5776 N N . TRP A 1 366 ? 6.353 -15.877 -26.691 1.00 25.55 413 TRP D N 1
ATOM 5777 C CA . TRP A 1 366 ? 6.076 -17.255 -26.296 1.00 24.97 413 TRP D CA 1
ATOM 5778 C C . TRP A 1 366 ? 4.692 -17.659 -26.773 1.00 30.69 413 TRP D C 1
ATOM 5779 O O . TRP A 1 366 ? 3.692 -17.508 -26.067 1.00 28.61 413 TRP D O 1
ATOM 5800 N N . ASP A 1 367 ? 4.617 -18.216 -27.972 1.00 24.45 414 ASP D N 1
ATOM 5801 C CA . ASP A 1 367 ? 3.295 -18.473 -28.525 1.00 22.61 414 ASP D CA 1
ATOM 5802 C C . ASP A 1 367 ? 2.599 -19.673 -27.891 1.00 26.56 414 ASP D C 1
ATOM 5803 O O . ASP A 1 367 ? 1.362 -19.682 -27.783 1.00 26.17 414 ASP D O 1
ATOM 5812 N N . GLU A 1 368 ? 3.356 -20.702 -27.495 1.00 24.57 415 GLU D N 1
ATOM 5813 C CA A GLU A 1 368 ? 2.783 -21.927 -26.957 0.74 24.58 415 GLU D CA 1
ATOM 5814 C CA B GLU A 1 368 ? 2.787 -21.923 -26.954 0.26 24.80 415 GLU D CA 1
ATOM 5815 C C . GLU A 1 368 ? 3.656 -22.383 -25.795 1.00 23.68 415 GLU D C 1
ATOM 5816 O O . GLU A 1 368 ? 4.863 -22.597 -25.969 1.00 24.70 415 GLU D O 1
ATOM 5837 N N . LEU A 1 369 ? 3.053 -22.541 -24.615 1.00 21.23 416 LEU D N 1
ATOM 5838 C CA . LEU A 1 369 ? 3.794 -22.914 -23.414 1.00 22.64 416 LEU D CA 1
ATOM 5839 C C . LEU A 1 369 ? 3.277 -24.215 -22.825 1.00 18.17 416 LEU D C 1
ATOM 5840 O O . LEU A 1 369 ? 2.079 -24.516 -22.880 1.00 20.32 416 LEU D O 1
ATOM 5856 N N . LEU A 1 370 ? 4.201 -24.974 -22.219 1.00 18.43 417 LEU D N 1
ATOM 5857 C CA . LEU A 1 370 ? 3.877 -26.141 -21.412 1.00 18.08 417 LEU D CA 1
ATOM 5858 C C . LEU A 1 370 ? 4.401 -25.894 -20.007 1.00 18.32 417 LEU D C 1
ATOM 5859 O O . LEU A 1 370 ? 5.578 -25.565 -19.830 1.00 18.79 417 LEU D O 1
ATOM 5875 N N . ILE A 1 371 ? 3.507 -25.965 -19.026 1.00 16.41 418 ILE D N 1
ATOM 5876 C CA . ILE A 1 371 ? 3.852 -25.756 -17.620 1.00 16.24 418 ILE D CA 1
ATOM 5877 C C . ILE A 1 371 ? 3.199 -26.892 -16.857 1.00 17.50 418 ILE D C 1
ATOM 5878 O O . ILE A 1 371 ? 1.973 -27.013 -16.858 1.00 19.55 418 ILE D O 1
ATOM 5894 N N . GLY A 1 372 ? 4.002 -27.739 -16.234 1.00 22.68 419 GLY D N 1
ATOM 5895 C CA . GLY A 1 372 ? 3.426 -28.933 -15.622 1.00 25.80 419 GLY D CA 1
ATOM 5896 C C . GLY A 1 372 ? 2.754 -29.777 -16.688 1.00 22.41 419 GLY D C 1
ATOM 5897 O O . GLY A 1 372 ? 3.348 -30.118 -17.710 1.00 26.73 419 GLY D O 1
ATOM 5901 N N . ASP A 1 373 ? 1.462 -30.067 -16.507 1.00 28.42 420 ASP D N 1
ATOM 5902 C CA . ASP A 1 373 ? 0.698 -30.730 -17.551 1.00 27.22 420 ASP D CA 1
ATOM 5903 C C . ASP A 1 373 ? -0.196 -29.759 -18.334 1.00 25.91 420 ASP D C 1
ATOM 5904 O O . ASP A 1 373 ? -1.000 -30.199 -19.167 1.00 31.46 420 ASP D O 1
ATOM 5913 N N . VAL A 1 374 ? -0.059 -28.473 -18.105 1.00 20.85 421 VAL D N 1
ATOM 5914 C CA . VAL A 1 374 ? -0.950 -27.471 -18.683 1.00 18.91 421 VAL D CA 1
ATOM 5915 C C . VAL A 1 374 ? -0.307 -26.903 -19.933 1.00 19.49 421 VAL D C 1
ATOM 5916 O O . VAL A 1 374 ? 0.874 -26.562 -19.943 1.00 20.53 421 VAL D O 1
ATOM 5929 N N . GLU A 1 375 ? -1.103 -26.741 -20.979 1.00 20.26 422 GLU D N 1
ATOM 5930 C CA . GLU A 1 375 ? -0.663 -26.079 -22.187 1.00 17.56 422 GLU D CA 1
ATOM 5931 C C . GLU A 1 375 ? -1.415 -24.761 -22.315 1.00 20.11 422 GLU D C 1
ATOM 5932 O O . GLU A 1 375 ? -2.638 -24.733 -22.153 1.00 21.40 422 GLU D O 1
ATOM 5944 N N . LEU A 1 376 ? -0.683 -23.692 -22.575 1.00 17.85 423 LEU D N 1
ATOM 5945 C CA . LEU A 1 376 ? -1.232 -22.347 -22.715 1.00 17.77 423 LEU D CA 1
ATOM 5946 C C . LEU A 1 376 ? -0.891 -21.788 -24.083 1.00 25.67 423 LEU D C 1
ATOM 5947 O O . LEU A 1 376 ? 0.198 -22.036 -24.607 1.00 24.06 423 LEU D O 1
ATOM 5963 N N . LYS A 1 377 ? -1.816 -21.009 -24.651 1.00 21.97 424 LYS D N 1
ATOM 5964 C CA . LYS A 1 377 ? -1.647 -20.424 -25.977 1.00 24.57 424 LYS D CA 1
ATOM 5965 C C . LYS A 1 377 ? -1.749 -18.915 -25.887 1.00 21.26 424 LYS D C 1
ATOM 5966 O O . LYS A 1 377 ? -2.716 -18.391 -25.321 1.00 19.95 424 LYS D O 1
ATOM 5985 N N . ARG A 1 378 ? -0.767 -18.226 -26.460 1.00 18.29 425 ARG D N 1
ATOM 5986 C CA . ARG A 1 378 ? -0.741 -16.771 -26.417 1.00 18.91 425 ARG D CA 1
ATOM 5987 C C . ARG A 1 378 ? -1.757 -16.207 -27.394 1.00 21.98 425 ARG D C 1
ATOM 5988 O O . ARG A 1 378 ? -1.940 -16.734 -28.499 1.00 23.16 425 ARG D O 1
ATOM 6009 N N . VAL A 1 379 ? -2.459 -15.166 -26.972 1.00 19.95 426 VAL D N 1
ATOM 6010 C CA . VAL A 1 379 ? -3.478 -14.528 -27.819 1.00 23.20 426 VAL D CA 1
ATOM 6011 C C . VAL A 1 379 ? -3.041 -13.136 -28.255 1.00 23.17 426 VAL D C 1
ATOM 6012 O O . VAL A 1 379 ? -2.927 -12.859 -29.454 1.00 25.25 426 VAL D O 1
ATOM 6025 N N . MET A 1 380 ? -2.789 -12.242 -27.300 1.00 20.81 427 MET D N 1
ATOM 6026 C CA . MET A 1 380 ? -2.379 -10.886 -27.637 1.00 21.17 427 MET D CA 1
ATOM 6027 C C . MET A 1 380 ? -1.792 -10.220 -26.400 1.00 24.15 427 MET D C 1
ATOM 6028 O O . MET A 1 380 ? -1.922 -10.713 -25.275 1.00 22.39 427 MET D O 1
ATOM 6042 N N . ALA A 1 381 ? -1.180 -9.067 -26.611 1.00 23.67 428 ALA D N 1
ATOM 6043 C CA . ALA A 1 381 ? -0.589 -8.341 -25.509 1.00 25.77 428 ALA D CA 1
ATOM 6044 C C . ALA A 1 381 ? -1.671 -7.719 -24.632 1.00 24.03 428 ALA D C 1
ATOM 6045 O O . ALA A 1 381 ? -2.799 -7.444 -25.072 1.00 26.32 428 ALA D O 1
ATOM 6052 N N . CYS A 1 382 ? -1.305 -7.493 -23.374 1.00 23.11 429 CYS D N 1
ATOM 6053 C CA . CYS A 1 382 ? -2.146 -6.768 -22.431 1.00 21.58 429 CYS D CA 1
ATOM 6054 C C . CYS A 1 382 ? -1.830 -5.277 -22.502 1.00 25.49 429 CYS D C 1
ATOM 6055 O O . CYS A 1 382 ? -0.699 -4.868 -22.233 1.00 25.85 429 CYS D O 1
ATOM 6063 N N . SER A 1 383 ? -2.838 -4.472 -22.826 1.00 27.51 430 SER D N 1
ATOM 6064 C CA . SER A 1 383 ? -2.696 -3.024 -22.921 1.00 33.21 430 SER D CA 1
ATOM 6065 C C . SER A 1 383 ? -3.141 -2.406 -21.602 1.00 30.89 430 SER D C 1
ATOM 6066 O O . SER A 1 383 ? -4.187 -2.779 -21.065 1.00 32.36 430 SER D O 1
ATOM 6074 N N . ARG A 1 384 ? -2.348 -1.474 -21.084 1.00 32.46 431 ARG D N 1
ATOM 6075 C CA . ARG A 1 384 ? -2.495 -1.051 -19.698 1.00 28.34 431 ARG D CA 1
ATOM 6076 C C . ARG A 1 384 ? -3.306 0.238 -19.587 1.00 38.40 431 ARG D C 1
ATOM 6077 O O . ARG A 1 384 ? -3.512 0.972 -20.560 1.00 37.43 431 ARG D O 1
ATOM 6098 N N . CYS A 1 385 ? -3.762 0.498 -18.366 1.00 29.75 432 CYS D N 1
ATOM 6099 C CA . CYS A 1 385 ? -4.643 1.620 -18.053 1.00 30.12 432 CYS D CA 1
ATOM 6100 C C . CYS A 1 385 ? -4.307 2.167 -16.668 1.00 33.04 432 CYS D C 1
ATOM 6101 O O . CYS A 1 385 ? -3.331 1.743 -16.036 1.00 30.02 432 CYS D O 1
ATOM 6108 N N . ILE A 1 386 ? -5.140 3.107 -16.192 1.00 30.80 433 ILE D N 1
ATOM 6109 C CA . ILE A 1 386 ? -4.872 3.816 -14.947 1.00 28.95 433 ILE D CA 1
ATOM 6110 C C . ILE A 1 386 ? -4.869 2.893 -13.744 1.00 26.16 433 ILE D C 1
ATOM 6111 O O . ILE A 1 386 ? -4.372 3.278 -12.677 1.00 30.93 433 ILE D O 1
ATOM 6127 N N . LEU A 1 387 ? -5.419 1.682 -13.873 1.00 32.40 434 LEU D N 1
ATOM 6128 C CA . LEU A 1 387 ? -5.434 0.783 -12.723 1.00 27.48 434 LEU D CA 1
ATOM 6129 C C . LEU A 1 387 ? -4.011 0.482 -12.259 1.00 27.45 434 LEU D C 1
ATOM 6130 O O . LEU A 1 387 ? -3.786 0.197 -11.075 1.00 25.73 434 LEU D O 1
ATOM 6146 N N . THR A 1 388 ? -3.038 0.511 -13.178 1.00 25.82 435 THR D N 1
ATOM 6147 C CA . THR A 1 388 ? -1.656 0.271 -12.789 1.00 22.07 435 THR D CA 1
ATOM 6148 C C . THR A 1 388 ? -1.134 1.339 -11.841 1.00 22.90 435 THR D C 1
ATOM 6149 O O . THR A 1 388 ? -0.105 1.128 -11.194 1.00 25.67 435 THR D O 1
ATOM 6160 N N . THR A 1 389 ? -1.737 2.537 -11.854 1.00 25.79 436 THR D N 1
ATOM 6161 C CA . THR A 1 389 ? -1.310 3.688 -11.012 1.00 24.84 436 THR D CA 1
ATOM 6162 C C . THR A 1 389 ? -1.956 3.562 -9.629 1.00 25.05 436 THR D C 1
ATOM 6163 O O . THR A 1 389 ? -1.394 4.142 -8.681 1.00 24.01 436 THR D O 1
ATOM 6174 N N . VAL A 1 390 ? -3.084 2.851 -9.507 1.00 22.03 437 VAL D N 1
ATOM 6175 C CA . VAL A 1 390 ? -3.719 2.590 -8.178 1.00 20.60 437 VAL D CA 1
ATOM 6176 C C . VAL A 1 390 ? -2.651 1.864 -7.357 1.00 21.68 437 VAL D C 1
ATOM 6177 O O . VAL A 1 390 ? -2.197 0.812 -7.832 1.00 22.46 437 VAL D O 1
ATOM 6190 N N . ASP A 1 391 ? -2.220 2.315 -6.139 1.00 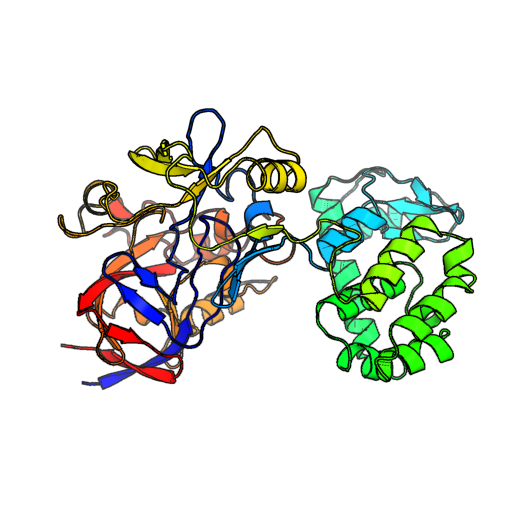20.13 438 ASP D N 1
ATOM 6191 C CA . ASP A 1 391 ? -1.158 1.726 -5.259 1.00 22.20 438 ASP D CA 1
ATOM 6192 C C . ASP A 1 391 ? -1.715 0.574 -4.406 1.00 19.82 438 ASP D C 1
ATOM 6193 O O . ASP A 1 391 ? -2.617 0.826 -3.622 1.00 20.34 438 ASP D O 1
ATOM 6202 N N . PRO A 1 392 ? -1.167 -0.660 -4.466 1.00 16.85 439 PRO D N 1
ATOM 6203 C CA . PRO A 1 392 ? -1.778 -1.784 -3.774 1.00 18.85 439 PRO D CA 1
ATOM 6204 C C . PRO A 1 392 ? -1.818 -1.714 -2.241 1.00 20.34 439 PRO D C 1
ATOM 6205 O O . PRO A 1 392 ? -2.664 -2.345 -1.680 1.00 21.38 439 PRO D O 1
ATOM 6216 N N . ASP A 1 393 ? -0.894 -0.988 -1.622 1.00 19.83 440 ASP D N 1
ATOM 6217 C CA . ASP A 1 393 ? -0.821 -0.877 -0.142 1.00 20.82 440 ASP D CA 1
ATOM 6218 C C . ASP A 1 393 ? -1.710 0.265 0.347 1.00 19.66 440 ASP D C 1
ATOM 6219 O O . ASP A 1 393 ? -2.339 0.092 1.313 1.00 18.07 440 ASP D O 1
ATOM 6228 N N . THR A 1 394 ? -1.780 1.393 -0.335 1.00 20.23 441 THR D N 1
ATOM 6229 C CA . THR A 1 394 ? -2.514 2.578 0.177 1.00 16.99 441 THR D CA 1
ATOM 6230 C C . THR A 1 394 ? -3.911 2.730 -0.426 1.00 18.72 441 THR D C 1
ATOM 6231 O O . THR A 1 394 ? -4.729 3.380 0.176 1.00 19.35 441 THR D O 1
ATOM 6242 N N . GLY A 1 395 ? -4.173 2.145 -1.582 1.00 18.34 442 GLY D N 1
ATOM 6243 C CA . GLY A 1 395 ? -5.473 2.301 -2.259 1.00 17.87 442 GLY D CA 1
ATOM 6244 C C . GLY A 1 395 ? -5.598 3.673 -2.893 1.00 17.96 442 GLY D C 1
ATOM 6245 O O . GLY A 1 395 ? -6.705 4.052 -3.200 1.00 20.55 442 GLY D O 1
ATOM 6249 N N . VAL A 1 396 ? -4.475 4.364 -3.066 1.00 20.18 443 VAL D N 1
ATOM 6250 C CA . VAL A 1 396 ? -4.450 5.741 -3.628 1.00 19.98 443 VAL D CA 1
ATOM 6251 C C . VAL A 1 396 ? -3.957 5.648 -5.074 1.00 21.09 443 VAL D C 1
ATOM 6252 O O . VAL A 1 396 ? -2.928 5.040 -5.314 1.00 21.78 443 VAL D O 1
ATOM 6265 N N . MET A 1 397 ? -4.730 6.227 -5.979 1.00 23.60 444 MET D N 1
ATOM 6266 C CA . MET A 1 397 ? -4.389 6.203 -7.415 1.00 27.19 444 MET D CA 1
ATOM 6267 C C . MET A 1 397 ? -3.509 7.411 -7.731 1.00 29.13 444 MET D C 1
ATOM 6268 O O . MET A 1 397 ? -3.944 8.523 -7.445 1.00 35.19 444 MET D O 1
ATOM 6273 N N . SER A 1 398 ? -2.309 7.173 -8.251 1.00 28.46 445 SER D N 1
ATOM 6274 C CA . SER A 1 398 ? -1.393 8.268 -8.658 1.00 29.87 445 SER D CA 1
ATOM 6275 C C . SER A 1 398 ? -1.906 8.901 -9.949 1.00 31.84 445 SER D C 1
ATOM 6276 O O . SER A 1 398 ? -1.644 10.099 -10.135 1.00 44.70 445 SER D O 1
ATOM 6279 N N . ARG A 1 399 ? -2.581 8.126 -10.806 1.00 38.65 446 ARG D N 1
ATOM 6280 C CA . ARG A 1 399 ? -3.078 8.592 -12.128 1.00 42.93 446 ARG D CA 1
ATOM 6281 C C . ARG A 1 399 ? -1.910 8.999 -13.030 1.00 44.09 446 ARG D C 1
ATOM 6282 O O . ARG A 1 399 ? -2.171 9.523 -14.115 1.00 53.42 446 ARG D O 1
ATOM 6290 N N . LYS A 1 400 ? -0.682 8.790 -12.587 1.00 33.50 447 LYS D N 1
ATOM 6291 C CA . LYS A 1 400 ? 0.498 9.220 -13.367 1.00 39.35 447 LYS D CA 1
ATOM 6292 C C . LYS A 1 400 ? 1.385 8.004 -13.574 1.00 32.96 447 LYS D C 1
ATOM 6293 O O . LYS A 1 400 ? 1.106 7.300 -14.515 1.00 36.85 447 LYS D O 1
ATOM 6299 N N . GLU A 1 401 ? 2.308 7.736 -12.656 1.00 34.40 448 GLU D N 1
ATOM 6300 C CA . GLU A 1 401 ? 3.277 6.635 -12.792 1.00 32.55 448 GLU D CA 1
ATOM 6301 C C . GLU A 1 401 ? 2.656 5.363 -12.218 1.00 32.94 448 GLU D C 1
ATOM 6302 O O . GLU A 1 401 ? 1.883 5.495 -11.255 1.00 32.50 448 GLU D O 1
ATOM 6314 N N . PRO A 1 402 ? 2.964 4.149 -12.736 1.00 35.12 449 PRO D N 1
ATOM 6315 C CA . PRO A 1 402 ? 3.953 3.896 -13.793 1.00 34.88 449 PRO D CA 1
ATOM 6316 C C . PRO A 1 402 ? 3.389 3.976 -15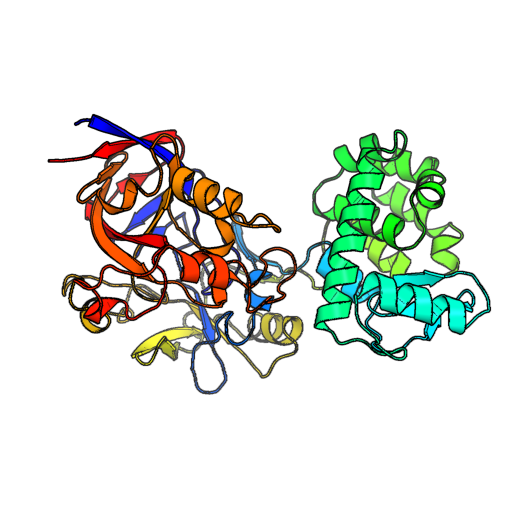.199 1.00 31.37 449 PRO D C 1
ATOM 6317 O O . PRO A 1 402 ? 4.092 3.700 -16.175 1.00 36.95 449 PRO D O 1
ATOM 6328 N N . LEU A 1 403 ? 2.117 4.340 -15.332 1.00 34.75 450 LEU D N 1
ATOM 6329 C CA . LEU A 1 403 ? 1.497 4.302 -16.650 1.00 26.84 450 LEU D CA 1
ATOM 6330 C C . LEU A 1 403 ? 2.176 5.270 -17.616 1.00 49.22 450 LEU D C 1
ATOM 6331 O O . LEU A 1 403 ? 2.308 4.969 -18.813 1.00 35.44 450 LEU D O 1
ATOM 6347 N N . GLU A 1 404 ? 2.625 6.432 -17.125 1.00 43.49 451 GLU D N 1
ATOM 6348 C CA . GLU A 1 404 ? 3.290 7.370 -18.028 1.00 55.11 451 GLU D CA 1
ATOM 6349 C C . GLU A 1 404 ? 4.587 6.776 -18.561 1.00 45.82 451 GLU D C 1
ATOM 6350 O O . GLU A 1 404 ? 4.858 6.825 -19.766 1.00 45.80 451 GLU D O 1
ATOM 6362 N N . THR A 1 405 ? 5.437 6.277 -17.664 1.00 41.74 452 THR D N 1
ATOM 6363 C CA . THR A 1 405 ? 6.710 5.714 -18.101 1.00 45.92 452 THR D CA 1
ATOM 6364 C C . THR A 1 405 ? 6.481 4.595 -19.109 1.00 47.17 452 THR D C 1
ATOM 6365 O O . THR A 1 405 ? 7.214 4.485 -20.099 1.00 46.59 452 THR D O 1
ATOM 6376 N N . LEU A 1 406 ? 5.447 3.770 -18.891 1.00 45.05 453 LEU D N 1
ATOM 6377 C CA . LEU A 1 406 ? 5.134 2.725 -19.858 1.00 39.95 453 LEU D CA 1
ATOM 6378 C C . LEU A 1 406 ? 4.679 3.322 -21.181 1.00 43.45 453 LEU D C 1
ATOM 6379 O O . LEU A 1 406 ? 4.953 2.767 -22.250 1.00 41.48 453 LEU D O 1
ATOM 6395 N N . LYS A 1 407 ? 3.943 4.431 -21.128 1.00 41.43 454 LYS D N 1
ATOM 6396 C CA . LYS A 1 407 ? 3.546 5.107 -22.354 1.00 47.16 454 LYS D CA 1
ATOM 6397 C C . LYS A 1 407 ? 4.760 5.543 -23.159 1.00 48.79 454 LYS D C 1
ATOM 6398 O O . LYS A 1 407 ? 4.684 5.657 -24.388 1.00 49.80 454 LYS D O 1
ATOM 6417 N N . SER A 1 408 ? 5.890 5.771 -22.486 1.00 49.26 455 SER D N 1
ATOM 6418 C CA . SER A 1 408 ? 7.044 6.365 -23.148 1.00 48.74 455 SER D CA 1
ATOM 6419 C C . SER A 1 408 ? 7.740 5.388 -24.083 1.00 56.34 455 SER D C 1
ATOM 6420 O O . SER A 1 408 ? 8.300 5.813 -25.101 1.00 53.03 455 SER D O 1
ATOM 6428 N N . TYR A 1 409 ? 7.704 4.084 -23.775 1.00 56.01 456 TYR D N 1
ATOM 6429 C CA . TYR A 1 409 ? 8.526 3.122 -24.499 1.00 48.55 456 TYR D CA 1
ATOM 6430 C C . TYR A 1 409 ? 7.843 1.810 -24.853 1.00 53.15 456 TYR D C 1
ATOM 6431 O O . TYR A 1 409 ? 8.469 0.989 -25.529 1.00 51.00 456 TYR D O 1
ATOM 6449 N N . ARG A 1 410 ? 6.584 1.593 -24.462 1.00 43.19 457 ARG D N 1
ATOM 6450 C CA . ARG A 1 410 ? 5.934 0.300 -24.654 1.00 36.95 457 ARG D CA 1
ATOM 6451 C C . ARG A 1 410 ? 4.680 0.424 -25.507 1.00 43.21 457 ARG D C 1
ATOM 6452 O O . ARG A 1 410 ? 3.778 -0.407 -25.435 1.00 39.88 457 ARG D O 1
ATOM 6473 N N . GLN A 1 411 ? 4.619 1.440 -26.353 1.00 50.39 458 GLN D N 1
ATOM 6474 C CA . GLN A 1 411 ? 3.509 1.538 -27.287 1.00 44.95 458 GLN D CA 1
ATOM 6475 C C . GLN A 1 411 ? 3.619 0.442 -28.340 1.00 40.31 458 GLN D C 1
ATOM 6476 O O . GLN A 1 411 ? 4.704 -0.059 -28.637 1.00 42.97 458 GLN D O 1
ATOM 6490 N N . CYS A 1 412 ? 2.478 0.055 -28.892 1.00 44.41 459 CYS D N 1
ATOM 6491 C CA . CYS A 1 412 ? 2.462 -1.025 -29.863 1.00 48.41 459 CYS D CA 1
ATOM 6492 C C . CYS A 1 412 ? 3.026 -0.562 -31.202 1.00 66.00 459 CYS D C 1
ATOM 6493 O O . CYS A 1 412 ? 2.911 0.607 -31.580 1.00 68.62 459 CYS D O 1
ATOM 6501 N N . ASP A 1 413 ? 3.638 -1.503 -31.927 1.00 69.12 460 ASP D N 1
ATOM 6502 C CA . ASP A 1 413 ? 4.228 -1.202 -33.224 1.00 74.72 460 ASP D CA 1
ATOM 6503 C C . ASP A 1 413 ? 3.204 -0.521 -34.119 1.00 74.99 460 ASP D C 1
ATOM 6504 O O . ASP A 1 413 ? 1.997 -0.759 -33.975 1.00 73.07 460 ASP D O 1
ATOM 6513 N N . PRO A 1 414 ? 3.640 0.333 -35.049 1.00 78.78 461 PRO D N 1
ATOM 6514 C CA . PRO A 1 414 ? 2.675 0.922 -35.991 1.00 73.58 461 PRO D CA 1
ATOM 6515 C C . PRO A 1 414 ? 1.934 -0.138 -36.780 1.00 70.71 461 PRO D C 1
ATOM 6516 O O . PRO A 1 414 ? 0.777 0.073 -37.167 1.00 70.89 461 PRO D O 1
ATOM 6527 N N . SER A 1 415 ? 2.567 -1.290 -37.009 1.00 70.70 462 SER D N 1
ATOM 6528 C CA . SER A 1 415 ? 1.927 -2.389 -37.719 1.00 68.41 462 SER D CA 1
ATOM 6529 C C . SER A 1 415 ? 0.798 -3.036 -36.929 1.00 66.27 462 SER D C 1
ATOM 6530 O O . SER A 1 415 ? 0.108 -3.900 -37.479 1.00 70.91 462 SER D O 1
ATOM 6538 N N . GLU A 1 416 ? 0.574 -2.625 -35.673 1.00 72.54 463 GLU D N 1
ATOM 6539 C CA . GLU A 1 416 ? -0.389 -3.289 -34.799 1.00 73.74 463 GLU D CA 1
ATOM 6540 C C . GLU A 1 416 ? -1.322 -2.307 -34.099 1.00 74.72 463 GLU D C 1
ATOM 6541 O O . GLU A 1 416 ? -1.870 -2.636 -33.040 1.00 76.21 463 GLU D O 1
ATOM 6553 N N . ARG A 1 417 ? -1.528 -1.116 -34.655 1.00 76.45 464 ARG D N 1
ATOM 6554 C CA . ARG A 1 417 ? -2.196 -0.052 -33.913 1.00 77.53 464 ARG D CA 1
ATOM 6555 C C . ARG A 1 417 ? -3.720 -0.093 -34.009 1.00 79.34 464 ARG D C 1
ATOM 6556 O O . ARG A 1 417 ? -4.380 0.785 -33.447 1.00 82.49 464 ARG D O 1
ATOM 6577 N N . LYS A 1 418 ? -4.300 -1.089 -34.679 1.00 86.08 465 LYS D N 1
ATOM 6578 C CA . LYS A 1 418 ? -5.750 -1.251 -34.621 1.00 83.08 465 LYS D CA 1
ATOM 6579 C C . LYS A 1 418 ? -6.187 -1.863 -33.293 1.00 90.32 465 LYS D C 1
ATOM 6580 O O . LYS A 1 418 ? -7.154 -1.399 -32.677 1.00 88.23 465 LYS D O 1
ATOM 6599 N N . LEU A 1 419 ? -5.486 -2.908 -32.842 1.00 82.39 466 LEU D N 1
ATOM 6600 C CA . LEU A 1 419 ? -5.866 -3.595 -31.612 1.00 72.08 466 LEU D CA 1
ATOM 6601 C C . LEU A 1 419 ? -5.696 -2.696 -30.392 1.00 71.99 466 LEU D C 1
ATOM 6602 O O . LEU A 1 419 ? -6.646 -2.462 -29.634 1.00 71.26 466 LEU D O 1
ATOM 6618 N N . TYR A 1 420 ? -4.482 -2.188 -30.188 1.00 65.64 467 TYR D N 1
ATOM 6619 C CA . T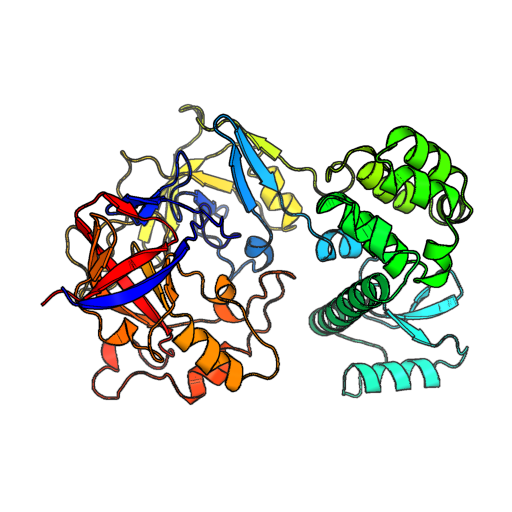YR A 1 420 ? -4.085 -1.607 -28.914 1.00 69.82 467 TYR D CA 1
ATOM 6620 C C . TYR A 1 420 ? -4.203 -0.092 -28.860 1.00 71.09 467 TYR D C 1
ATOM 6621 O O . TYR A 1 420 ? -4.266 0.465 -27.758 1.00 65.09 467 TYR D O 1
ATOM 6639 N N . GLY A 1 421 ? -4.239 0.584 -30.003 1.00 83.27 468 GLY D N 1
ATOM 6640 C CA . GLY A 1 421 ? -4.247 2.037 -29.981 1.00 68.47 468 GLY D CA 1
ATOM 6641 C C . GLY A 1 421 ? -2.908 2.544 -29.492 1.00 59.03 468 GLY D C 1
ATOM 6642 O O . GLY A 1 421 ? -1.851 2.111 -29.963 1.00 70.17 468 GLY D O 1
ATOM 6646 N N . LYS A 1 422 ? -2.942 3.466 -28.527 1.00 64.98 469 LYS D N 1
ATOM 6647 C CA . LYS A 1 422 ? -1.732 3.982 -27.896 1.00 68.84 469 LYS D CA 1
ATOM 6648 C C . LYS A 1 422 ? -1.623 3.553 -26.434 1.00 60.35 469 LYS D C 1
ATOM 6649 O O . LYS A 1 422 ? -0.895 4.178 -25.657 1.00 72.65 469 LYS D O 1
ATOM 6668 N N . SER A 1 423 ? -2.335 2.508 -26.037 1.00 68.79 470 SER D N 1
ATOM 6669 C CA . SER A 1 423 ? -2.164 1.986 -24.682 1.00 55.99 470 SER D CA 1
ATOM 6670 C C . SER A 1 423 ? -0.902 1.136 -24.630 1.00 46.95 470 SER D C 1
ATOM 6671 O O . SER A 1 423 ? -0.729 0.247 -25.470 1.00 53.85 470 SER D O 1
ATOM 6679 N N . PRO A 1 424 ? 0.003 1.374 -23.685 1.00 45.82 471 PRO D N 1
ATOM 6680 C CA . PRO A 1 424 ? 1.255 0.615 -23.683 1.00 35.35 471 PRO D CA 1
ATOM 6681 C C . PRO A 1 424 ? 1.013 -0.846 -23.339 1.00 43.31 471 PRO D C 1
ATOM 6682 O O . PRO A 1 424 ? 0.061 -1.201 -22.637 1.00 35.68 471 PRO D O 1
ATOM 6693 N N . LEU A 1 425 ? 1.874 -1.703 -23.885 1.00 33.79 472 LEU D N 1
ATOM 6694 C CA . LEU A 1 425 ? 1.743 -3.154 -23.750 1.00 32.62 472 LEU D CA 1
ATOM 6695 C C . LEU A 1 425 ? 2.654 -3.654 -22.638 1.00 29.44 472 LEU D C 1
ATOM 6696 O O . LEU A 1 425 ? 3.833 -3.317 -22.581 1.00 31.79 472 LEU D O 1
ATOM 6712 N N . PHE A 1 426 ? 2.105 -4.467 -21.738 1.00 27.86 473 PHE D N 1
ATOM 6713 C CA . PHE A 1 426 ? 2.903 -4.954 -20.622 1.00 25.57 473 PHE D CA 1
ATOM 6714 C C . PHE A 1 426 ? 2.228 -6.239 -20.150 1.00 23.57 473 PHE D C 1
ATOM 6715 O O . PHE A 1 426 ? 1.129 -6.196 -19.585 1.00 25.04 473 PHE D O 1
ATOM 6732 N N . GLY A 1 427 ? 2.869 -7.357 -20.415 1.00 26.95 474 GLY D N 1
ATOM 6733 C CA . GLY A 1 427 ? 2.262 -8.652 -20.191 1.00 22.50 474 GLY D CA 1
ATOM 6734 C C . GLY A 1 427 ? 1.494 -9.156 -21.397 1.00 24.02 474 GLY D C 1
ATOM 6735 O O . GLY A 1 427 ? 1.237 -8.440 -22.372 1.00 22.22 474 GLY D O 1
ATOM 6739 N N . GLN A 1 428 ? 1.117 -10.440 -21.320 1.00 20.02 475 GLN D N 1
ATOM 6740 C CA . GLN A 1 428 ? 0.495 -11.162 -22.416 1.00 20.38 475 GLN D CA 1
ATOM 6741 C C . GLN A 1 428 ? -0.719 -11.934 -21.933 1.00 18.85 475 GLN D C 1
ATOM 6742 O O . GLN A 1 428 ? -0.679 -12.580 -20.867 1.00 19.16 475 GLN D O 1
ATOM 6756 N N . TYR A 1 429 ? -1.781 -11.902 -22.736 1.00 18.54 476 TYR D N 1
ATOM 6757 C CA . TYR A 1 429 ? -2.969 -12.691 -22.500 1.00 15.31 476 TYR D CA 1
ATOM 6758 C C . TYR A 1 429 ? -2.804 -14.074 -23.105 1.00 18.69 476 TYR D C 1
ATOM 6759 O O . TYR A 1 429 ? -2.423 -14.209 -24.278 1.00 20.37 476 TYR D O 1
ATOM 6777 N N . PHE A 1 430 ? -3.106 -15.096 -22.305 1.00 16.41 477 PHE D N 1
ATOM 6778 C CA . PHE A 1 430 ? -3.058 -16.477 -22.745 1.00 15.87 477 PHE D CA 1
ATOM 6779 C C . PHE A 1 430 ? -4.404 -17.163 -22.499 1.00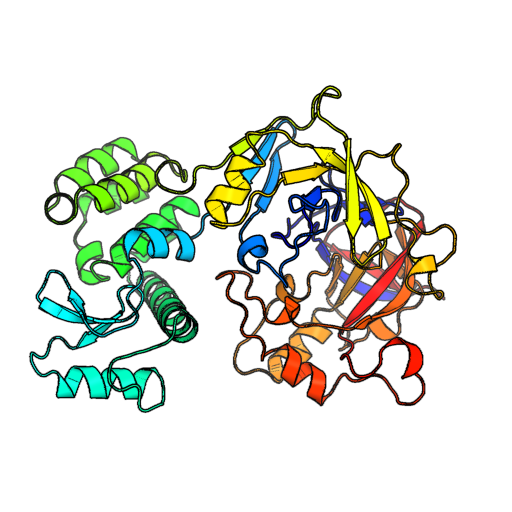 18.30 477 PHE D C 1
ATOM 6780 O O . PHE A 1 430 ? -5.177 -16.780 -21.598 1.00 17.97 477 PHE D O 1
ATOM 6797 N N . VAL A 1 431 ? -4.679 -18.199 -23.303 1.00 18.06 478 VAL D N 1
ATOM 6798 C CA . VAL A 1 431 ? -5.823 -19.077 -23.105 1.00 16.34 478 VAL D CA 1
ATOM 6799 C C . VAL A 1 431 ? -5.324 -20.514 -22.885 1.00 20.33 478 VAL D C 1
ATOM 6800 O O . VAL A 1 431 ? -4.161 -20.845 -23.119 1.00 19.59 478 VAL D O 1
ATOM 6813 N N . LEU A 1 432 ? -6.229 -21.352 -22.418 1.00 17.52 479 LEU D N 1
ATOM 6814 C CA . LEU A 1 432 ? -5.932 -22.726 -22.055 1.00 18.31 479 LEU D CA 1
ATOM 6815 C C . LEU A 1 432 ? -6.058 -23.629 -23.265 1.00 21.36 479 LEU D C 1
ATOM 6816 O O . LEU A 1 432 ? -7.087 -23.626 -23.942 1.00 22.89 479 LEU D O 1
ATOM 6832 N N . GLU A 1 433 ? -5.035 -24.457 -23.498 1.00 22.17 480 GLU D N 1
ATOM 6833 C CA . GLU A 1 433 ? -5.150 -25.554 -24.450 1.00 26.64 480 GLU D CA 1
ATOM 6834 C C . GLU A 1 433 ? -5.392 -26.901 -23.781 1.00 31.51 480 GLU D C 1
ATOM 6835 O O . GLU A 1 433 ? -5.991 -27.784 -24.403 1.00 31.61 480 GLU D O 1
ATOM 6847 N N . ASN A 1 434 ? -5.000 -27.062 -22.517 1.00 26.03 481 ASN D N 1
ATOM 6848 C CA . ASN A 1 434 ? -5.061 -28.323 -21.807 1.00 30.88 481 ASN D CA 1
ATOM 6849 C C . ASN A 1 434 ? -5.159 -28.055 -20.313 1.00 24.78 481 ASN D C 1
ATOM 6850 O O . ASN A 1 434 ? -4.244 -27.425 -19.760 1.00 29.00 481 ASN D O 1
ATOM 6861 N N . PRO A 1 435 ? -6.224 -28.505 -19.645 1.00 26.95 482 PRO D N 1
ATOM 6862 C CA . PRO A 1 435 ? -6.356 -28.259 -18.200 1.00 23.09 482 PRO D CA 1
ATOM 6863 C C . PRO A 1 435 ? -5.376 -29.095 -17.396 1.00 26.66 482 PRO D C 1
ATOM 6864 O O . PRO A 1 435 ? -4.837 -30.105 -17.861 1.00 26.73 482 PRO D O 1
ATOM 6875 N N . GLY A 1 436 ? -5.150 -28.650 -16.169 1.00 19.09 483 GLY D N 1
ATOM 6876 C CA . GLY A 1 436 ? -4.201 -29.291 -15.290 1.00 17.93 483 GLY D CA 1
ATOM 6877 C C . GLY A 1 436 ? -3.846 -28.357 -14.149 1.00 19.98 483 GLY D C 1
ATOM 6878 O O . GLY A 1 436 ? -4.511 -27.356 -13.913 1.00 21.88 483 GLY D O 1
ATOM 6882 N N . THR A 1 437 ? -2.788 -28.723 -13.436 1.00 17.52 484 THR D N 1
ATOM 6883 C CA . THR A 1 437 ? -2.328 -27.967 -12.279 1.00 16.58 484 THR D CA 1
ATOM 6884 C C . THR A 1 437 ? -0.939 -27.424 -12.549 1.00 17.90 484 THR D C 1
ATOM 6885 O O . THR A 1 437 ? -0.089 -28.108 -13.138 1.00 20.02 484 THR D O 1
ATOM 6896 N N . ILE A 1 438 ? -0.727 -26.177 -12.185 1.00 15.10 485 ILE D N 1
ATOM 6897 C CA . ILE A 1 438 ? 0.596 -25.585 -12.217 1.00 14.35 485 ILE D CA 1
ATOM 6898 C C . ILE A 1 438 ? 1.031 -25.227 -10.804 1.00 16.87 485 ILE D C 1
ATOM 6899 O O . ILE A 1 438 ? 0.218 -24.984 -9.908 1.00 16.81 485 ILE D O 1
ATOM 6915 N N . LYS A 1 439 ? 2.348 -25.242 -10.597 1.00 15.60 486 LYS D N 1
ATOM 6916 C CA . LYS A 1 439 ? 2.937 -24.984 -9.288 1.00 15.83 486 LYS D CA 1
ATOM 6917 C C . LYS A 1 439 ? 4.081 -24.003 -9.414 1.00 15.13 486 LYS D C 1
ATOM 6918 O O . LYS A 1 439 ? 4.819 -24.012 -10.405 1.00 17.14 486 LYS D O 1
ATOM 6937 N N . VAL A 1 440 ? 4.237 -23.147 -8.390 1.00 15.91 487 VAL D N 1
ATOM 6938 C CA . VAL A 1 440 ? 5.451 -22.366 -8.267 1.00 13.57 487 VAL D CA 1
ATOM 6939 C C . VAL A 1 440 ? 6.632 -23.322 -8.267 1.00 15.48 487 VAL D C 1
ATOM 6940 O O . VAL A 1 440 ? 6.609 -24.350 -7.585 1.00 17.65 487 VAL D O 1
ATOM 6953 N N . GLY A 1 441 ? 7.662 -22.990 -9.071 1.00 16.00 488 GLY D N 1
ATOM 6954 C CA . GLY A 1 441 ? 8.785 -23.872 -9.278 1.00 20.09 488 GLY D CA 1
ATOM 6955 C C . GLY A 1 441 ? 8.712 -24.649 -10.567 1.00 21.33 488 GLY D C 1
ATOM 6956 O O . GLY A 1 441 ? 9.719 -25.239 -10.982 1.00 21.57 488 GLY D O 1
ATOM 6960 N N . ASP A 1 442 ? 7.536 -24.702 -11.208 1.00 18.76 489 ASP D N 1
ATOM 6961 C CA . ASP A 1 442 ? 7.426 -25.516 -12.412 1.00 17.42 489 ASP D CA 1
ATOM 6962 C C . ASP A 1 442 ? 8.280 -24.907 -13.513 1.00 18.34 489 ASP D C 1
ATOM 6963 O O . ASP A 1 442 ? 8.150 -23.717 -13.816 1.00 16.44 489 ASP D O 1
ATOM 6972 N N . PRO A 1 443 ? 9.112 -25.689 -14.182 1.00 18.33 490 PRO D N 1
ATOM 6973 C CA . PRO A 1 443 ? 9.709 -25.193 -15.422 1.00 19.01 490 PRO D CA 1
ATOM 6974 C C . PRO A 1 443 ? 8.652 -24.850 -16.445 1.00 14.85 490 PRO D C 1
ATOM 6975 O O . PRO A 1 443 ? 7.602 -25.496 -16.517 1.00 18.59 490 PRO D O 1
ATOM 6986 N N . VAL A 1 444 ? 8.955 -23.817 -17.226 1.00 16.19 491 VAL D N 1
ATOM 6987 C CA . VAL A 1 444 ? 8.124 -23.339 -18.319 1.00 16.20 491 VAL D CA 1
ATOM 6988 C C . VAL A 1 444 ? 8.841 -23.697 -19.610 1.00 18.07 491 VAL D C 1
ATOM 6989 O O . VAL A 1 444 ? 9.961 -23.238 -19.830 1.00 20.24 491 VAL D O 1
ATOM 7002 N N . TYR A 1 445 ? 8.182 -24.474 -20.451 1.00 18.66 492 TYR D N 1
ATOM 7003 C CA . TYR A 1 445 ? 8.754 -24.940 -21.705 1.00 20.11 492 TYR D CA 1
ATOM 7004 C C . TYR A 1 445 ? 8.086 -24.260 -22.887 1.00 20.43 492 TYR D C 1
ATOM 7005 O O . TYR A 1 445 ? 6.858 -24.181 -22.952 1.00 20.98 492 TYR D O 1
ATOM 7023 N N . LEU A 1 446 ? 8.903 -23.814 -23.833 1.00 21.10 493 LEU D N 1
ATOM 7024 C CA . LEU A 1 446 ? 8.415 -23.249 -25.088 1.00 24.13 493 LEU D CA 1
ATOM 7025 C C . LEU A 1 446 ? 8.219 -24.381 -26.086 1.00 26.12 493 LEU D C 1
ATOM 7026 O O . LEU A 1 446 ? 9.158 -25.143 -26.371 1.00 27.97 493 LEU D O 1
ATOM 7042 N N . LEU A 1 447 ? 7.003 -24.516 -26.592 1.00 27.54 494 LEU D N 1
ATOM 7043 C CA . LEU A 1 447 ? 6.677 -25.562 -27.549 1.00 23.96 494 LEU D CA 1
ATOM 7044 C C . LEU A 1 447 ? 6.876 -25.046 -28.977 1.00 29.29 494 LEU D C 1
ATOM 7045 O O . LEU A 1 447 ? 6.882 -23.843 -29.233 1.00 30.33 494 LEU D O 1
ATOM 7061 N N . GLY A 1 448 ? 7.077 -25.982 -29.899 1.00 41.82 495 GLY D N 1
ATOM 7062 C CA . GLY A 1 448 ? 7.212 -25.643 -31.307 1.00 46.00 495 GLY D CA 1
ATOM 7063 C C . GLY A 1 448 ? 8.591 -25.164 -31.728 1.00 55.85 495 GLY D C 1
ATOM 7064 O O . GLY A 1 448 ? 9.575 -25.289 -31.002 1.00 61.41 495 GLY D O 1
#

Secondary structure (DSSP, 8-state):
-EEEEEEEEEEE-SBTTS--EEESEEEEETTEEEETTEETT-EEEE-TTSBB--TTT-GGGGG-EEEEETTEEEEE---HHHHHHHHH--EEEEEE-TTS-EEEETTEEEESSS-HHHHHHHHHHHHTS--TTB--HHHHHHHHHHHHHHHHHHHHH-TTTHHHHHHS-HHHHHHHHHHHHHH-HHHHHT-HHHHHHHHTT-HHHHHHHHTTSHHHHHSHHHHHHHHHHHHHSS-TTSS--EEEESSPPTTSPEEEEEETTEEEEEEE--HHHHHHHHHHHT-S--EEEE--TTSPPB-HHHH-TTS-TT--BSSSSS-SEEEEEHHHHHHHHTT-SS---GGGG--SEEEESS-TTGGGG--EEEETTEEEEEEEEEEP-GGGGB-TTT--B-SSTTHHHHHHH-PPPGGGTTTSTTPPEEEEEEEEEE-EEEETT-EEEE--

B-factor: mean 28.58, std 14.59, range [11.17, 121.68]

Nearest PDB structures (foldseek):
  7p41-assembly1_D  TM=1.002E+00  e=6.973E-99  Homo sapiens
  6fw2-assembly1_A  TM=1.001E+00  e=1.131E-93  Homo sapiens
  2ou9-assembly1_A  TM=9.867E-01  e=8.797E-29  Tequatrovirus T4
  130l-assembly1_A  TM=9.841E-01  e=9.907E-29  Tequatrovirus T4
  5v7d-assembly1_A  TM=9.854E-01  e=1.256E-28  Tequatrovirus T4

Foldseek 3Di:
DDFFFFFAWFWAQQAAQEATDTDFKWWQDQAATHDQLGHHNQKFKAAPVQETDHLVNFLLRHQWDWDDDNWKIKIDRDALQQLLCVVQPAAFFWDAPPVGFTAHGRGHGQDRDPDPVSSQVSVCVQQVHNQVRGHDNLSSVVVVVVLLVVLVVVQCVDPQRNLLLVQDDRQLNSLLSSVCSVPNDVVSSVLNVLSVCSSVLVLVVSLVSQCVDPVCVVPVLSSNQSSVCSNPVANVSDLGMDMGGSDADPPFDKDFHAAPRDTWIFGWNDDVQQVSVCVVSVHRGMTMTGHDVVTDFDALCVVPVLDDRPRGYHRDNRFNFWEAEPQQQVVLQVQDPDRDDCRLVDGRTYTYNHHHPPVQPQQWKQWPNWIKGFRHFDFDDQSSQQHSPNSDGPSDPPQPVQLVPQADDPVPCVPHPSGGTGTTGIGTPDIDMHGRRTGMDRDD

Radius of gyration: 24.0 Å; Cα contacts (8 Å, |Δi|>4): 937; chains: 1; bounding box: 50×62×71 Å

Solvent-accessible surface area: 20505 Å² total; per-residue (Å²): 100,110,93,23,4,40,2,29,68,2,32,0,3,0,2,8,4,1,80,12,16,90,28,68,91,4,69,2,14,60,21,2,1,70,38,61,65,9,40,3,31,5,10,0,1,4,33,149,148,9,50,36,4,0,1,58,106,31,30,61,0,14,6,2,17,2,48,32,104,57,123,47,9,20,0,20,2,14,30,18,16,13,0,0,38,77,20,40,35,74,133,64,130,32,34,124,40,148,132,38,64,28,4,0,1,4,23,34,76,15,24,133,39,127,48,76,117,30,0,69,61,65,0,45,156,38,31,66,102,125,6,109,6,55,3,68,118,91,33,1,12,117,4,2,28,85,35,3,67,42,12,35,132,2,0,70,178,28,93,104,0,85,60,5,22,62,37,6,57,79,30,24,79,15,0,0,8,0,3,8,32,54,57,29,54,122,33,0,13,58,36,79,77,3,10,106,27,2,83,98,108,118,48,94,85,0,8,93,42,2,41,158,26,181,10,65,118,102,45,53,110,24,0,132,66,0,16,30,0,0,114,41,19,51,16,64,29,27,32,119,45,35,116,29,87,51,172,26,77,110,128,32,57,60,52,154,3,105,0,76,48,65,119,6,60,0,20,7,21,17,94,52,0,5,102,28,2,29,60,11,14,174,25,133,68,19,65,3,0,37,1,30,113,136,6,206,34,6,83,0,56,118,65,17,105,91,2,49,84,146,9,74,0,1,0,3,50,22,9,1,1,13,0,0,0,77,19,0,26,63,30,0,22,90,116,8,181,127,131,17,148,7,42,12,0,27,0,2,0,3,0,27,72,29,108,66,28,20,0,40,82,10,76,41,0,56,0,42,87,0,54,0,71,64,19,18,5,4,46,24,46,53,25,2,4,5,26,38,88,7,3,40,12,63,154,103,70,2,12,84,19,0,86,79,51,37,86,4,84,121,105,78,129,201,78,20,33,129,41,1,21,0,1,6,32,0,1,18,72,65,90,18,57,0,99,64,45,12,50,0,69,39,53,138

Sequence (444 aa):
MQQVGTVAQLWIYPVKSCKGVPVSEEAECTAMGLRSGNLRDRFWLVINQEGNNMVTARQEPRLVLISLTCDGDTLTLSAMNIFEMLRIDEGLRLKIYKDTEGYYTIGIGHLLTKSPSLNAAKSELDKAIGRNCNGVITKDEAEKLFNQDVDAAVRGILRNAKLKPVYDSLDAVRRCALINMVFQMMGETGVAGFTNSLRMLQQKRWDEAAVNLAKSRWYNQTPNRAKRVITTFRTGTWDAYTKDLLLPIKTPTTNAVHKCRVHGLEIEGRDCGEATTAQWITSFLKSQPYRLVHFEPHMRPRRPHQIADLFRPKDQIAYSSDDTSPFLILSEASLADLNSRLEKKVKATNFRPNIVISGCDVYAEDSWDEELLIGDVELKRVMACSRCILTTVDPDTGVMSRKEPLETLKSYRQCDPSERKLYGKSPLFGQYFVLENPGTIKVGDPVYLLG